Protein AF-0000000076747621 (afdb_homodimer)

InterPro domains:
  IPR001845 HTH ArsR-type DNA-binding domain [PS50987] (5-99)
  IPR001845 HTH ArsR-type DNA-binding domain [SM00418] (16-93)
  IPR011991 ArsR-like helix-turn-helix domain [cd00090] (18-92)
  IPR036388 Winged helix-like DNA-binding domain superfamily [G3DSA:1.10.10.10] (8-99)
  IPR036390 Winged helix DNA-binding domain superfamily [SSF46785] (8-93)
  IPR052543 HTH-type Metal-responsive Transcriptional Regulator [PTHR39168] (7-213)

Radius of gyration: 23.33 Å; Cα contacts (8 Å, |Δi|>4): 841; chains: 2; bounding box: 54×64×66 Å

Organism: NCBI:txid190893

Structure (mmCIF, N/CA/C/O backbone):
data_AF-0000000076747621-model_v1
#
loop_
_entity.id
_entity.type
_entity.pdbx_description
1 polymer 'ArsR family transcriptional regulator'
#
loop_
_atom_site.group_PDB
_atom_site.id
_atom_site.type_symbol
_atom_site.label_atom_id
_atom_site.label_alt_id
_atom_site.label_comp_id
_atom_site.label_asym_id
_atom_site.label_entity_id
_atom_site.label_seq_id
_atom_site.pdbx_PDB_ins_code
_atom_site.Cartn_x
_atom_site.Cartn_y
_atom_site.Cartn_z
_atom_site.occupancy
_atom_site.B_iso_or_equiv
_atom_site.auth_seq_id
_atom_site.auth_comp_id
_atom_site.auth_asym_id
_atom_site.auth_atom_id
_atom_site.pdbx_PDB_model_num
ATOM 1 N N . MET A 1 1 ? 18.359 -17.969 -32.25 1 21.16 1 MET A N 1
ATOM 2 C CA . MET A 1 1 ? 18.109 -16.641 -31.688 1 21.16 1 MET A CA 1
ATOM 3 C C . MET A 1 1 ? 17.312 -16.75 -30.391 1 21.16 1 MET A C 1
ATOM 5 O O . MET A 1 1 ? 16.172 -17.234 -30.391 1 21.16 1 MET A O 1
ATOM 9 N N . HIS A 1 2 ? 17.844 -17.156 -29.234 1 30.23 2 HIS A N 1
ATOM 10 C CA . HIS A 1 2 ? 17.203 -17.469 -27.953 1 30.23 2 HIS A CA 1
ATOM 11 C C . HIS A 1 2 ? 16.281 -16.344 -27.516 1 30.23 2 HIS A C 1
ATOM 13 O O . HIS A 1 2 ? 16.703 -15.195 -27.391 1 30.23 2 HIS A O 1
ATOM 19 N N . ILE A 1 3 ? 15.172 -16.234 -28.109 1 33.25 3 ILE A N 1
ATOM 20 C CA . ILE A 1 3 ? 14.188 -15.25 -27.688 1 33.25 3 ILE A CA 1
ATOM 21 C C . ILE A 1 3 ? 14.203 -15.125 -26.172 1 33.25 3 ILE A C 1
ATOM 23 O O . ILE A 1 3 ? 13.953 -16.094 -25.453 1 33.25 3 ILE A O 1
ATOM 27 N N . GLU A 1 4 ? 15.195 -14.547 -25.688 1 36.72 4 GLU A N 1
ATOM 28 C CA . GLU A 1 4 ? 15.242 -14.281 -24.266 1 36.72 4 GLU A CA 1
ATOM 29 C C . GLU A 1 4 ? 13.859 -13.914 -23.719 1 36.72 4 GLU A C 1
ATOM 31 O O . GLU A 1 4 ? 13.32 -12.859 -24.047 1 36.72 4 GLU A O 1
ATOM 36 N N . LEU A 1 5 ? 12.898 -14.789 -23.859 1 40.22 5 LEU A N 1
ATOM 37 C CA . LEU A 1 5 ? 11.562 -14.641 -23.297 1 40.22 5 LEU A CA 1
ATOM 38 C C . LEU A 1 5 ? 11.602 -13.852 -22 1 40.22 5 LEU A C 1
ATOM 40 O O . LEU A 1 5 ? 12.078 -14.352 -20.969 1 40.22 5 LEU A O 1
ATOM 44 N N . THR A 1 6 ? 12.039 -12.711 -21.969 1 46.91 6 THR A N 1
ATOM 45 C CA . THR A 1 6 ? 12.008 -11.789 -20.844 1 46.91 6 THR A CA 1
ATOM 46 C C . THR A 1 6 ? 10.672 -11.891 -20.109 1 46.91 6 THR A C 1
ATOM 48 O O . THR A 1 6 ? 9.625 -11.531 -20.656 1 46.91 6 THR A O 1
ATOM 51 N N . THR A 1 7 ? 10.32 -13.016 -19.625 1 53.19 7 THR A N 1
ATOM 52 C CA . THR A 1 7 ? 9.234 -13.336 -18.703 1 53.19 7 THR A CA 1
ATOM 53 C C . THR A 1 7 ? 8.984 -12.18 -17.734 1 53.19 7 THR A C 1
ATOM 55 O O . THR A 1 7 ? 9.398 -12.234 -16.578 1 53.19 7 THR A O 1
ATOM 58 N N . MET A 1 8 ? 8.648 -10.812 -18.328 1 73.75 8 MET A N 1
ATOM 59 C CA . MET A 1 8 ? 8.977 -9.547 -17.688 1 73.75 8 MET A CA 1
ATOM 60 C C . MET A 1 8 ? 7.797 -9.023 -16.875 1 73.75 8 MET A C 1
ATOM 62 O O . MET A 1 8 ? 6.656 -9.047 -17.344 1 73.75 8 MET A O 1
ATOM 66 N N . GLU A 1 9 ? 7.781 -9.211 -15.703 1 88.75 9 GLU A N 1
ATOM 67 C CA . GLU A 1 9 ? 7.016 -8.406 -14.75 1 88.75 9 GLU A CA 1
ATOM 68 C C . GLU A 1 9 ? 7.648 -7.027 -14.562 1 88.75 9 GLU A C 1
ATOM 70 O O . GLU A 1 9 ? 8.812 -6.82 -14.898 1 88.75 9 GLU A O 1
ATOM 75 N N . PRO A 1 10 ? 6.777 -6.125 -14.18 1 92.62 10 PRO A N 1
ATOM 76 C CA . PRO A 1 10 ? 7.371 -4.809 -13.93 1 92.62 10 PRO A CA 1
ATOM 77 C C . PRO A 1 10 ? 8.594 -4.875 -13.023 1 92.62 10 PRO A C 1
ATOM 79 O O . PRO A 1 10 ? 8.586 -5.602 -12.023 1 92.62 10 PRO A O 1
ATOM 82 N N . ASN A 1 11 ? 9.57 -4.207 -13.406 1 94.56 11 ASN A N 1
ATOM 83 C CA . ASN A 1 11 ? 10.812 -4.191 -12.641 1 94.56 11 ASN A CA 1
ATOM 84 C C . ASN A 1 11 ? 10.75 -3.205 -11.477 1 94.56 11 ASN A C 1
ATOM 86 O O . ASN A 1 11 ? 11.094 -2.033 -11.633 1 94.56 11 ASN A O 1
ATOM 90 N N . ILE A 1 12 ? 10.469 -3.68 -10.312 1 96.56 12 ILE A N 1
ATOM 91 C CA . ILE A 1 12 ? 10.18 -2.818 -9.172 1 96.56 12 ILE A CA 1
ATOM 92 C C . ILE A 1 12 ? 11.469 -2.168 -8.68 1 96.56 12 ILE A C 1
ATOM 94 O O . ILE A 1 12 ? 11.43 -1.215 -7.895 1 96.56 12 ILE A O 1
ATOM 98 N N . ALA A 1 13 ? 12.625 -2.66 -9.117 1 97.38 13 ALA A N 1
ATOM 99 C CA . ALA A 1 13 ? 13.906 -2.088 -8.703 1 97.38 13 ALA A CA 1
ATOM 100 C C . ALA A 1 13 ? 14.016 -0.628 -9.133 1 97.38 13 ALA A C 1
ATOM 102 O O . ALA A 1 13 ? 14.641 0.182 -8.445 1 97.38 13 ALA A O 1
ATOM 103 N N . LEU A 1 14 ? 13.422 -0.319 -10.195 1 96.44 14 LEU A N 1
ATOM 104 C CA . LEU A 1 14 ? 13.57 1.017 -10.766 1 96.44 14 LEU A CA 1
ATOM 105 C C . LEU A 1 14 ? 12.914 2.062 -9.859 1 96.44 14 LEU A C 1
ATOM 107 O O . LEU A 1 14 ? 13.562 3.031 -9.461 1 96.44 14 LEU A O 1
ATOM 111 N N . VAL A 1 15 ? 11.688 1.82 -9.5 1 97.94 15 VAL A N 1
ATOM 112 C CA . VAL A 1 15 ? 10.977 2.76 -8.633 1 97.94 15 VAL A CA 1
ATOM 113 C C . VAL A 1 15 ? 11.562 2.711 -7.227 1 97.94 15 VAL A C 1
ATOM 115 O O . VAL A 1 15 ? 11.812 3.754 -6.617 1 97.94 15 VAL A O 1
ATOM 118 N N . ALA A 1 16 ? 11.82 1.503 -6.75 1 98.69 16 ALA A N 1
ATOM 119 C CA . ALA A 1 16 ? 12.398 1.362 -5.418 1 98.69 16 ALA A CA 1
ATOM 120 C C . ALA A 1 16 ? 13.773 2.018 -5.348 1 98.69 16 ALA A C 1
ATOM 122 O O . ALA A 1 16 ? 14.125 2.631 -4.336 1 98.69 16 ALA A O 1
ATOM 123 N N . GLY A 1 17 ? 14.516 1.905 -6.391 1 98.38 17 GLY A N 1
ATOM 124 C CA . GLY A 1 17 ? 15.828 2.523 -6.461 1 98.38 17 GLY A CA 1
ATOM 125 C C . GLY A 1 17 ? 15.781 4.039 -6.426 1 98.38 17 GLY A C 1
ATOM 126 O O . GLY A 1 17 ? 16.656 4.684 -5.836 1 98.38 17 GLY A O 1
ATOM 127 N N . LEU A 1 18 ? 14.805 4.605 -7.043 1 98.44 18 LEU A N 1
ATOM 128 C CA . LEU A 1 18 ? 14.602 6.051 -6.969 1 98.44 18 LEU A CA 1
ATOM 129 C C . LEU A 1 18 ? 14.336 6.492 -5.535 1 98.44 18 LEU A C 1
ATOM 131 O O . LEU A 1 18 ? 14.891 7.496 -5.078 1 98.44 18 LEU A O 1
ATOM 135 N N . ILE A 1 19 ? 13.547 5.715 -4.84 1 98.75 19 ILE A N 1
ATOM 136 C CA . ILE A 1 19 ? 13.148 6.059 -3.479 1 98.75 19 ILE A CA 1
ATOM 137 C C . ILE A 1 19 ? 14.289 5.754 -2.512 1 98.75 19 ILE A C 1
ATOM 139 O O . ILE A 1 19 ? 14.422 6.402 -1.472 1 98.75 19 ILE A O 1
ATOM 143 N N . GLY A 1 20 ? 15.156 4.852 -2.885 1 98.5 20 GLY A N 1
ATOM 144 C CA . GLY A 1 20 ? 16.172 4.301 -1.991 1 98.5 20 GLY A CA 1
ATOM 145 C C . GLY A 1 20 ? 17.328 5.238 -1.75 1 98.5 20 GLY A C 1
ATOM 146 O O . GLY A 1 20 ? 18.188 4.965 -0.913 1 98.5 20 GLY A O 1
ATOM 147 N N . ASP A 1 21 ? 17.359 6.359 -2.43 1 98.25 21 ASP A N 1
ATOM 148 C CA . ASP A 1 21 ? 18.359 7.402 -2.166 1 98.25 21 ASP A CA 1
ATOM 149 C C . ASP A 1 21 ? 17.953 8.242 -0.955 1 98.25 21 ASP A C 1
ATOM 151 O O . ASP A 1 21 ? 16.797 8.672 -0.844 1 98.25 21 ASP A O 1
ATOM 155 N N . GLN A 1 22 ? 18.938 8.5 -0.076 1 97.75 22 GLN A N 1
ATOM 156 C CA . GLN A 1 22 ? 18.656 9.18 1.182 1 97.75 22 GLN A CA 1
ATOM 157 C C . GLN A 1 22 ? 18.031 10.555 0.935 1 97.75 22 GLN A C 1
ATOM 159 O O . GLN A 1 22 ? 17.016 10.906 1.556 1 97.75 22 GLN A O 1
ATOM 164 N N . ALA A 1 23 ? 18.547 11.266 0.046 1 98.25 23 ALA A N 1
ATOM 165 C CA . ALA A 1 23 ? 18.062 12.617 -0.227 1 98.25 23 ALA A CA 1
ATOM 166 C C . ALA A 1 23 ? 16.672 12.578 -0.85 1 98.25 23 ALA A C 1
ATOM 168 O O . ALA A 1 23 ? 15.781 13.328 -0.445 1 98.25 23 ALA A O 1
ATOM 169 N N . ARG A 1 24 ? 16.453 11.688 -1.8 1 98.62 24 ARG A N 1
ATOM 170 C CA . ARG A 1 24 ? 15.156 11.578 -2.455 1 98.62 24 ARG A CA 1
ATOM 171 C C . ARG A 1 24 ? 14.094 11.086 -1.483 1 98.62 24 ARG A C 1
ATOM 173 O O . ARG A 1 24 ? 12.945 11.539 -1.527 1 98.62 24 ARG A O 1
ATOM 180 N N . ALA A 1 25 ? 14.492 10.188 -0.6 1 98.19 25 ALA A N 1
ATOM 181 C CA . ALA A 1 25 ? 13.562 9.711 0.417 1 98.19 25 ALA A CA 1
ATOM 182 C C . ALA A 1 25 ? 13.109 10.844 1.328 1 98.19 25 ALA A C 1
ATOM 184 O O . ALA A 1 25 ? 11.922 10.938 1.669 1 98.19 25 ALA A O 1
ATOM 185 N N . ARG A 1 26 ? 14 11.672 1.669 1 97.06 26 ARG A N 1
ATOM 186 C CA . ARG A 1 26 ? 13.672 12.812 2.521 1 97.06 26 ARG A CA 1
ATOM 187 C C . ARG A 1 26 ? 12.75 13.789 1.795 1 97.06 26 ARG A C 1
ATOM 189 O O . ARG A 1 26 ? 11.805 14.32 2.389 1 97.06 26 ARG A O 1
ATOM 196 N N . MET A 1 27 ? 13.031 14.023 0.518 1 98.12 27 MET A N 1
ATOM 197 C CA . MET A 1 27 ? 12.18 14.906 -0.281 1 98.12 27 MET A CA 1
ATOM 198 C C . MET A 1 27 ? 10.758 14.359 -0.377 1 98.12 27 MET A C 1
ATOM 200 O O . MET A 1 27 ? 9.797 15.094 -0.17 1 98.12 27 MET A O 1
ATOM 204 N N . LEU A 1 28 ? 10.703 13.062 -0.65 1 98.62 28 LEU A N 1
ATOM 205 C CA . LEU A 1 28 ? 9.406 12.414 -0.793 1 98.62 28 LEU A CA 1
ATOM 206 C C . LEU A 1 28 ? 8.633 12.453 0.52 1 98.62 28 LEU A C 1
ATOM 208 O O . LEU A 1 28 ? 7.43 12.742 0.532 1 98.62 28 LEU A O 1
ATOM 212 N N . THR A 1 29 ? 9.305 12.18 1.595 1 97.31 29 THR A N 1
ATOM 213 C CA . THR A 1 29 ? 8.664 12.188 2.906 1 97.31 29 THR A CA 1
ATOM 214 C C . THR A 1 29 ? 8.148 13.586 3.244 1 97.31 29 THR A C 1
ATOM 216 O O . THR A 1 29 ? 7.039 13.734 3.756 1 97.31 29 THR A O 1
ATOM 219 N N . ALA A 1 30 ? 8.922 14.617 2.945 1 97 30 ALA A N 1
ATOM 220 C CA . ALA A 1 30 ? 8.492 15.992 3.182 1 97 30 ALA A CA 1
ATOM 221 C C . ALA A 1 30 ? 7.219 16.312 2.408 1 97 30 ALA A C 1
ATOM 223 O O . ALA A 1 30 ? 6.312 16.969 2.936 1 97 30 ALA A O 1
ATOM 224 N N . LEU A 1 31 ? 7.109 15.828 1.233 1 97.88 31 LEU A N 1
ATOM 225 C CA . LEU A 1 31 ? 5.984 16.141 0.357 1 97.88 31 LEU A CA 1
ATOM 226 C C . LEU A 1 31 ? 4.727 15.406 0.812 1 97.88 31 LEU A C 1
ATOM 228 O O . LEU A 1 31 ? 3.621 15.734 0.381 1 97.88 31 LEU A O 1
ATOM 232 N N . MET A 1 32 ? 4.879 14.422 1.674 1 97.75 32 MET A N 1
ATOM 233 C CA . MET A 1 32 ? 3.727 13.742 2.266 1 97.75 32 MET A CA 1
ATOM 234 C C . MET A 1 32 ? 2.965 14.68 3.197 1 97.75 32 MET A C 1
ATOM 236 O O . MET A 1 32 ? 1.883 14.336 3.678 1 97.75 32 MET A O 1
ATOM 240 N N . GLY A 1 33 ? 3.449 15.852 3.387 1 96.44 33 GLY A N 1
ATOM 241 C CA . GLY A 1 33 ? 2.732 16.891 4.109 1 96.44 33 GLY A CA 1
ATOM 242 C C . GLY A 1 33 ? 1.618 17.516 3.297 1 96.44 33 GLY A C 1
ATOM 243 O O . GLY A 1 33 ? 0.812 18.281 3.828 1 96.44 33 GLY A O 1
ATOM 244 N N . GLY A 1 34 ? 1.609 17.25 2.012 1 94.88 34 GLY A N 1
ATOM 245 C CA . GLY A 1 34 ? 0.492 17.656 1.175 1 94.88 34 GLY A CA 1
ATOM 246 C C . GLY A 1 34 ? 0.754 18.953 0.416 1 94.88 34 GLY A C 1
ATOM 247 O O . GLY A 1 34 ? 0.053 19.266 -0.549 1 94.88 34 GLY A O 1
ATOM 248 N N . GLN A 1 35 ? 1.685 19.672 0.857 1 93.5 35 GLN A N 1
ATOM 249 C CA . GLN A 1 35 ? 1.984 20.953 0.202 1 93.5 35 GLN A CA 1
ATOM 250 C C . GLN A 1 35 ? 3.02 20.766 -0.904 1 93.5 35 GLN A C 1
ATOM 252 O O . GLN A 1 35 ? 3.918 19.922 -0.788 1 93.5 35 GLN A O 1
ATOM 257 N N . ALA A 1 36 ? 2.85 21.531 -1.937 1 96.25 36 ALA A N 1
ATOM 258 C CA . ALA A 1 36 ? 3.895 21.625 -2.953 1 96.25 36 ALA A CA 1
ATOM 259 C C . ALA A 1 36 ? 5.086 22.422 -2.451 1 96.25 36 ALA A C 1
ATOM 261 O O . ALA A 1 36 ? 4.918 23.438 -1.76 1 96.25 36 ALA A O 1
ATOM 262 N N . LEU A 1 37 ? 6.246 21.969 -2.775 1 96.94 37 LEU A N 1
ATOM 263 C CA . LEU A 1 37 ? 7.453 22.641 -2.307 1 96.94 37 LEU A CA 1
ATOM 264 C C . LEU A 1 37 ? 8.383 22.953 -3.471 1 96.94 37 LEU A C 1
ATOM 266 O O . LEU A 1 37 ? 8.391 22.25 -4.48 1 96.94 37 LEU A O 1
ATOM 270 N N . THR A 1 38 ? 9.141 24.016 -3.297 1 96.81 38 THR A N 1
ATOM 271 C CA . THR A 1 38 ? 10.117 24.391 -4.312 1 96.81 38 THR A CA 1
ATOM 272 C C . THR A 1 38 ? 11.383 23.562 -4.188 1 96.81 38 THR A C 1
ATOM 274 O O . THR A 1 38 ? 11.578 22.859 -3.188 1 96.81 38 THR A O 1
ATOM 277 N N . ALA A 1 39 ? 12.211 23.656 -5.254 1 97.38 39 ALA A N 1
ATOM 278 C CA . ALA A 1 39 ? 13.5 22.969 -5.223 1 97.38 39 ALA A CA 1
ATOM 279 C C . ALA A 1 39 ? 14.336 23.438 -4.035 1 97.38 39 ALA A C 1
ATOM 281 O O . ALA A 1 39 ? 15.031 22.625 -3.406 1 97.38 39 ALA A O 1
ATOM 282 N N . THR A 1 40 ? 14.273 24.688 -3.725 1 96.56 40 THR A N 1
ATOM 283 C CA . THR A 1 40 ? 15.039 25.25 -2.621 1 96.56 40 THR A CA 1
ATOM 284 C C . THR A 1 40 ? 14.578 24.672 -1.286 1 96.56 40 THR A C 1
ATOM 286 O O . THR A 1 40 ? 15.398 24.281 -0.457 1 96.56 40 THR A O 1
ATOM 289 N N . GLU A 1 41 ? 13.281 24.641 -1.125 1 96.25 41 GLU A N 1
ATOM 290 C CA . GLU A 1 41 ? 12.727 24.078 0.097 1 96.25 41 GLU A CA 1
ATOM 291 C C . GLU A 1 41 ? 13.078 22.594 0.233 1 96.25 41 GLU A C 1
ATOM 293 O O . GLU A 1 41 ? 13.438 22.141 1.318 1 96.25 41 GLU A O 1
ATOM 298 N N . LEU A 1 42 ? 13.055 21.875 -0.831 1 97.69 42 LEU A N 1
ATOM 299 C CA . LEU A 1 42 ? 13.328 20.438 -0.804 1 97.69 42 LEU A CA 1
ATOM 300 C C . LEU A 1 42 ? 14.812 20.172 -0.605 1 97.69 42 LEU A C 1
ATOM 302 O O . LEU A 1 42 ? 15.188 19.188 0.031 1 97.69 42 LEU A O 1
ATOM 306 N N . ALA A 1 43 ? 15.641 21.062 -1.077 1 98.12 43 ALA A N 1
ATOM 307 C CA . ALA A 1 43 ? 17.078 20.953 -0.802 1 98.12 43 ALA A CA 1
ATOM 308 C C . ALA A 1 43 ? 17.359 21.078 0.694 1 98.12 43 ALA A C 1
ATOM 310 O O . ALA A 1 43 ? 18.188 20.344 1.234 1 98.12 43 ALA A O 1
ATOM 311 N N . LEU A 1 44 ? 16.656 22 1.293 1 96 44 LEU A N 1
ATOM 312 C CA . LEU A 1 44 ? 16.797 22.188 2.732 1 96 44 LEU A CA 1
ATOM 313 C C . LEU A 1 44 ? 16.344 20.938 3.488 1 96 44 LEU A C 1
ATOM 315 O O . LEU A 1 44 ? 17.031 20.469 4.395 1 96 44 LEU A O 1
ATOM 319 N N . GLU A 1 45 ? 15.211 20.328 3.088 1 94.38 45 GLU A N 1
ATOM 320 C CA . GLU A 1 45 ? 14.672 19.125 3.715 1 94.38 45 GLU A CA 1
ATOM 321 C C . GLU A 1 45 ? 15.656 17.969 3.602 1 94.38 45 GLU A C 1
ATOM 323 O O . GLU A 1 45 ? 15.773 17.156 4.523 1 94.38 45 GLU A O 1
ATOM 328 N N . ALA A 1 46 ? 16.281 17.891 2.484 1 96.5 46 ALA A N 1
ATOM 329 C CA . ALA A 1 46 ? 17.172 16.766 2.199 1 96.5 46 ALA A CA 1
ATOM 330 C C . ALA A 1 46 ? 18.609 17.062 2.627 1 96.5 46 ALA A C 1
ATOM 332 O O . ALA A 1 46 ? 19.484 16.203 2.541 1 96.5 46 ALA A O 1
ATOM 333 N N . ASP A 1 47 ? 18.844 18.219 3.074 1 95.81 47 ASP A N 1
ATOM 334 C CA . ASP A 1 47 ? 20.172 18.672 3.508 1 95.81 47 ASP A CA 1
ATOM 335 C C . ASP A 1 47 ? 21.203 18.469 2.404 1 95.81 47 ASP A C 1
ATOM 337 O O . ASP A 1 47 ? 22.234 17.828 2.617 1 95.81 47 ASP A O 1
ATOM 341 N N . ILE A 1 48 ? 20.891 18.984 1.199 1 98 48 ILE A N 1
ATOM 342 C CA . ILE A 1 48 ? 21.781 18.906 0.042 1 98 48 ILE A CA 1
ATOM 343 C C . ILE A 1 48 ? 21.797 20.25 -0.682 1 98 48 ILE A C 1
ATOM 345 O O . IL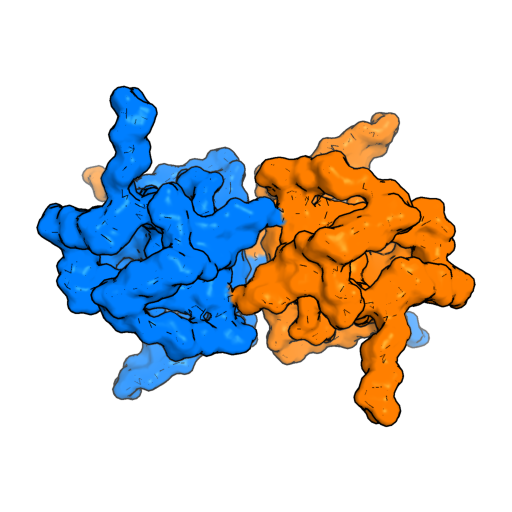E A 1 48 ? 21.047 21.156 -0.327 1 98 48 ILE A O 1
ATOM 349 N N . THR A 1 49 ? 22.688 20.391 -1.647 1 97.75 49 THR A N 1
ATOM 350 C CA . THR A 1 49 ? 22.781 21.609 -2.434 1 97.75 49 THR A CA 1
ATOM 351 C C . THR A 1 49 ? 21.625 21.719 -3.412 1 97.75 49 THR A C 1
ATOM 353 O O . THR A 1 49 ? 21 20.719 -3.756 1 97.75 49 THR A O 1
ATOM 356 N N . ALA A 1 50 ? 21.406 22.922 -3.918 1 96.31 50 ALA A N 1
ATOM 357 C CA . ALA A 1 50 ? 20.359 23.188 -4.906 1 96.31 50 ALA A CA 1
ATOM 358 C C . ALA A 1 50 ? 20.625 22.406 -6.195 1 96.31 50 ALA A C 1
ATOM 360 O O . ALA A 1 50 ? 19.688 21.938 -6.852 1 96.31 50 ALA A O 1
ATOM 361 N N . GLN A 1 51 ? 21.844 22.359 -6.496 1 96.75 51 GLN A N 1
ATOM 362 C CA . GLN A 1 51 ? 22.203 21.656 -7.719 1 96.75 51 GLN A CA 1
ATOM 363 C C . GLN A 1 51 ? 21.875 20.172 -7.621 1 96.75 51 GLN A C 1
ATOM 365 O O . GLN A 1 51 ? 21.281 19.609 -8.539 1 96.75 51 GLN A O 1
ATOM 370 N N . THR A 1 52 ? 22.266 19.531 -6.535 1 97.88 52 THR A N 1
ATOM 371 C CA . THR A 1 52 ? 21.969 18.125 -6.297 1 97.88 52 THR A CA 1
ATOM 372 C C . THR A 1 52 ? 20.453 17.906 -6.223 1 97.88 52 THR A C 1
ATOM 374 O O . THR A 1 52 ? 19.938 16.922 -6.754 1 97.88 52 THR A O 1
ATOM 377 N N . ALA A 1 53 ? 19.812 18.844 -5.605 1 98.31 53 ALA A N 1
ATOM 378 C CA . ALA A 1 53 ? 18.359 18.75 -5.48 1 98.31 53 ALA A CA 1
ATOM 379 C C . ALA A 1 53 ? 17.688 18.75 -6.852 1 98.31 53 ALA A C 1
ATOM 381 O O . ALA A 1 53 ? 16.781 17.953 -7.105 1 98.31 53 ALA A O 1
ATOM 382 N N . SER A 1 54 ? 18.141 19.625 -7.703 1 97.81 54 SER A N 1
ATOM 383 C CA . SER A 1 54 ? 17.562 19.719 -9.039 1 97.81 54 SER A CA 1
ATOM 384 C C . SER A 1 54 ? 17.719 18.406 -9.805 1 97.81 54 SER A C 1
ATOM 386 O O . SER A 1 54 ? 16.797 17.969 -10.492 1 97.81 54 SER A O 1
ATOM 388 N N . SER A 1 55 ? 18.875 17.797 -9.648 1 98.31 55 SER A N 1
ATOM 389 C CA . SER A 1 55 ? 19.141 16.516 -10.289 1 98.31 55 SER A CA 1
ATOM 390 C C . SER A 1 55 ? 18.219 15.422 -9.75 1 98.31 55 SER A C 1
ATOM 392 O O . SER A 1 55 ? 17.625 14.664 -10.516 1 98.31 55 SER A O 1
ATOM 394 N N . HIS A 1 56 ? 18.094 15.367 -8.445 1 98.69 56 HIS A N 1
ATOM 395 C CA . HIS A 1 56 ? 17.219 14.383 -7.816 1 98.69 56 HIS A CA 1
ATOM 396 C C . HIS A 1 56 ? 15.766 14.602 -8.211 1 98.69 56 HIS A C 1
ATOM 398 O O . HIS A 1 56 ? 15.055 13.641 -8.508 1 98.69 56 HIS A O 1
ATOM 404 N N . LEU A 1 57 ? 15.352 15.867 -8.258 1 98.69 57 LEU A N 1
ATOM 405 C CA . LEU A 1 57 ? 13.969 16.188 -8.586 1 98.69 57 LEU A CA 1
ATOM 406 C C . LEU A 1 57 ? 13.648 15.82 -10.023 1 98.69 57 LEU A C 1
ATOM 408 O O . LEU A 1 57 ? 12.555 15.336 -10.32 1 98.69 57 LEU A O 1
ATOM 412 N N . SER A 1 58 ? 14.578 16.016 -10.891 1 98.38 58 SER A N 1
ATOM 413 C CA . SER A 1 58 ? 14.406 15.609 -12.281 1 98.38 58 SER A CA 1
ATOM 414 C C . SER A 1 58 ? 14.211 14.102 -12.398 1 98.38 58 SER A C 1
ATOM 416 O O . SER A 1 58 ? 13.367 13.633 -13.156 1 98.38 58 SER A O 1
ATOM 418 N N . LYS A 1 59 ? 14.961 13.328 -11.648 1 98.25 59 LYS A N 1
ATOM 419 C CA . LYS A 1 59 ? 14.844 11.875 -11.648 1 98.25 59 LYS A CA 1
ATOM 420 C C . LYS A 1 59 ? 13.484 11.438 -11.109 1 98.25 59 LYS A C 1
ATOM 422 O O . LYS A 1 59 ? 12.859 10.531 -11.656 1 98.25 59 LYS A O 1
ATOM 427 N N . LEU A 1 60 ? 13.039 12.102 -10.062 1 98.62 60 LEU A N 1
ATOM 428 C CA . LEU A 1 60 ? 11.766 11.75 -9.438 1 98.62 60 LEU A CA 1
ATOM 429 C C . LEU A 1 60 ? 10.594 12.07 -10.359 1 98.62 60 LEU A C 1
ATOM 431 O O . LEU A 1 60 ? 9.594 11.352 -10.367 1 98.62 60 LEU A O 1
ATOM 435 N N . VAL A 1 61 ? 10.719 13.156 -11.117 1 98.25 61 VAL A N 1
ATOM 436 C CA . VAL A 1 61 ? 9.688 13.523 -12.086 1 98.25 61 VAL A CA 1
ATOM 437 C C . VAL A 1 61 ? 9.703 12.547 -13.258 1 98.25 61 VAL A C 1
ATOM 439 O O . VAL A 1 61 ? 8.656 12.039 -13.664 1 98.25 61 VAL A O 1
ATOM 442 N N . SER A 1 62 ? 10.906 12.219 -13.75 1 96.94 62 SER A N 1
ATOM 443 C CA . SER A 1 62 ? 11.047 11.266 -14.852 1 96.94 62 SER A CA 1
ATOM 444 C C . SER A 1 62 ? 10.531 9.891 -14.461 1 96.94 62 SER A C 1
ATOM 446 O O . SER A 1 62 ? 9.992 9.156 -15.297 1 96.94 62 SER A O 1
ATOM 448 N N . GLY A 1 63 ? 10.711 9.578 -13.156 1 96.75 63 GLY A N 1
ATOM 449 C CA . GLY A 1 63 ? 10.242 8.305 -12.625 1 96.75 63 GLY A CA 1
ATOM 450 C C . GLY A 1 63 ? 8.781 8.32 -12.227 1 96.75 63 GLY A C 1
ATOM 451 O O . GLY A 1 63 ? 8.266 7.34 -11.695 1 96.75 63 GLY A O 1
ATOM 452 N N . GLU A 1 64 ? 8.094 9.453 -12.398 1 97.44 64 GLU A N 1
ATOM 453 C CA . GLU A 1 64 ? 6.66 9.648 -12.234 1 97.44 64 GLU A CA 1
ATOM 454 C C . GLU A 1 64 ? 6.25 9.492 -10.773 1 97.44 64 GLU A C 1
ATOM 456 O O . GLU A 1 64 ? 5.176 8.961 -10.469 1 97.44 64 GLU A O 1
ATOM 461 N N . LEU A 1 65 ? 7.125 9.812 -9.906 1 98.38 65 LEU A N 1
ATOM 462 C CA . LEU A 1 65 ? 6.789 9.891 -8.492 1 98.38 65 LEU A CA 1
ATOM 463 C C . LEU A 1 65 ? 6.34 11.289 -8.109 1 98.38 65 LEU A C 1
ATOM 465 O O . LEU A 1 65 ? 5.566 11.469 -7.164 1 98.38 65 LEU A O 1
ATOM 469 N N . LEU A 1 66 ? 6.844 12.312 -8.867 1 98.69 66 LEU A N 1
ATOM 470 C CA . LEU A 1 66 ? 6.488 13.711 -8.648 1 98.69 66 LEU A CA 1
ATOM 471 C C . LEU A 1 66 ? 5.945 14.336 -9.93 1 98.69 66 LEU A C 1
ATOM 473 O O . LEU A 1 66 ? 6.223 13.844 -11.031 1 98.69 66 LEU A O 1
ATOM 477 N N . VAL A 1 67 ? 5.195 15.367 -9.758 1 98.25 67 VAL A N 1
ATOM 478 C CA . VAL A 1 67 ? 4.789 16.25 -10.852 1 98.25 67 VAL A CA 1
ATOM 479 C C . VAL A 1 67 ? 5.195 17.688 -10.531 1 98.25 67 VAL A C 1
ATOM 481 O O . VAL A 1 67 ? 5.387 18.031 -9.367 1 98.25 67 VAL A O 1
ATOM 484 N N . VAL A 1 68 ? 5.316 18.469 -11.562 1 97.69 68 VAL A N 1
ATOM 485 C CA . VAL A 1 68 ? 5.715 19.859 -11.43 1 97.69 68 VAL A CA 1
ATOM 486 C C . VAL A 1 68 ? 4.527 20.766 -11.742 1 97.69 68 VAL A C 1
ATOM 488 O O . VAL A 1 68 ? 3.779 20.516 -12.688 1 97.69 68 VAL A O 1
ATOM 491 N N . ARG A 1 69 ? 4.375 21.672 -10.82 1 94.25 69 ARG A N 1
ATOM 492 C CA . ARG A 1 69 ? 3.406 22.75 -11.047 1 94.25 69 ARG A CA 1
ATOM 493 C C . ARG A 1 69 ? 4.09 24.109 -11.094 1 94.25 69 ARG A C 1
ATOM 495 O O . ARG A 1 69 ? 4.922 24.422 -10.242 1 94.25 69 ARG A O 1
ATOM 502 N N . LYS A 1 70 ? 3.699 24.844 -12.125 1 93.69 70 LYS A N 1
ATOM 503 C CA . LYS A 1 70 ? 4.293 26.172 -12.266 1 93.69 70 LYS A CA 1
ATOM 504 C C . LYS A 1 70 ? 3.361 27.25 -11.711 1 93.69 70 LYS A C 1
ATOM 506 O O . LYS A 1 70 ? 2.154 27.219 -11.961 1 93.69 70 LYS A O 1
ATOM 511 N N . GLN A 1 71 ? 3.871 28.047 -10.914 1 91.62 71 GLN A N 1
ATOM 512 C CA . GLN A 1 71 ? 3.186 29.219 -10.406 1 91.62 71 GLN A CA 1
ATOM 513 C C . GLN A 1 71 ? 4.07 30.469 -10.523 1 91.62 71 GLN A C 1
ATOM 515 O O . GLN A 1 71 ? 5.043 30.609 -9.781 1 91.62 71 GLN A O 1
ATOM 520 N N . GLY A 1 72 ? 3.584 31.453 -11.328 1 92.81 72 GLY A N 1
ATOM 521 C CA . GLY A 1 72 ? 4.469 32.594 -11.578 1 92.81 72 GLY A CA 1
ATOM 522 C C . GLY A 1 72 ? 5.848 32.156 -12.055 1 92.81 72 GLY A C 1
ATOM 523 O O . GLY A 1 72 ? 5.973 31.422 -13.031 1 92.81 72 GLY A O 1
ATOM 524 N N . ARG A 1 73 ? 6.848 32.625 -11.305 1 91.44 73 ARG A N 1
ATOM 525 C CA . ARG A 1 73 ? 8.227 32.344 -11.695 1 91.44 73 ARG A CA 1
ATOM 526 C C . ARG A 1 73 ? 8.758 31.109 -10.977 1 91.44 73 ARG A C 1
ATOM 528 O O . ARG A 1 73 ? 9.914 30.734 -11.156 1 91.44 73 ARG A O 1
ATOM 535 N N . HIS A 1 74 ? 7.984 30.484 -10.188 1 93.56 74 HIS A N 1
ATOM 536 C CA . HIS A 1 74 ? 8.469 29.391 -9.359 1 93.56 74 HIS A CA 1
ATOM 537 C C . HIS A 1 74 ? 7.891 28.062 -9.812 1 93.56 74 HIS A C 1
ATOM 539 O O . HIS A 1 74 ? 6.754 28 -10.289 1 93.56 74 HIS A O 1
ATOM 545 N N . ARG A 1 75 ? 8.75 27.031 -9.766 1 96.38 75 ARG A N 1
ATOM 546 C CA . ARG A 1 75 ? 8.344 25.641 -9.969 1 96.38 75 ARG A CA 1
ATOM 547 C C . ARG A 1 75 ? 8.133 24.938 -8.633 1 96.38 75 ARG A C 1
ATOM 549 O O . ARG A 1 75 ? 8.977 25.016 -7.738 1 96.38 75 ARG A O 1
ATOM 556 N N . TYR A 1 76 ? 7 24.328 -8.578 1 97.75 76 TYR A N 1
ATOM 557 C CA . TYR A 1 76 ? 6.664 23.578 -7.371 1 97.75 76 TYR A CA 1
ATOM 558 C C . TYR A 1 76 ? 6.535 22.078 -7.676 1 97.75 76 TYR A C 1
ATOM 560 O O . TYR A 1 76 ? 6.098 21.703 -8.766 1 97.75 76 TYR A O 1
ATOM 568 N N . PHE A 1 77 ? 6.934 21.266 -6.703 1 98.31 77 PHE A N 1
ATOM 569 C CA . PHE A 1 77 ? 6.871 19.828 -6.84 1 98.31 77 PHE A CA 1
ATOM 570 C C . PHE A 1 77 ? 5.855 19.234 -5.867 1 98.31 77 PHE A C 1
ATOM 572 O O . PHE A 1 77 ? 5.742 19.688 -4.727 1 98.31 77 PHE A O 1
ATOM 579 N N . GLN A 1 78 ? 5.195 18.234 -6.348 1 98.19 78 GLN A N 1
ATOM 580 C CA . GLN A 1 78 ? 4.242 17.531 -5.508 1 98.19 78 GLN A CA 1
ATOM 581 C C . GLN A 1 78 ? 4.207 16.047 -5.859 1 98.19 78 GLN A C 1
ATOM 583 O O . GLN A 1 78 ? 4.645 15.641 -6.938 1 98.19 78 GLN A O 1
ATOM 588 N N . ILE A 1 79 ? 3.797 15.188 -4.836 1 98.44 79 ILE A N 1
ATOM 589 C CA . ILE A 1 79 ? 3.564 13.773 -5.109 1 98.44 79 ILE A CA 1
ATOM 590 C C . ILE A 1 79 ? 2.588 13.633 -6.277 1 98.44 79 ILE A C 1
ATOM 592 O O . ILE A 1 79 ? 1.588 14.352 -6.352 1 98.44 79 ILE A O 1
ATOM 596 N N . LYS A 1 80 ? 2.865 12.711 -7.176 1 97.75 80 LYS A N 1
ATOM 597 C CA . LYS A 1 80 ? 2.16 12.609 -8.453 1 97.75 80 LYS A CA 1
ATOM 598 C C . LYS A 1 80 ? 0.669 12.352 -8.234 1 97.75 80 LYS A C 1
ATOM 600 O O . LYS A 1 80 ? -0.171 12.984 -8.883 1 97.75 80 LYS A O 1
ATOM 605 N N . ASP A 1 81 ? 0.324 11.391 -7.406 1 95.44 81 ASP A N 1
ATOM 606 C CA . ASP A 1 81 ? -1.075 11.031 -7.188 1 95.44 81 ASP A CA 1
ATOM 607 C C . ASP A 1 81 ? -1.235 10.188 -5.93 1 95.44 81 ASP A C 1
ATOM 609 O O . ASP A 1 81 ? -0.266 9.953 -5.203 1 95.44 81 ASP A O 1
ATOM 613 N N . ALA A 1 82 ? -2.469 9.758 -5.668 1 93.94 82 ALA A N 1
ATOM 614 C CA . ALA A 1 82 ? -2.801 9.039 -4.438 1 93.94 82 ALA A CA 1
ATOM 615 C C . ALA A 1 82 ? -2.121 7.676 -4.398 1 93.94 82 ALA A C 1
ATOM 617 O O . ALA A 1 82 ? -1.781 7.176 -3.324 1 93.94 82 ALA A O 1
ATOM 618 N N . GLN A 1 83 ? -1.925 7.074 -5.523 1 94.44 83 GLN A N 1
ATOM 619 C CA . GLN A 1 83 ? -1.287 5.762 -5.582 1 94.44 83 GLN A CA 1
ATOM 620 C C . GLN A 1 83 ? 0.159 5.832 -5.098 1 94.44 83 GLN A C 1
ATOM 622 O O . GLN A 1 83 ? 0.602 4.984 -4.32 1 94.44 83 GLN A O 1
ATOM 627 N N . VAL A 1 84 ? 0.86 6.855 -5.512 1 97.94 84 VAL A N 1
ATOM 628 C CA . VAL A 1 84 ? 2.238 7.055 -5.074 1 97.94 84 VAL A CA 1
ATOM 629 C C . VAL A 1 84 ? 2.266 7.367 -3.578 1 97.94 84 VAL A C 1
ATOM 631 O O . VAL A 1 84 ? 3.123 6.859 -2.85 1 97.94 84 VAL A O 1
ATOM 634 N N . ALA A 1 85 ? 1.345 8.18 -3.15 1 97.75 85 ALA A N 1
ATOM 635 C CA . ALA A 1 85 ? 1.269 8.5 -1.728 1 97.75 85 ALA A CA 1
ATOM 636 C C . ALA A 1 85 ? 1.056 7.242 -0.892 1 97.75 85 ALA A C 1
ATOM 638 O O . ALA A 1 85 ? 1.672 7.078 0.164 1 97.75 85 ALA A O 1
ATOM 639 N N . GLU A 1 86 ? 0.205 6.395 -1.363 1 96 86 GLU A N 1
ATOM 640 C CA . GLU A 1 86 ? -0.066 5.145 -0.661 1 96 86 GLU A CA 1
ATOM 641 C C . GLU A 1 86 ? 1.183 4.27 -0.592 1 96 86 GLU A C 1
ATOM 643 O O . GLU A 1 86 ? 1.44 3.627 0.428 1 96 86 GLU A O 1
ATOM 648 N N . LEU A 1 87 ? 1.903 4.23 -1.642 1 98 87 LEU A N 1
ATOM 649 C CA . LEU A 1 87 ? 3.166 3.5 -1.659 1 98 87 LEU A CA 1
ATOM 650 C C . LEU A 1 87 ? 4.117 4.031 -0.594 1 98 87 LEU A C 1
ATOM 652 O O . LEU A 1 87 ? 4.695 3.256 0.172 1 98 87 LEU A O 1
ATOM 656 N N . LEU A 1 88 ? 4.273 5.332 -0.52 1 98.38 88 LEU A N 1
ATOM 657 C CA . LEU A 1 88 ? 5.164 5.957 0.451 1 98.38 88 LEU A CA 1
ATOM 658 C C . LEU A 1 88 ? 4.684 5.699 1.875 1 98.38 88 LEU A C 1
ATOM 660 O O . LEU A 1 88 ? 5.492 5.457 2.773 1 98.38 88 LEU A O 1
ATOM 664 N N . GLU A 1 89 ? 3.41 5.75 2.033 1 96.69 89 GLU A N 1
ATOM 665 C CA . GLU A 1 89 ? 2.834 5.438 3.338 1 96.69 89 GLU A CA 1
ATOM 666 C C . GLU A 1 89 ? 3.152 4.008 3.756 1 96.69 89 GLU A C 1
ATOM 668 O O . GLU A 1 89 ? 3.467 3.75 4.922 1 96.69 89 GLU A O 1
ATOM 673 N N . GLN A 1 90 ? 3.012 3.08 2.848 1 96.81 90 GLN A N 1
ATOM 674 C CA . GLN A 1 90 ? 3.334 1.689 3.15 1 96.81 90 GLN A CA 1
ATOM 675 C C . GLN A 1 90 ? 4.812 1.53 3.496 1 96.81 90 GLN A C 1
ATOM 677 O O . GLN A 1 90 ? 5.164 0.774 4.402 1 96.81 90 GLN A O 1
ATOM 682 N N . LEU A 1 91 ? 5.633 2.205 2.777 1 97.81 91 LEU A N 1
ATOM 683 C CA . LEU A 1 91 ? 7.062 2.172 3.074 1 97.81 91 LEU A CA 1
ATOM 684 C C . LEU A 1 91 ? 7.34 2.703 4.477 1 97.81 91 LEU A C 1
ATOM 686 O O . LEU A 1 91 ? 8.148 2.133 5.211 1 97.81 91 LEU A O 1
ATOM 690 N N . LEU A 1 92 ? 6.68 3.818 4.816 1 96.31 92 LEU A N 1
ATOM 691 C CA . LEU A 1 92 ? 6.82 4.383 6.152 1 96.31 92 LEU A CA 1
ATOM 692 C C . LEU A 1 92 ? 6.402 3.371 7.215 1 96.31 92 LEU A C 1
ATOM 694 O O . LEU A 1 92 ? 7.105 3.182 8.211 1 96.31 92 LEU A O 1
ATOM 698 N N . THR A 1 93 ? 5.332 2.676 6.973 1 95.5 93 THR A N 1
ATOM 699 C CA . THR A 1 93 ? 4.777 1.727 7.934 1 95.5 93 THR A CA 1
ATOM 700 C C . THR A 1 93 ? 5.688 0.51 8.078 1 95.5 93 THR A C 1
ATOM 702 O O . THR A 1 93 ? 5.973 0.074 9.195 1 95.5 93 THR A O 1
ATOM 705 N N . VAL A 1 94 ? 6.137 -0.022 6.98 1 96.5 94 VAL A N 1
ATOM 706 C CA . VAL A 1 94 ? 7.012 -1.19 7 1 96.5 94 VAL A CA 1
ATOM 707 C C . VAL A 1 94 ? 8.336 -0.837 7.68 1 96.5 94 VAL A C 1
ATOM 709 O O . VAL A 1 94 ? 8.844 -1.606 8.492 1 96.5 94 VAL A O 1
ATOM 712 N N . THR A 1 95 ? 8.867 0.332 7.375 1 96 95 THR A N 1
ATOM 713 C CA . THR A 1 95 ? 10.133 0.775 7.953 1 96 95 THR A CA 1
ATOM 714 C C . THR A 1 95 ? 9.992 0.984 9.461 1 96 95 THR A C 1
ATOM 716 O O . THR A 1 95 ? 10.867 0.581 10.234 1 96 95 THR A O 1
ATOM 719 N N . ALA A 1 96 ? 8.891 1.546 9.867 1 94.19 96 ALA A N 1
ATOM 720 C CA . ALA A 1 96 ? 8.656 1.849 11.273 1 94.19 96 ALA A CA 1
ATOM 721 C C . ALA A 1 96 ? 8.531 0.57 12.102 1 94.19 96 ALA A C 1
ATOM 723 O O . ALA A 1 96 ? 8.75 0.581 13.312 1 94.19 96 ALA A O 1
ATOM 724 N N . ALA A 1 97 ? 8.195 -0.49 11.453 1 92 97 ALA A N 1
ATOM 725 C CA . ALA A 1 97 ? 7.961 -1.75 12.156 1 92 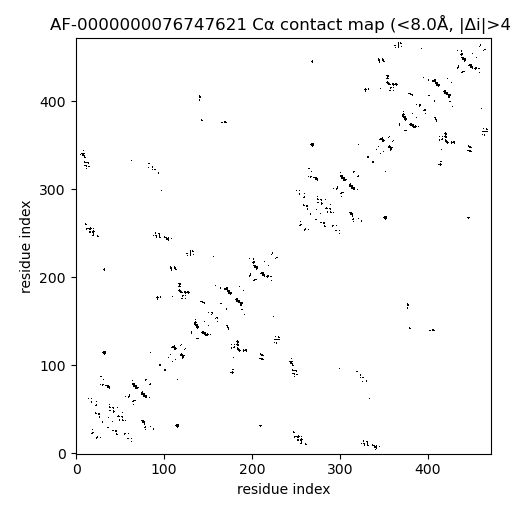97 ALA A CA 1
ATOM 726 C C . ALA A 1 97 ? 9.273 -2.49 12.406 1 92 97 ALA A C 1
ATOM 728 O O . ALA A 1 97 ? 9.305 -3.457 13.172 1 92 97 ALA A O 1
ATOM 729 N N . ILE A 1 98 ? 10.32 -2.053 11.82 1 91.81 98 ILE A N 1
ATOM 730 C CA . ILE A 1 98 ? 11.625 -2.682 12 1 91.81 98 ILE A CA 1
ATOM 731 C C . ILE A 1 98 ? 12.32 -2.084 13.219 1 91.81 98 ILE A C 1
ATOM 733 O O . ILE A 1 98 ? 12.727 -0.92 13.203 1 91.81 98 ILE A O 1
ATOM 737 N N . PRO A 1 99 ? 12.492 -2.82 14.219 1 85.56 99 PRO A N 1
ATOM 738 C CA . PRO A 1 99 ? 13 -2.301 15.492 1 85.56 99 PRO A CA 1
ATOM 739 C C . PRO A 1 99 ? 14.344 -1.597 15.352 1 85.56 99 PRO A C 1
ATOM 741 O O . PRO A 1 99 ? 14.547 -0.519 15.922 1 85.56 99 PRO A O 1
ATOM 744 N N . ARG A 1 100 ? 15.242 -2.09 14.57 1 83 100 ARG A N 1
ATOM 745 C CA . ARG A 1 100 ? 16.594 -1.543 14.469 1 83 100 ARG A CA 1
ATOM 746 C C . ARG A 1 100 ? 16.594 -0.221 13.711 1 83 100 ARG A C 1
ATOM 748 O O . ARG A 1 100 ? 17.578 0.526 13.758 1 83 100 ARG A O 1
ATOM 755 N N . LEU A 1 101 ? 15.5 -0.083 13.023 1 81.75 101 LEU A N 1
ATOM 756 C CA . LEU A 1 101 ? 15.422 1.137 12.227 1 81.75 101 LEU A CA 1
ATOM 757 C C . LEU A 1 101 ? 14.57 2.188 12.93 1 81.75 101 LEU A C 1
ATOM 759 O O . LEU A 1 101 ? 14.445 3.316 12.445 1 81.75 101 LEU A O 1
ATOM 763 N N . ARG A 1 102 ? 14.008 1.721 14.016 1 74.75 102 ARG A N 1
ATOM 764 C CA . ARG A 1 102 ? 13.102 2.619 14.719 1 74.75 102 ARG A CA 1
ATOM 765 C C . ARG A 1 102 ? 13.859 3.754 15.391 1 74.75 102 ARG A C 1
ATOM 767 O O . ARG A 1 102 ? 14.789 3.51 16.156 1 74.75 102 ARG A O 1
ATOM 774 N N . GLY A 1 103 ? 13.836 4.891 14.867 1 72.06 103 GLY A N 1
ATOM 775 C CA . GLY A 1 103 ? 14.438 6.047 15.516 1 72.06 103 GLY A CA 1
ATOM 776 C C . GLY A 1 103 ? 13.469 6.789 16.422 1 72.06 103 GLY A C 1
ATOM 777 O O . GLY A 1 103 ? 12.336 6.355 16.609 1 72.06 103 GLY A O 1
ATOM 778 N N . THR A 1 104 ? 14.008 7.742 17.156 1 76.88 104 THR A N 1
ATOM 779 C CA . THR A 1 104 ? 13.164 8.602 17.969 1 76.88 104 THR A CA 1
ATOM 780 C C . THR A 1 104 ? 12.289 9.492 17.094 1 76.88 104 THR A C 1
ATOM 782 O O . THR A 1 104 ? 12.789 10.203 16.219 1 76.88 104 THR A O 1
ATOM 785 N N . THR A 1 105 ? 11.094 9.266 17.234 1 82.62 105 THR A N 1
ATOM 786 C CA . THR A 1 105 ? 10.148 10.055 16.453 1 82.62 105 THR A CA 1
ATOM 787 C C . THR A 1 105 ? 9.953 11.438 17.078 1 82.62 105 THR A C 1
ATOM 789 O O . THR A 1 105 ? 9.812 11.562 18.281 1 82.62 105 THR A O 1
ATOM 792 N N . ASP A 1 106 ? 10.031 12.5 16.25 1 89.12 106 ASP A N 1
ATOM 793 C CA . ASP A 1 106 ? 9.641 13.844 16.672 1 89.12 106 ASP A CA 1
ATOM 794 C C . ASP A 1 106 ? 8.258 13.828 17.328 1 89.12 106 ASP A C 1
ATOM 796 O O . ASP A 1 106 ? 7.277 13.406 16.719 1 89.12 106 ASP A O 1
ATOM 800 N N . PRO A 1 107 ? 8.227 14.234 18.578 1 92.25 107 PRO A N 1
ATOM 801 C CA . PRO A 1 107 ? 6.949 14.188 19.297 1 92.25 107 PRO A CA 1
ATOM 802 C C . PRO A 1 107 ? 5.852 14.984 18.594 1 92.25 107 PRO A C 1
ATOM 804 O O . PRO A 1 107 ? 4.672 14.641 18.703 1 92.25 107 PRO A O 1
ATOM 807 N N . ARG A 1 108 ? 6.219 16 17.922 1 94.44 108 ARG A N 1
ATOM 808 C CA . ARG A 1 108 ? 5.23 16.781 17.188 1 94.44 108 ARG A CA 1
ATOM 809 C C . ARG A 1 108 ? 4.582 15.938 16.094 1 94.44 108 ARG A C 1
ATOM 811 O O . ARG A 1 108 ? 3.361 15.961 15.914 1 94.44 108 ARG A O 1
ATOM 818 N N . LEU A 1 109 ? 5.422 15.18 15.438 1 95.06 109 LEU A N 1
ATOM 819 C CA . LEU A 1 109 ? 4.945 14.32 14.359 1 95.06 109 LEU A CA 1
ATOM 820 C C . LEU A 1 109 ? 4.125 13.164 14.906 1 95.06 109 LEU A C 1
ATOM 822 O O . LEU A 1 109 ? 3.164 12.719 14.273 1 95.06 109 LEU A O 1
ATOM 826 N N . ARG A 1 110 ? 4.504 12.695 16.078 1 95.06 110 ARG A N 1
ATOM 827 C CA . ARG A 1 110 ? 3.762 11.609 16.703 1 95.06 110 ARG A CA 1
ATOM 828 C C . ARG A 1 110 ? 2.367 12.062 17.109 1 95.06 110 ARG A C 1
ATOM 830 O O . ARG A 1 110 ? 1.398 11.312 16.984 1 95.06 110 ARG A O 1
ATOM 837 N N . ARG A 1 111 ? 2.271 13.234 17.562 1 96.44 111 ARG A N 1
ATOM 838 C CA . ARG A 1 111 ? 1.002 13.75 18.062 1 96.44 111 ARG A CA 1
ATOM 839 C C . ARG A 1 111 ? 0.024 14 16.906 1 96.44 111 ARG A C 1
ATOM 841 O O . ARG A 1 111 ? -1.107 13.508 16.938 1 96.44 111 ARG A O 1
ATOM 848 N N . SER A 1 112 ? 0.436 14.82 15.984 1 97.81 112 SER A N 1
ATOM 849 C CA . SER A 1 112 ? -0.42 15.133 14.844 1 97.81 112 SER A CA 1
ATOM 850 C C . SER A 1 112 ? 0.404 15.578 13.641 1 97.81 112 SER A C 1
ATOM 852 O O . SER A 1 112 ? 1.298 16.422 13.766 1 97.81 112 SER A O 1
ATOM 854 N N . ARG A 1 113 ? 0.076 15.031 12.469 1 97.88 113 ARG A N 1
ATOM 855 C CA . ARG A 1 113 ? 0.778 15.328 11.219 1 97.88 113 ARG A CA 1
ATOM 856 C C . ARG A 1 113 ? -0.13 15.117 10.016 1 97.88 113 ARG A C 1
ATOM 858 O O . ARG A 1 113 ? -1.191 14.5 10.133 1 97.88 113 ARG A O 1
ATOM 865 N N . VAL A 1 114 ? 0.316 15.695 8.914 1 98.31 114 VAL A N 1
ATOM 866 C CA . VAL A 1 114 ? -0.379 15.445 7.66 1 98.31 114 VAL A CA 1
ATOM 867 C C . VAL A 1 114 ? 0.186 14.188 7 1 98.31 114 VAL A C 1
ATOM 869 O O . VAL A 1 114 ? 1.404 14.008 6.941 1 98.31 114 VAL A O 1
ATOM 872 N N . CYS A 1 115 ? -0.617 13.273 6.617 1 98.12 115 CYS A N 1
ATOM 873 C CA . CYS A 1 115 ? -0.292 12.141 5.766 1 98.12 115 CYS A CA 1
ATOM 874 C C . CYS A 1 115 ? -0.896 12.305 4.379 1 98.12 115 CYS A C 1
ATOM 876 O O . CYS A 1 115 ? -2.014 11.852 4.125 1 98.12 115 CYS A O 1
ATOM 878 N N . TYR A 1 116 ? -0.178 12.945 3.584 1 97.62 116 TYR A N 1
ATOM 879 C CA . TYR A 1 116 ? -0.556 13.266 2.213 1 97.62 116 TYR A CA 1
ATOM 880 C C . TYR A 1 116 ? -1.676 14.297 2.184 1 97.62 116 TYR A C 1
ATOM 882 O O . TYR A 1 116 ? -1.417 15.5 2.088 1 97.62 116 TYR A O 1
ATOM 890 N N . ASP A 1 117 ? -2.924 13.898 2.486 1 97.69 117 ASP A N 1
ATOM 891 C CA . ASP A 1 117 ? -4.016 14.867 2.463 1 97.69 117 ASP A CA 1
ATOM 892 C C . ASP A 1 117 ? -4.988 14.625 3.613 1 97.69 117 ASP A C 1
ATOM 894 O O . ASP A 1 117 ? -6.148 15.039 3.551 1 97.69 117 ASP A O 1
ATOM 898 N N . HIS A 1 118 ? -4.551 13.938 4.621 1 98.56 118 HIS A N 1
ATOM 899 C CA . HIS A 1 118 ? -5.414 13.656 5.762 1 98.56 118 HIS A CA 1
ATOM 900 C C . HIS A 1 118 ? -4.621 13.664 7.066 1 98.56 118 HIS A C 1
ATOM 902 O O . HIS A 1 118 ? -3.391 13.68 7.051 1 98.56 118 HIS A O 1
ATOM 908 N N . LEU A 1 119 ? -5.355 13.742 8.18 1 98.56 119 LEU A N 1
ATOM 909 C CA . LEU A 1 119 ? -4.754 13.867 9.508 1 98.56 119 LEU A CA 1
ATOM 910 C C . LEU A 1 119 ? -4.277 12.508 10.016 1 98.56 119 LEU A C 1
ATOM 912 O O . LEU A 1 119 ? -5 11.516 9.922 1 98.56 119 LEU A O 1
ATOM 916 N N . ALA A 1 120 ? -3.08 12.461 10.516 1 98.44 120 ALA A N 1
ATOM 917 C CA . ALA A 1 120 ? -2.475 11.258 11.07 1 98.44 120 ALA A CA 1
ATOM 918 C C . ALA A 1 120 ? -1.889 11.531 12.453 1 98.44 120 ALA A C 1
ATOM 920 O O . ALA A 1 120 ? -2.119 12.594 13.039 1 98.44 120 ALA A O 1
ATOM 921 N N . GLY A 1 121 ? -1.19 10.547 12.969 1 97.44 121 GLY A N 1
ATOM 922 C CA . GLY A 1 121 ? -0.679 10.664 14.328 1 97.44 121 GLY A CA 1
ATOM 923 C C . GLY A 1 121 ? -1.692 10.266 15.383 1 97.44 121 GLY A C 1
ATOM 924 O O . GLY A 1 121 ? -2.748 9.711 15.062 1 97.44 121 GLY A O 1
ATOM 925 N N . GLU A 1 122 ? -1.339 10.5 16.594 1 97.69 122 GLU A N 1
ATOM 926 C CA . GLU A 1 122 ? -2.201 10.172 17.719 1 97.69 122 GLU A CA 1
ATOM 927 C C . GLU A 1 122 ? -3.588 10.781 17.547 1 97.69 122 GLU A C 1
ATOM 929 O O . GLU A 1 122 ? -4.598 10.117 17.781 1 97.69 122 GLU A O 1
ATOM 934 N N . LEU A 1 123 ? -3.621 11.977 17.109 1 98 123 LEU A N 1
ATOM 935 C CA . LEU A 1 123 ? -4.902 12.664 17 1 98 123 LEU A CA 1
ATOM 936 C C . LEU A 1 123 ? -5.699 12.148 15.812 1 98 123 LEU A C 1
ATOM 938 O O . LEU A 1 123 ? -6.93 12.086 15.859 1 98 123 LEU A O 1
ATOM 942 N N . GLY A 1 124 ? -5.008 11.82 14.719 1 98.38 124 GLY A N 1
ATOM 943 C CA . GLY A 1 124 ? -5.688 11.195 13.602 1 98.38 124 GLY A CA 1
ATOM 944 C C . GLY A 1 124 ? -6.332 9.867 13.969 1 98.38 124 GLY A C 1
ATOM 945 O O . GLY A 1 124 ? -7.469 9.594 13.578 1 98.38 124 GLY A O 1
ATOM 946 N N . VAL A 1 125 ? -5.586 9.102 14.742 1 98.06 125 VAL A N 1
ATOM 947 C CA . VAL A 1 125 ? -6.066 7.797 15.188 1 98.06 125 VAL A CA 1
ATOM 948 C C . VAL A 1 125 ? -7.227 7.977 16.156 1 98.06 125 VAL A C 1
ATOM 950 O O . VAL A 1 125 ? -8.242 7.285 16.062 1 98.06 125 VAL A O 1
ATOM 953 N N . HIS A 1 126 ? -7.07 8.906 17.031 1 97.94 126 HIS A N 1
ATOM 954 C CA . HIS A 1 126 ? -8.125 9.188 18 1 97.94 126 HIS A CA 1
ATOM 955 C C . HIS A 1 126 ? -9.398 9.648 17.312 1 97.94 126 HIS A C 1
ATOM 957 O O . HIS A 1 126 ? -10.5 9.266 17.719 1 97.94 126 HIS A O 1
ATOM 963 N N . LEU A 1 127 ? -9.234 10.445 16.344 1 98.19 127 LEU A N 1
ATOM 964 C CA . LEU A 1 127 ? -10.383 10.891 15.562 1 98.19 127 LEU A CA 1
ATOM 965 C C . LEU A 1 127 ? -11.109 9.703 14.945 1 98.19 127 LEU A C 1
ATOM 967 O O . LEU A 1 127 ? -12.336 9.594 15.055 1 98.19 127 LEU A O 1
ATOM 971 N N . PHE A 1 128 ? -10.367 8.875 14.336 1 97.31 128 PHE A N 1
ATOM 972 C CA . PHE A 1 128 ? -10.938 7.699 13.688 1 97.31 128 PHE A CA 1
ATOM 973 C C . PHE A 1 128 ? -11.68 6.836 14.703 1 97.31 128 PHE A C 1
ATOM 975 O O . PHE A 1 128 ? -12.82 6.43 14.461 1 97.31 128 PHE A O 1
ATOM 982 N N . ASP A 1 129 ? -11.078 6.609 15.797 1 96.62 129 ASP A N 1
ATOM 983 C CA . ASP A 1 129 ? -11.688 5.832 16.875 1 96.62 129 ASP A CA 1
ATOM 984 C C . ASP A 1 129 ? -12.992 6.473 17.344 1 96.62 129 ASP A C 1
ATOM 986 O O . ASP A 1 129 ? -13.984 5.773 17.562 1 96.62 129 ASP A O 1
ATOM 990 N N . ALA A 1 130 ? -12.961 7.711 17.5 1 97.38 130 ALA A N 1
ATOM 991 C CA . ALA A 1 130 ? -14.133 8.43 17.984 1 97.38 130 ALA A CA 1
ATOM 992 C C . ALA A 1 130 ? -15.281 8.352 16.984 1 97.38 130 ALA A C 1
ATOM 994 O O . ALA A 1 130 ? -16.438 8.172 17.359 1 97.38 130 ALA A O 1
ATOM 995 N N . LEU A 1 131 ? -14.953 8.508 15.719 1 97.56 131 LEU A N 1
ATOM 996 C CA . LEU A 1 131 ? -15.977 8.438 14.68 1 97.56 131 LEU A CA 1
ATOM 997 C C . LEU A 1 131 ? -16.656 7.066 14.672 1 97.56 131 LEU A C 1
ATOM 999 O O . LEU A 1 131 ? -17.859 6.969 14.461 1 97.56 131 LEU A O 1
ATOM 1003 N N . ILE A 1 132 ? -15.883 6.07 14.906 1 95.31 132 ILE A N 1
ATOM 1004 C CA . ILE A 1 132 ? -16.422 4.715 14.977 1 95.31 132 ILE A CA 1
ATOM 1005 C C . ILE A 1 132 ? -17.234 4.551 16.25 1 95.31 132 ILE A C 1
ATOM 1007 O O . ILE A 1 132 ? -18.391 4.086 16.203 1 95.31 132 ILE A O 1
ATOM 1011 N N . ALA A 1 133 ? -16.703 4.938 17.359 1 95.31 133 ALA A N 1
ATOM 1012 C CA . ALA A 1 133 ? -17.359 4.801 18.656 1 95.31 133 ALA A CA 1
ATOM 1013 C C . ALA A 1 133 ? -18.703 5.535 18.672 1 95.31 133 ALA A C 1
ATOM 1015 O O . ALA A 1 133 ? -19.656 5.074 19.281 1 95.31 133 ALA A O 1
ATOM 1016 N N . ASN A 1 134 ? -18.766 6.613 17.984 1 96.19 134 ASN A N 1
ATOM 1017 C CA . ASN A 1 134 ? -19.969 7.449 17.969 1 96.19 134 ASN A CA 1
ATOM 1018 C C . ASN A 1 134 ? -20.938 6.992 16.875 1 96.19 134 ASN A C 1
ATOM 1020 O O . ASN A 1 134 ? -22.016 7.582 16.719 1 96.19 134 ASN A O 1
ATOM 1024 N N . GLY A 1 135 ? -20.547 6.055 16.141 1 95.5 135 GLY A N 1
ATOM 1025 C CA . GLY A 1 135 ? -21.438 5.477 15.148 1 95.5 135 GLY A CA 1
ATOM 1026 C C . GLY A 1 135 ? -21.469 6.262 13.844 1 95.5 135 GLY A C 1
ATOM 1027 O O . GLY A 1 135 ? -22.391 6.113 13.047 1 95.5 135 GLY A O 1
ATOM 1028 N N . TRP A 1 136 ? -20.484 7.215 13.664 1 97.19 136 TRP A N 1
ATOM 1029 C CA . TRP A 1 136 ? -20.406 7.941 12.398 1 97.19 136 TRP A CA 1
ATOM 1030 C C . TRP A 1 136 ? -19.875 7.051 11.289 1 97.19 136 TRP A C 1
ATOM 1032 O O . TRP A 1 136 ? -20.281 7.195 10.125 1 97.19 136 TRP A O 1
ATOM 1042 N N . LEU A 1 137 ? -18.984 6.188 11.672 1 95.5 137 LEU A N 1
ATOM 1043 C CA . LEU A 1 137 ? -18.391 5.191 10.789 1 95.5 137 LEU A CA 1
ATOM 1044 C C . LEU A 1 137 ? -18.578 3.785 11.344 1 95.5 137 LEU A C 1
ATOM 1046 O O . LEU A 1 137 ? -18.781 3.611 12.547 1 95.5 137 LEU A O 1
ATOM 1050 N N . THR A 1 138 ? -18.578 2.891 10.508 1 91.5 138 THR A N 1
ATOM 1051 C CA . THR A 1 138 ? -18.484 1.489 10.898 1 91.5 138 THR A CA 1
ATOM 1052 C C . THR A 1 138 ? -17.234 0.849 10.297 1 91.5 138 THR A C 1
ATOM 1054 O O . THR A 1 138 ? -16.781 1.254 9.234 1 91.5 138 THR A O 1
ATOM 1057 N N . GLU A 1 139 ? -16.641 0.12 11.148 1 82.19 139 GLU A N 1
ATOM 1058 C CA . GLU A 1 139 ? -15.5 -0.658 10.672 1 82.19 139 GLU A CA 1
ATOM 1059 C C . GLU A 1 139 ? -15.789 -2.154 10.727 1 82.19 139 GLU A C 1
ATOM 1061 O O . GLU A 1 139 ? -16.188 -2.676 11.773 1 82.19 139 GLU A O 1
ATOM 1066 N N . ASP A 1 140 ? -15.922 -2.699 9.633 1 67.5 140 ASP A N 1
ATOM 1067 C CA . ASP A 1 140 ? -16.078 -4.148 9.57 1 67.5 140 ASP A CA 1
ATOM 1068 C C . ASP A 1 140 ? -14.867 -4.797 8.891 1 67.5 140 ASP A C 1
ATOM 1070 O O . ASP A 1 140 ? -14.656 -4.602 7.691 1 67.5 140 ASP A O 1
ATOM 1074 N N . ARG A 1 141 ? -14.359 -5.691 9.562 1 61.84 141 ARG A N 1
ATOM 1075 C CA . ARG A 1 141 ? -13.297 -6.551 9.062 1 61.84 141 ARG A CA 1
ATOM 1076 C C . ARG A 1 141 ? -12.344 -5.773 8.164 1 61.84 141 ARG A C 1
ATOM 1078 O O . ARG A 1 141 ? -12.062 -6.191 7.035 1 61.84 141 ARG A O 1
ATOM 1085 N N . ASN A 1 142 ? -11.891 -4.508 8.469 1 59.03 142 ASN A N 1
ATOM 1086 C CA . ASN A 1 142 ? -10.875 -3.639 7.875 1 59.03 142 ASN A CA 1
ATOM 1087 C C . ASN A 1 142 ? -11.484 -2.709 6.828 1 59.03 142 ASN A C 1
ATOM 1089 O O . ASN A 1 142 ? -10.766 -2.152 5.996 1 59.03 142 ASN A O 1
ATOM 1093 N N . HIS A 1 143 ? -12.75 -2.682 6.805 1 74.88 143 HIS A N 1
ATOM 1094 C CA . HIS A 1 143 ? -13.414 -1.733 5.918 1 74.88 143 HIS A CA 1
ATOM 1095 C C . HIS A 1 143 ? -14.133 -0.648 6.715 1 74.88 143 HIS A C 1
ATOM 1097 O O . HIS A 1 143 ? -14.75 -0.932 7.746 1 74.88 143 HIS A O 1
ATOM 1103 N N . THR A 1 144 ? -13.977 0.581 6.195 1 87.62 144 THR A N 1
ATOM 1104 C CA . THR A 1 144 ? -14.586 1.725 6.867 1 87.62 144 THR A CA 1
ATOM 1105 C C . THR A 1 144 ? -15.734 2.291 6.043 1 87.62 144 THR A C 1
ATOM 1107 O O . THR A 1 144 ? -15.594 2.502 4.836 1 87.62 144 THR A O 1
ATOM 1110 N N . HIS A 1 145 ? -16.922 2.455 6.66 1 88.56 145 HIS A N 1
ATOM 1111 C CA . HIS A 1 145 ? -18.094 2.959 5.969 1 88.56 145 HIS A CA 1
ATOM 1112 C C . HIS A 1 145 ? -18.719 4.125 6.727 1 88.56 145 HIS A C 1
ATOM 1114 O O . HIS A 1 145 ? -18.766 4.117 7.957 1 88.56 145 HIS A O 1
ATOM 1120 N N . LEU A 1 146 ? -19.203 5 5.867 1 93.56 146 LEU A N 1
ATOM 1121 C CA . LEU A 1 146 ? -19.969 6.105 6.43 1 93.56 146 LEU A CA 1
ATOM 1122 C C . LEU A 1 146 ? -21.406 5.684 6.699 1 93.56 146 LEU A C 1
ATOM 1124 O O . LEU A 1 146 ? -22.078 5.148 5.812 1 93.56 146 LEU A O 1
ATOM 1128 N N . THR A 1 147 ? -21.906 5.895 7.906 1 95.25 147 THR A N 1
ATOM 1129 C CA . THR A 1 147 ? -23.281 5.559 8.266 1 95.25 147 THR A CA 1
ATOM 1130 C C . THR A 1 147 ? -24.219 6.715 7.934 1 95.25 147 THR A C 1
ATOM 1132 O O . THR A 1 147 ? -23.766 7.805 7.582 1 95.25 147 THR A O 1
ATOM 1135 N N . ASP A 1 148 ? -25.484 6.414 8.047 1 96.19 148 ASP A N 1
ATOM 1136 C CA . ASP A 1 148 ? -26.469 7.484 7.898 1 96.19 148 ASP A CA 1
ATOM 1137 C C . ASP A 1 148 ? -26.281 8.562 8.961 1 96.19 148 ASP A C 1
ATOM 1139 O O . ASP A 1 148 ? -26.391 9.758 8.672 1 96.19 148 ASP A O 1
ATOM 1143 N N . GLU A 1 149 ? -26.031 8.125 10.109 1 96.88 149 GLU A N 1
ATOM 1144 C CA . GLU A 1 149 ? -25.766 9.07 11.188 1 96.88 149 GLU A CA 1
ATOM 1145 C C . GLU A 1 149 ? -24.516 9.898 10.914 1 96.88 149 GLU A C 1
ATOM 1147 O O . GLU A 1 149 ? -24.5 11.109 11.125 1 96.88 149 GLU A O 1
ATOM 1152 N N . GLY A 1 150 ? -23.516 9.234 10.469 1 97.44 150 GLY A N 1
ATOM 1153 C CA . GLY A 1 150 ? -22.297 9.945 10.102 1 97.44 150 GLY A CA 1
ATOM 1154 C C . GLY A 1 150 ? -22.531 10.992 9.023 1 97.44 150 GLY A C 1
ATOM 1155 O O . GLY A 1 150 ? -22 12.102 9.117 1 97.44 150 GLY A O 1
ATOM 1156 N N . ARG A 1 151 ? -23.281 10.602 8.086 1 97.31 151 ARG A N 1
ATOM 1157 C CA . ARG A 1 151 ? -23.609 11.531 7.012 1 97.31 151 ARG A CA 1
ATOM 1158 C C . ARG A 1 151 ? -24.297 12.773 7.559 1 97.31 151 ARG A C 1
ATOM 1160 O O . ARG A 1 151 ? -23.938 13.898 7.203 1 97.31 151 ARG A O 1
ATOM 1167 N N . ARG A 1 152 ? -25.266 12.594 8.367 1 97.62 152 ARG A N 1
ATOM 1168 C CA . ARG A 1 152 ? -25.984 13.703 8.969 1 97.62 152 ARG A CA 1
ATOM 1169 C C . ARG A 1 152 ? -25.047 14.602 9.773 1 97.62 152 ARG A C 1
ATOM 1171 O O . ARG A 1 152 ? -25.109 15.828 9.672 1 97.62 152 ARG A O 1
ATOM 1178 N N . GLN A 1 153 ? -24.203 13.969 10.516 1 97.56 153 GLN A N 1
ATOM 1179 C CA . GLN A 1 153 ? -23.281 14.727 11.367 1 97.56 153 GLN A CA 1
ATOM 1180 C C . GLN A 1 153 ? -22.297 15.531 10.539 1 97.56 153 GLN A C 1
ATOM 1182 O O . GLN A 1 153 ? -22.031 16.703 10.836 1 97.56 153 GLN A O 1
ATOM 1187 N N . PHE A 1 154 ? -21.719 14.984 9.508 1 98 154 PHE A N 1
ATOM 1188 C CA . PHE A 1 154 ? -20.766 15.688 8.656 1 98 154 PHE A CA 1
ATOM 1189 C C . PHE A 1 154 ? -21.453 16.828 7.902 1 98 154 PHE A C 1
ATOM 1191 O O . PHE A 1 154 ? -20.859 17.891 7.703 1 98 154 PHE A O 1
ATOM 1198 N N . GLU A 1 155 ? -22.641 16.547 7.488 1 97.69 155 GLU A N 1
ATOM 1199 C CA . GLU A 1 155 ? -23.391 17.609 6.816 1 97.69 155 GLU A CA 1
ATOM 1200 C C . GLU A 1 155 ? -23.703 18.766 7.77 1 97.69 155 GLU A C 1
ATOM 1202 O O . GLU A 1 155 ? -23.672 19.922 7.371 1 97.69 155 GLU A O 1
ATOM 1207 N N . ARG A 1 156 ? -24 18.438 8.961 1 97.25 156 ARG A N 1
ATOM 1208 C CA . ARG A 1 156 ? -24.203 19.469 9.977 1 97.25 156 ARG A CA 1
ATOM 1209 C C . ARG A 1 156 ? -22.938 20.297 10.172 1 97.25 156 ARG A C 1
ATOM 1211 O O . ARG A 1 156 ? -23 21.5 10.406 1 97.25 156 ARG A O 1
ATOM 1218 N N . LEU A 1 157 ? -21.766 19.656 10.008 1 96.94 157 LEU A N 1
ATOM 1219 C CA . LEU A 1 157 ? -20.484 20.344 10.164 1 96.94 157 LEU A CA 1
ATOM 1220 C C . LEU A 1 157 ? -20.141 21.156 8.922 1 96.94 157 LEU A C 1
ATOM 1222 O O . LEU A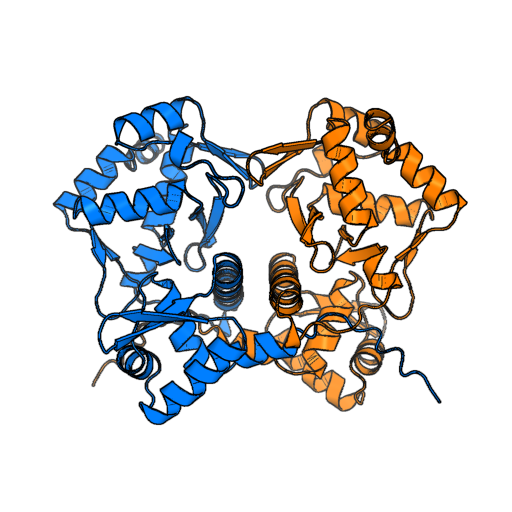 1 157 ? -19.188 21.938 8.922 1 96.94 157 LEU A O 1
ATOM 1226 N N . GLY A 1 158 ? -20.891 20.844 7.832 1 97.12 158 GLY A N 1
ATOM 1227 C CA . GLY A 1 158 ? -20.703 21.672 6.648 1 97.12 158 GLY A CA 1
ATOM 1228 C C . GLY A 1 158 ? -20.219 20.891 5.445 1 97.12 158 GLY A C 1
ATOM 1229 O O . GLY A 1 158 ? -19.953 21.453 4.387 1 97.12 158 GLY A O 1
ATOM 1230 N N . ALA A 1 159 ? -20.141 19.578 5.551 1 97.19 159 ALA A N 1
ATOM 1231 C CA . ALA A 1 159 ? -19.672 18.766 4.438 1 97.19 159 ALA A CA 1
ATOM 1232 C C . ALA A 1 159 ? -20.781 18.531 3.42 1 97.19 159 ALA A C 1
ATOM 1234 O O . ALA A 1 159 ? -21.922 18.281 3.795 1 97.19 159 ALA A O 1
ATOM 1235 N N . GLU A 1 160 ? -20.422 18.703 2.156 1 96.5 160 GLU A N 1
ATOM 1236 C CA . GLU A 1 160 ? -21.281 18.219 1.083 1 96.5 160 GLU A CA 1
ATOM 1237 C C . GLU A 1 160 ? -20.922 16.797 0.677 1 96.5 160 GLU A C 1
ATOM 1239 O O . GLU A 1 160 ? -20.203 16.594 -0.31 1 96.5 160 GLU A O 1
ATOM 1244 N N . VAL A 1 161 ? -21.484 15.844 1.359 1 95.5 161 VAL A N 1
ATOM 1245 C CA . VAL A 1 161 ? -21.031 14.461 1.279 1 95.5 161 VAL A CA 1
ATOM 1246 C C . VAL A 1 161 ? -21.234 13.938 -0.142 1 95.5 161 VAL A C 1
ATOM 1248 O O . VAL A 1 161 ? -20.375 13.211 -0.663 1 95.5 161 VAL A O 1
ATOM 1251 N N . ASP A 1 162 ? -22.25 14.266 -0.801 1 91.62 162 ASP A N 1
ATOM 1252 C CA . ASP A 1 162 ? -22.5 13.805 -2.164 1 91.62 162 ASP A CA 1
ATOM 1253 C C . ASP A 1 162 ? -21.422 14.305 -3.121 1 91.62 162 ASP A C 1
ATOM 1255 O O . ASP A 1 162 ? -21.047 13.602 -4.062 1 91.62 162 ASP A O 1
ATOM 1259 N N . ALA A 1 163 ? -20.984 15.461 -2.844 1 92.44 163 ALA A N 1
ATOM 1260 C CA . ALA A 1 163 ? -19.938 16.047 -3.684 1 92.44 163 ALA A CA 1
ATOM 1261 C C . ALA A 1 163 ? -18.594 15.383 -3.441 1 92.44 163 ALA A C 1
ATOM 1263 O O . ALA A 1 163 ? -17.703 15.438 -4.293 1 92.44 163 ALA A O 1
ATOM 1264 N N . LEU A 1 164 ? -18.516 14.766 -2.264 1 91.5 164 LEU A N 1
ATOM 1265 C CA . LEU A 1 164 ? -17.266 14.109 -1.91 1 91.5 164 LEU A CA 1
ATOM 1266 C C . LEU A 1 164 ? -17.188 12.719 -2.529 1 91.5 164 LEU A C 1
ATOM 1268 O O . LEU A 1 164 ? -16.109 12.125 -2.6 1 91.5 164 LEU A O 1
ATOM 1272 N N . THR A 1 165 ? -18.297 12.289 -2.949 1 81.31 165 THR A N 1
ATOM 1273 C CA . THR A 1 165 ? -18.359 10.938 -3.494 1 81.31 165 THR A CA 1
ATOM 1274 C C . THR A 1 165 ? -17.875 10.906 -4.938 1 81.31 165 THR A C 1
ATOM 1276 O O . THR A 1 165 ? -18.328 11.703 -5.766 1 81.31 165 THR A O 1
ATOM 1279 N N . SER A 1 166 ? -16.797 10.258 -5.137 1 77.25 166 SER A N 1
ATOM 1280 C CA . SER A 1 166 ? -16.266 10.109 -6.488 1 77.25 166 SER A CA 1
ATOM 1281 C C . SER A 1 166 ? -15.891 8.664 -6.781 1 77.25 166 SER A C 1
ATOM 1283 O O . SER A 1 166 ? -15.688 7.871 -5.859 1 77.25 166 SER A O 1
ATOM 1285 N N . ALA A 1 167 ? -15.922 8.328 -8.086 1 66 167 ALA A N 1
ATOM 1286 C CA . ALA A 1 167 ? -15.523 6.992 -8.516 1 66 167 ALA A CA 1
ATOM 1287 C C . ALA A 1 167 ? -14.031 6.777 -8.336 1 66 167 ALA A C 1
ATOM 1289 O O . ALA A 1 167 ? -13.57 5.641 -8.203 1 66 167 ALA A O 1
ATOM 1290 N N . ARG A 1 168 ? -13.352 7.77 -8.234 1 73.06 168 ARG A N 1
ATOM 1291 C CA . ARG A 1 168 ? -11.898 7.664 -8.289 1 73.06 168 ARG A CA 1
ATOM 1292 C C . ARG A 1 168 ? -11.312 7.527 -6.883 1 73.06 168 ARG A C 1
ATOM 1294 O O . ARG A 1 168 ? -10.227 6.969 -6.711 1 73.06 168 ARG A O 1
ATOM 1301 N N . ARG A 1 169 ? -12.031 8.016 -5.93 1 82.75 169 ARG A N 1
ATOM 1302 C CA . ARG A 1 169 ? -11.5 8.031 -4.57 1 82.75 169 ARG A CA 1
ATOM 1303 C C . ARG A 1 169 ? -12.547 7.555 -3.568 1 82.75 169 ARG A C 1
ATOM 1305 O O . ARG A 1 169 ? -13.711 7.973 -3.627 1 82.75 169 ARG A O 1
ATOM 1312 N N . PRO A 1 170 ? -12.141 6.672 -2.68 1 87.81 170 PRO A N 1
ATOM 1313 C CA . PRO A 1 170 ? -13.102 6.238 -1.667 1 87.81 170 PRO A CA 1
ATOM 1314 C C . PRO A 1 170 ? -13.492 7.355 -0.701 1 87.81 170 PRO A C 1
ATOM 1316 O O . PRO A 1 170 ? -12.672 8.227 -0.401 1 87.81 170 PRO A O 1
ATOM 1319 N N . LEU A 1 171 ? -14.695 7.293 -0.25 1 91.69 171 LEU A N 1
ATOM 1320 C CA . LEU A 1 171 ? -15.164 8.266 0.731 1 91.69 171 LEU A CA 1
ATOM 1321 C C . LEU A 1 171 ? -14.438 8.094 2.059 1 91.69 171 LEU A C 1
ATOM 1323 O O . LEU A 1 171 ? -13.953 9.07 2.639 1 91.69 171 LEU A O 1
ATOM 1327 N N . CYS A 1 172 ? -14.375 6.797 2.496 1 92.62 172 CYS A N 1
ATOM 1328 C CA . CYS A 1 172 ? -13.672 6.434 3.719 1 92.62 172 CYS A CA 1
ATOM 1329 C C . CYS A 1 172 ? -12.641 5.34 3.453 1 92.62 172 CYS A C 1
ATOM 1331 O O . CYS A 1 172 ? -12.938 4.363 2.756 1 92.62 172 CYS A O 1
ATOM 1333 N N . LYS A 1 173 ? -11.539 5.566 4.004 1 91.25 173 LYS A N 1
ATOM 1334 C CA . LYS A 1 173 ? -10.492 4.555 3.918 1 91.25 173 LYS A CA 1
ATOM 1335 C C . LYS A 1 173 ? -9.609 4.566 5.164 1 91.25 173 LYS A C 1
ATOM 1337 O O . LYS A 1 173 ? -9.227 5.629 5.648 1 91.25 173 LYS A O 1
ATOM 1342 N N . ALA A 1 174 ? -9.422 3.336 5.68 1 92.25 174 ALA A N 1
ATOM 1343 C CA . ALA A 1 174 ? -8.484 3.221 6.793 1 92.25 174 ALA A CA 1
ATOM 1344 C C . ALA A 1 174 ? -7.043 3.281 6.305 1 92.25 174 ALA A C 1
ATOM 1346 O O . ALA A 1 174 ? -6.695 2.652 5.301 1 92.25 174 ALA A O 1
ATOM 1347 N N . CYS A 1 175 ? -6.281 4.082 6.91 1 94.75 175 CYS A N 1
ATOM 1348 C CA . CYS A 1 175 ? -4.855 4.191 6.637 1 94.75 175 CYS A CA 1
ATOM 1349 C C . CYS A 1 175 ? -4.035 3.855 7.879 1 94.75 175 CYS A C 1
ATOM 1351 O O . CYS A 1 175 ? -4.191 4.492 8.922 1 94.75 175 CYS A O 1
ATOM 1353 N N . LEU A 1 176 ? -3.189 2.939 7.773 1 93.81 176 LEU A N 1
ATOM 1354 C CA . LEU A 1 176 ? -2.426 2.479 8.93 1 93.81 176 LEU A CA 1
ATOM 1355 C C . LEU A 1 176 ? -1.365 3.5 9.32 1 93.81 176 LEU A C 1
ATOM 1357 O O . LEU A 1 176 ? -0.51 3.859 8.508 1 93.81 176 LEU A O 1
ATOM 1361 N N . ASP A 1 177 ? -1.476 3.953 10.539 1 96.38 177 ASP A N 1
ATOM 1362 C CA . ASP A 1 177 ? -0.526 4.934 11.062 1 96.38 177 ASP A CA 1
ATOM 1363 C C . ASP A 1 177 ? 0.775 4.262 11.492 1 96.38 177 ASP A C 1
ATOM 1365 O O . ASP A 1 177 ? 0.76 3.314 12.281 1 96.38 177 ASP A O 1
ATOM 1369 N N . TRP A 1 178 ? 1.883 4.781 11.047 1 93.31 178 TRP A N 1
ATOM 1370 C CA . TRP A 1 178 ? 3.145 4.086 11.289 1 93.31 178 TRP A CA 1
ATOM 1371 C C . TRP A 1 178 ? 3.566 4.211 12.742 1 93.31 178 TRP A C 1
ATOM 1373 O O . TRP A 1 178 ? 4.215 3.314 13.289 1 93.31 178 TRP A O 1
ATOM 1383 N N . SER A 1 179 ? 3.211 5.301 13.398 1 93.88 179 SER A N 1
ATOM 1384 C CA . SER A 1 179 ? 3.672 5.5 14.773 1 93.88 179 SER A CA 1
ATOM 1385 C C . SER A 1 179 ? 2.738 4.828 15.773 1 93.88 179 SER A C 1
ATOM 1387 O O . SER A 1 179 ? 3.188 4.328 16.812 1 93.88 179 SER A O 1
ATOM 1389 N N . GLU A 1 180 ? 1.42 4.797 15.461 1 94.44 180 GLU A N 1
ATOM 1390 C CA . GLU A 1 180 ? 0.417 4.297 16.391 1 94.44 180 GLU A CA 1
ATOM 1391 C C . GLU A 1 180 ? 0.069 2.84 16.094 1 94.44 180 GLU A C 1
ATOM 1393 O O . GLU A 1 180 ? -0.532 2.158 16.938 1 94.44 180 GLU A O 1
ATOM 1398 N N . ARG A 1 181 ? 0.335 2.441 14.945 1 92.5 181 ARG A N 1
ATOM 1399 C CA . ARG A 1 181 ? 0.031 1.092 14.477 1 92.5 181 ARG A CA 1
ATOM 1400 C C . ARG A 1 181 ? -1.466 0.81 14.555 1 92.5 181 ARG A C 1
ATOM 1402 O O . ARG A 1 181 ? -1.877 -0.32 14.828 1 92.5 181 ARG A O 1
ATOM 1409 N N . ARG A 1 182 ? -2.182 1.846 14.445 1 94.5 182 ARG A N 1
ATOM 1410 C CA . ARG A 1 182 ? -3.635 1.833 14.32 1 94.5 182 ARG A CA 1
ATOM 1411 C C . ARG A 1 182 ? -4.094 2.75 13.195 1 94.5 182 ARG A C 1
ATOM 1413 O O . ARG A 1 182 ? -3.338 3.609 12.734 1 94.5 182 ARG A O 1
ATOM 1420 N N . SER A 1 183 ? -5.312 2.566 12.766 1 94.94 183 SER A N 1
ATOM 1421 C CA . SER A 1 183 ? -5.742 3.252 11.547 1 94.94 183 SER A CA 1
ATOM 1422 C C . SER A 1 183 ? -6.191 4.68 11.852 1 94.94 183 SER A C 1
ATOM 1424 O O . SER A 1 183 ? -6.75 4.949 12.914 1 94.94 183 SER A O 1
ATOM 1426 N N . HIS A 1 184 ? -5.879 5.582 10.977 1 97.31 184 HIS A N 1
ATOM 1427 C CA . HIS A 1 184 ? -6.516 6.891 10.891 1 97.31 184 HIS A CA 1
ATOM 1428 C C . HIS A 1 184 ? -7.34 7.012 9.609 1 97.31 184 HIS A C 1
ATOM 1430 O O . HIS A 1 184 ? -7.309 6.121 8.758 1 97.31 184 HIS A O 1
ATOM 1436 N N . LEU A 1 185 ? -8.094 8.07 9.453 1 96.94 185 LEU A N 1
ATOM 1437 C CA . LEU A 1 185 ? -9.078 8.164 8.375 1 96.94 185 LEU A CA 1
ATOM 1438 C C . LEU A 1 185 ? -8.477 8.852 7.152 1 96.94 185 LEU A C 1
ATOM 1440 O O . LEU A 1 185 ? -8.016 9.992 7.238 1 96.94 185 LEU A O 1
ATOM 1444 N N . ALA A 1 186 ? -8.484 8.172 6.074 1 95.69 186 ALA A N 1
ATOM 1445 C CA . ALA A 1 186 ? -8.156 8.711 4.758 1 95.69 186 ALA A CA 1
ATOM 1446 C C . ALA A 1 186 ? -9.398 8.773 3.869 1 95.69 186 ALA A C 1
ATOM 1448 O O . ALA A 1 186 ? -10.523 8.656 4.355 1 95.69 186 ALA A O 1
ATOM 1449 N N . GLY A 1 187 ? -9.172 9.031 2.561 1 93.62 187 GLY A N 1
ATOM 1450 C CA . GLY A 1 187 ? -10.312 9.203 1.674 1 93.62 187 GLY A CA 1
ATOM 1451 C C . GLY A 1 187 ? -10.789 10.641 1.594 1 93.62 187 GLY A C 1
ATOM 1452 O O . GLY A 1 187 ? -10.211 11.531 2.223 1 93.62 187 GLY A O 1
ATOM 1453 N N . SER A 1 188 ? -11.852 10.789 0.82 1 95.19 188 SER A N 1
ATOM 1454 C CA . SER A 1 188 ? -12.328 12.148 0.604 1 95.19 188 SER A CA 1
ATOM 1455 C C . SER A 1 188 ? -12.812 12.781 1.906 1 95.19 188 SER A C 1
ATOM 1457 O O . SER A 1 188 ? -12.672 13.992 2.102 1 95.19 188 SER A O 1
ATOM 1459 N N . LEU A 1 189 ? -13.297 11.977 2.76 1 95.94 189 LEU A N 1
ATOM 1460 C CA . LEU A 1 189 ? -13.75 12.516 4.039 1 95.94 189 LEU A CA 1
ATOM 1461 C C . LEU A 1 189 ? -12.562 12.867 4.93 1 95.94 189 LEU A C 1
ATOM 1463 O O . LEU A 1 189 ? -12.602 13.875 5.648 1 95.94 189 LEU A O 1
ATOM 1467 N N . GLY A 1 190 ? -11.555 12.031 4.906 1 97.31 190 GLY A N 1
ATOM 1468 C CA . GLY A 1 190 ? -10.328 12.375 5.613 1 97.31 190 GLY A CA 1
ATOM 1469 C C . GLY A 1 190 ? -9.727 13.688 5.16 1 97.31 190 GLY A C 1
ATOM 1470 O O . GLY A 1 190 ? -9.305 14.5 5.988 1 97.31 190 GLY A O 1
ATOM 1471 N N . GLN A 1 191 ? -9.719 13.844 3.912 1 97.62 191 GLN A N 1
ATOM 1472 C CA . GLN A 1 191 ? -9.227 15.102 3.348 1 97.62 191 GLN A CA 1
ATOM 1473 C C . GLN A 1 191 ? -10.086 16.281 3.785 1 97.62 191 GLN A C 1
ATOM 1475 O O . GLN A 1 191 ? -9.57 17.344 4.133 1 97.62 191 GLN A O 1
ATOM 1480 N N . TRP A 1 192 ? -11.344 16.109 3.732 1 98.06 192 TRP A N 1
ATOM 1481 C CA . TRP A 1 192 ? -12.266 17.172 4.113 1 98.06 192 TRP A CA 1
ATOM 1482 C C . TRP A 1 192 ? -12.039 17.594 5.559 1 98.06 192 TRP A C 1
ATOM 1484 O O . TRP A 1 192 ? -12.062 18.781 5.867 1 98.06 192 TRP A O 1
ATOM 1494 N N . ILE A 1 193 ? -11.82 16.656 6.398 1 98.44 193 ILE A N 1
ATOM 1495 C CA . ILE A 1 193 ? -11.617 16.953 7.812 1 98.44 193 ILE A CA 1
ATOM 1496 C C . ILE A 1 193 ? -10.344 17.781 7.984 1 98.44 193 ILE A C 1
ATOM 1498 O O . ILE A 1 193 ? -10.344 18.781 8.719 1 98.44 193 ILE A O 1
ATOM 1502 N N . LEU A 1 194 ? -9.289 17.344 7.348 1 98.38 194 LEU A N 1
ATOM 1503 C CA . LEU A 1 194 ? -8.047 18.109 7.43 1 98.38 194 LEU A CA 1
ATOM 1504 C C . LEU A 1 194 ? -8.266 19.531 6.938 1 98.38 194 LEU A C 1
ATOM 1506 O O . LEU A 1 194 ? -7.828 20.5 7.586 1 98.38 194 LEU A O 1
ATOM 1510 N N . ASP A 1 195 ? -8.93 19.688 5.84 1 97.88 195 ASP A N 1
ATOM 1511 C CA . ASP A 1 195 ? -9.227 21.016 5.293 1 97.88 195 ASP A CA 1
ATOM 1512 C C . ASP A 1 195 ? -10.062 21.828 6.27 1 97.88 195 ASP A C 1
ATOM 1514 O O . ASP A 1 195 ? -9.836 23.031 6.434 1 97.88 195 ASP A O 1
ATOM 1518 N N . ASP A 1 196 ? -10.992 21.172 6.844 1 97.81 196 ASP A N 1
ATOM 1519 C CA . ASP A 1 196 ? -11.867 21.828 7.812 1 97.81 196 ASP A CA 1
ATOM 1520 C C . ASP A 1 196 ? -11.062 22.375 8.984 1 97.81 196 ASP A C 1
ATOM 1522 O O . ASP A 1 196 ? -11.242 23.531 9.375 1 97.81 196 ASP A O 1
ATOM 1526 N N . LEU A 1 197 ? -10.188 21.578 9.523 1 97.56 197 LEU A N 1
ATOM 1527 C CA . LEU A 1 197 ? -9.352 21.969 10.656 1 97.56 197 LEU A CA 1
ATOM 1528 C C . LEU A 1 197 ? -8.508 23.203 10.312 1 97.56 197 LEU A C 1
ATOM 1530 O O . LEU A 1 197 ? -8.352 24.094 11.141 1 97.56 197 LEU A O 1
ATOM 1534 N N . LEU A 1 198 ? -7.992 23.156 9.148 1 97.31 198 LEU A N 1
ATOM 1535 C CA . LEU A 1 198 ? -7.082 24.219 8.734 1 97.31 198 LEU A CA 1
ATOM 1536 C C . LEU A 1 198 ? -7.852 25.484 8.383 1 97.31 198 LEU A C 1
ATOM 1538 O O . LEU A 1 198 ? -7.43 26.594 8.734 1 97.31 198 LEU A O 1
ATOM 1542 N N . THR A 1 199 ? -9 25.359 7.766 1 97.19 199 THR A N 1
ATOM 1543 C CA . THR A 1 199 ? -9.82 26.5 7.367 1 97.19 199 THR A CA 1
ATOM 1544 C C . THR A 1 199 ? -10.367 27.234 8.586 1 97.19 199 THR A C 1
ATOM 1546 O O . THR A 1 199 ? -10.398 28.453 8.625 1 97.19 199 THR A O 1
ATOM 1549 N N . ARG A 1 200 ? -10.727 26.484 9.602 1 97 200 ARG A N 1
ATOM 1550 C CA . ARG A 1 200 ? -11.273 27.047 10.828 1 97 200 ARG A CA 1
ATOM 1551 C C . ARG A 1 200 ? -10.164 27.531 11.758 1 97 200 ARG A C 1
ATOM 1553 O O . ARG A 1 200 ? -10.438 28.094 12.82 1 97 200 ARG A O 1
ATOM 1560 N N . GLU A 1 201 ? -8.922 27.234 11.383 1 97 201 GLU A N 1
ATOM 1561 C CA . GLU A 1 201 ? -7.73 27.625 12.133 1 97 201 GLU A CA 1
ATOM 1562 C C . GLU A 1 201 ? -7.699 26.969 13.508 1 97 201 GLU A C 1
ATOM 1564 O O . GLU A 1 201 ? -7.262 27.594 14.484 1 97 201 GLU A O 1
ATOM 1569 N N . TRP A 1 202 ? -8.305 25.812 13.539 1 97.62 202 TRP A N 1
ATOM 1570 C CA . TRP A 1 202 ? -8.172 25.031 14.758 1 97.62 202 TRP A CA 1
ATOM 1571 C C . TRP A 1 202 ? -6.754 24.5 14.922 1 97.62 202 TRP A C 1
ATOM 1573 O O . TRP A 1 202 ? -6.27 24.328 16.047 1 97.62 202 TRP A O 1
ATOM 1583 N N . ALA A 1 203 ? -6.121 24.219 13.766 1 97.62 203 ALA A N 1
ATOM 1584 C CA . ALA A 1 203 ? -4.734 23.766 13.695 1 97.62 203 ALA A CA 1
ATOM 1585 C C . ALA A 1 203 ? -3.969 24.5 12.594 1 97.62 203 ALA A C 1
ATOM 1587 O O . ALA A 1 203 ? -4.57 25.047 11.672 1 97.62 203 ALA A O 1
ATOM 1588 N N . ILE A 1 204 ? -2.689 24.5 12.828 1 96.81 204 ILE A N 1
ATOM 1589 C CA . ILE A 1 204 ? -1.827 25.156 11.859 1 96.81 204 ILE A CA 1
ATOM 1590 C C . ILE A 1 204 ? -0.681 24.234 11.469 1 96.81 204 ILE A C 1
ATOM 1592 O O . ILE A 1 204 ? -0.13 23.516 12.312 1 96.81 204 ILE A O 1
ATOM 1596 N N . ARG A 1 205 ? -0.326 24.281 10.195 1 95.81 205 ARG A N 1
ATOM 1597 C CA . ARG A 1 205 ? 0.805 23.484 9.719 1 95.81 205 ARG A CA 1
ATOM 1598 C C . ARG A 1 205 ? 2.123 24.047 10.234 1 95.81 205 ARG A C 1
ATOM 1600 O O . ARG A 1 205 ? 2.307 25.266 10.289 1 95.81 205 ARG A O 1
ATOM 1607 N N . ASP A 1 206 ? 2.943 23.109 10.602 1 92 206 ASP A N 1
ATOM 1608 C CA . ASP A 1 206 ? 4.309 23.516 10.914 1 92 206 ASP A CA 1
ATOM 1609 C C . ASP A 1 206 ? 5.074 23.906 9.648 1 92 206 ASP A C 1
ATOM 1611 O O . ASP A 1 206 ? 4.832 23.344 8.578 1 92 206 ASP A O 1
ATOM 1615 N N . LEU A 1 207 ? 6.023 24.797 9.812 1 84.62 207 LEU A N 1
ATOM 1616 C CA . LEU A 1 207 ? 6.742 25.328 8.656 1 84.62 207 LEU A CA 1
ATOM 1617 C C . LEU A 1 207 ? 7.879 24.391 8.25 1 84.62 207 LEU A C 1
ATOM 1619 O O . LEU A 1 207 ? 8.297 24.391 7.09 1 84.62 207 LEU A O 1
ATOM 1623 N N . ASP A 1 208 ? 8.336 23.562 9.188 1 85.75 208 ASP A N 1
ATOM 1624 C CA . ASP A 1 208 ? 9.57 22.828 8.914 1 85.75 208 ASP A CA 1
ATOM 1625 C C . ASP A 1 208 ? 9.32 21.328 8.891 1 85.75 208 ASP A C 1
ATOM 1627 O O . ASP A 1 208 ? 10.258 20.531 8.852 1 85.75 208 ASP A O 1
ATOM 1631 N N . SER A 1 209 ? 8.086 20.938 9.039 1 91.12 209 SER A N 1
ATOM 1632 C CA . SER A 1 209 ? 7.754 19.516 9.039 1 91.12 209 SER A CA 1
ATOM 1633 C C . SER A 1 209 ? 6.301 19.297 8.633 1 91.12 209 SER A C 1
ATOM 1635 O O . SER A 1 209 ? 5.574 20.25 8.352 1 91.12 209 SER A O 1
ATOM 1637 N N . ARG A 1 210 ? 5.953 18.062 8.602 1 94.62 210 ARG A N 1
ATOM 1638 C CA . ARG A 1 210 ? 4.574 17.703 8.266 1 94.62 210 ARG A CA 1
ATOM 1639 C C . ARG A 1 210 ? 3.672 17.812 9.492 1 94.62 210 ARG A C 1
ATOM 1641 O O . ARG A 1 210 ? 2.475 17.531 9.414 1 94.62 210 ARG A O 1
ATOM 1648 N N . ALA A 1 211 ? 4.203 18.219 10.617 1 96.06 211 ALA A N 1
ATOM 1649 C CA . ALA A 1 211 ? 3.438 18.312 11.852 1 96.06 211 ALA A CA 1
ATOM 1650 C C . ALA A 1 211 ? 2.373 19.406 11.766 1 96.06 211 ALA A C 1
ATOM 1652 O O . ALA A 1 211 ? 2.547 20.391 11.055 1 96.06 211 ALA A O 1
ATOM 1653 N N . ILE A 1 212 ? 1.335 19.172 12.422 1 96.38 212 ILE A N 1
ATOM 1654 C CA . ILE A 1 212 ? 0.283 20.172 12.57 1 96.38 212 ILE A CA 1
ATOM 1655 C C . ILE A 1 212 ? 0.029 20.422 14.055 1 96.38 212 ILE A C 1
ATOM 1657 O O . ILE A 1 212 ? -0.037 19.484 14.852 1 96.38 212 ILE A O 1
ATOM 1661 N N . ALA A 1 213 ? -0.054 21.656 14.398 1 96.69 213 ALA A N 1
ATOM 1662 C CA . ALA A 1 213 ? -0.218 22.047 15.797 1 96.69 213 ALA A CA 1
ATOM 1663 C C . ALA A 1 213 ? -1.615 22.594 16.047 1 96.69 213 ALA A C 1
ATOM 1665 O O . ALA A 1 213 ? -2.109 23.438 15.289 1 96.69 213 ALA A O 1
ATOM 1666 N N . PHE A 1 214 ? -2.199 22.125 17.094 1 97.06 214 PHE A N 1
ATOM 1667 C CA . PHE A 1 214 ? -3.492 22.641 17.516 1 97.06 214 PHE A CA 1
ATOM 1668 C C . PHE A 1 214 ? -3.32 23.719 18.578 1 97.06 214 PHE A C 1
ATOM 1670 O O . PHE A 1 214 ? -2.48 23.594 19.484 1 97.06 214 PHE A O 1
ATOM 1677 N N . THR A 1 215 ? -4.156 24.797 18.453 1 94.38 215 THR A N 1
ATOM 1678 C CA . THR A 1 215 ? -4.297 25.703 19.578 1 94.38 215 THR A CA 1
ATOM 1679 C C . THR A 1 215 ? -5.18 25.078 20.656 1 94.38 215 THR A C 1
ATOM 1681 O O . THR A 1 215 ? -5.965 24.172 20.391 1 94.38 215 THR A O 1
ATOM 1684 N N . PRO A 1 216 ? -4.973 25.594 21.875 1 94.5 216 PRO A N 1
ATOM 1685 C CA . PRO A 1 216 ? -5.852 25.047 22.906 1 94.5 216 PRO A CA 1
ATOM 1686 C C . PRO A 1 216 ? -7.332 25.219 22.578 1 94.5 216 PRO A C 1
ATOM 1688 O O . PRO A 1 216 ? -8.117 24.281 22.734 1 94.5 216 PRO A O 1
ATOM 1691 N N . THR A 1 217 ? -7.707 26.391 22.156 1 96.12 217 THR A N 1
ATOM 1692 C CA . THR A 1 217 ? -9.094 26.641 21.766 1 96.12 217 THR A CA 1
ATOM 1693 C C . THR A 1 217 ? -9.469 25.812 20.547 1 96.12 217 THR A C 1
ATOM 1695 O O . THR A 1 217 ? -10.586 25.297 20.453 1 96.12 217 THR A O 1
ATOM 1698 N N . GLY A 1 218 ? -8.578 25.688 19.594 1 97.44 218 GLY A N 1
ATOM 1699 C CA . GLY A 1 218 ? -8.812 24.875 18.406 1 97.44 218 GLY A CA 1
ATOM 1700 C C . GLY A 1 218 ? -9.016 23.406 18.734 1 97.44 218 GLY A C 1
ATOM 1701 O O . GLY A 1 218 ? -9.891 22.75 18.156 1 97.44 218 GLY A O 1
ATOM 1702 N N . PHE A 1 219 ? -8.18 22.984 19.656 1 97.19 219 PHE A N 1
ATOM 1703 C CA . PHE A 1 219 ? -8.297 21.594 20.062 1 97.19 219 PHE A CA 1
ATOM 1704 C C . PHE A 1 219 ? -9.641 21.328 20.734 1 97.19 219 PHE A C 1
ATOM 1706 O O . PHE A 1 219 ? -10.266 20.297 20.5 1 97.19 219 PHE A O 1
ATOM 1713 N N . SER A 1 220 ? -10.031 22.234 21.578 1 96.62 220 SER A N 1
ATOM 1714 C CA . SER A 1 220 ? -11.32 22.109 22.234 1 96.62 220 SER A CA 1
ATOM 1715 C C . SER A 1 220 ? -12.461 22.094 21.234 1 96.62 220 SER A C 1
ATOM 1717 O O . SER A 1 220 ? -13.391 21.297 21.344 1 96.62 220 SER A O 1
ATOM 1719 N N . ALA A 1 221 ? -12.414 22.938 20.25 1 97.06 221 ALA A N 1
ATOM 1720 C CA . ALA A 1 221 ? -13.43 23.016 19.203 1 97.06 221 ALA A CA 1
ATOM 1721 C C . ALA A 1 221 ? -13.445 21.734 18.359 1 97.06 221 ALA A C 1
ATOM 1723 O O . ALA A 1 221 ? -14.508 21.188 18.047 1 97.06 221 ALA A O 1
ATOM 1724 N N . PHE A 1 222 ? -12.305 21.328 18.016 1 97.56 222 PHE A N 1
ATOM 1725 C CA . PHE A 1 222 ? -12.117 20.078 17.281 1 97.56 222 PHE A CA 1
ATOM 1726 C C . PHE A 1 222 ? -12.727 18.906 18.047 1 97.56 222 PHE A C 1
ATOM 1728 O O . PHE A 1 222 ? -13.5 18.125 17.484 1 97.56 222 PHE A O 1
ATOM 1735 N N . SER A 1 223 ? -12.375 18.781 19.297 1 97.19 223 SER A N 1
ATOM 1736 C CA . SER A 1 223 ? -12.859 17.703 20.156 1 97.19 223 SER A CA 1
ATOM 1737 C C . SER A 1 223 ? -14.383 17.719 20.25 1 97.19 223 SER A C 1
ATOM 1739 O O . SER A 1 223 ? -15.023 16.672 20.203 1 97.19 223 SER A O 1
ATOM 1741 N N . ARG A 1 224 ? -14.938 18.859 20.344 1 96.06 224 ARG A N 1
ATOM 1742 C CA . ARG A 1 224 ? -16.391 19 20.438 1 96.06 224 ARG A CA 1
ATOM 1743 C C . ARG A 1 224 ? -17.062 18.656 19.125 1 96.06 224 ARG A C 1
ATOM 1745 O O . ARG A 1 224 ? -18.031 17.906 19.094 1 96.06 224 ARG A O 1
ATOM 1752 N N . ALA A 1 225 ? -16.547 19.141 18.078 1 96.44 225 ALA A N 1
ATOM 1753 C CA . ALA A 1 225 ? -17.141 19 16.75 1 96.44 225 ALA A CA 1
ATOM 1754 C C . ALA A 1 225 ? -17.203 17.531 16.344 1 96.44 225 ALA A C 1
ATOM 1756 O O . ALA A 1 225 ? -18.203 17.062 15.789 1 96.44 225 ALA A O 1
ATOM 1757 N N . TYR A 1 226 ? -16.094 16.812 16.625 1 96.25 226 TYR A N 1
ATOM 1758 C CA . TYR A 1 226 ? -16 15.43 16.156 1 96.25 226 TYR A CA 1
ATOM 1759 C C . TYR A 1 226 ? -16.219 14.453 17.312 1 96.25 226 TYR A C 1
ATOM 1761 O O . TYR A 1 226 ? -15.984 13.25 17.172 1 96.25 226 TYR A O 1
ATOM 1769 N N . GLN A 1 227 ? -16.594 15.008 18.5 1 94.94 227 GLN A N 1
ATOM 1770 C CA . GLN A 1 227 ? -16.984 14.227 19.672 1 94.94 227 GLN A CA 1
ATOM 1771 C C . GLN A 1 227 ? -15.867 13.258 20.078 1 94.94 227 GLN A C 1
ATOM 1773 O O . GLN A 1 227 ? -16.109 12.062 20.234 1 94.94 227 GLN A O 1
ATOM 1778 N N . LEU A 1 228 ? -14.664 13.695 20.266 1 93.94 228 LEU A N 1
ATOM 1779 C CA . LEU A 1 228 ? -13.508 12.867 20.609 1 93.94 228 LEU A CA 1
ATOM 1780 C C . LEU A 1 228 ? -13.633 12.328 22.031 1 93.94 228 LEU A C 1
ATOM 1782 O O . LEU A 1 228 ? -13 11.328 22.375 1 93.94 228 LEU A O 1
ATOM 1786 N N . ASP A 1 229 ? -14.18 12.914 23.156 1 74.19 229 ASP A N 1
ATOM 1787 C CA . ASP A 1 229 ? -14.258 12.594 24.594 1 74.19 229 ASP A CA 1
ATOM 1788 C C . ASP A 1 229 ? -15.219 11.43 24.844 1 74.19 229 ASP A C 1
ATOM 1790 O O . ASP A 1 229 ? -15.25 10.875 25.938 1 74.19 229 ASP A O 1
ATOM 1794 N N . ALA A 1 230 ? -16.078 10.984 24.094 1 55.22 230 ALA A N 1
ATOM 1795 C CA . ALA A 1 230 ? -17.156 10.133 24.594 1 55.22 230 ALA A CA 1
ATOM 1796 C C . ALA A 1 230 ? -16.625 8.781 25.047 1 55.22 230 ALA A C 1
ATOM 1798 O O . ALA A 1 230 ? -17.328 8.023 25.719 1 55.22 230 ALA A O 1
ATOM 1799 N N . THR A 1 231 ? -15.602 8.312 24.531 1 46.22 231 THR A N 1
ATOM 1800 C CA . THR A 1 231 ? -15.281 6.969 25 1 46.22 231 THR A CA 1
ATOM 1801 C C . THR A 1 231 ? -14.617 7.004 26.359 1 46.22 231 THR A C 1
ATOM 1803 O O . THR A 1 231 ? -14.297 5.957 26.938 1 46.22 231 THR A O 1
ATOM 1806 N N . ALA A 1 232 ? -14.008 8.047 26.922 1 41.69 232 ALA A N 1
ATOM 1807 C CA . ALA A 1 232 ? -13.461 7.898 28.266 1 41.69 232 ALA A CA 1
ATOM 1808 C C . ALA A 1 232 ? -14.562 7.578 29.281 1 41.69 232 ALA A C 1
ATOM 1810 O O . ALA A 1 232 ? -14.281 7.195 30.422 1 41.69 232 ALA A O 1
ATOM 1811 N N . LYS A 1 233 ? -15.703 7.973 29.203 1 36.53 233 LYS A N 1
ATOM 1812 C CA . LYS A 1 233 ? -16.625 7.691 30.312 1 36.53 233 LYS A CA 1
ATOM 1813 C C . LYS A 1 233 ? -16.812 6.191 30.5 1 36.53 233 LYS A C 1
ATOM 1815 O O . LYS A 1 233 ? -17.453 5.758 31.453 1 36.53 233 LYS A O 1
ATOM 1820 N N . LYS A 1 234 ? -16.672 5.418 29.609 1 38.47 234 LYS A N 1
ATOM 1821 C CA . LYS A 1 234 ? -17.125 4.086 29.984 1 38.47 234 LYS A CA 1
ATOM 1822 C C . LYS A 1 234 ? -16.125 3.395 30.906 1 38.47 234 LYS A C 1
ATOM 1824 O O . LYS A 1 234 ? -16.344 2.252 31.328 1 38.47 234 LYS A O 1
ATOM 1829 N N . SER A 1 235 ? -14.836 3.797 30.875 1 29.58 235 SER A N 1
ATOM 1830 C CA . SER A 1 235 ? -14.062 3.088 31.891 1 29.58 235 SER A CA 1
ATOM 1831 C C . SER A 1 235 ? -14.258 3.705 33.281 1 29.58 235 SER A C 1
ATOM 1833 O O . SER A 1 235 ? -13.594 3.312 34.25 1 29.58 235 SER A O 1
ATOM 1835 N N . GLY A 1 236 ? -14.953 4.895 33.312 1 24.23 236 GLY A N 1
ATOM 1836 C CA . GLY A 1 236 ? -15.258 5.121 34.719 1 24.23 236 GLY A CA 1
ATOM 1837 C C . GLY A 1 236 ? -16.484 4.367 35.188 1 24.23 236 GLY A C 1
ATOM 1838 O O . GLY A 1 236 ? -17.359 4.031 34.375 1 24.23 236 GLY A O 1
ATOM 1839 N N . MET B 1 1 ? 25.688 22.516 22.219 1 21.62 1 MET B N 1
ATOM 1840 C CA . MET B 1 1 ? 25.531 21.141 21.766 1 21.62 1 MET B CA 1
ATOM 1841 C C . MET B 1 1 ? 24.281 20.984 20.906 1 21.62 1 MET B C 1
ATOM 1843 O O . MET B 1 1 ? 23.172 21.234 21.375 1 21.62 1 MET B O 1
ATOM 1847 N N . HIS B 1 2 ? 24.219 21.438 19.641 1 30.02 2 HIS B N 1
ATOM 1848 C CA . HIS B 1 2 ? 23.062 21.547 18.75 1 30.02 2 HIS B CA 1
ATOM 1849 C C . HIS B 1 2 ? 22.297 20.25 18.688 1 30.02 2 HIS B C 1
ATOM 1851 O O . HIS B 1 2 ? 22.859 19.203 18.359 1 30.02 2 HIS B O 1
ATOM 1857 N N . ILE B 1 3 ? 21.578 19.922 19.672 1 33.59 3 ILE B N 1
ATOM 1858 C CA . ILE B 1 3 ? 20.75 18.734 19.656 1 33.59 3 ILE B CA 1
ATOM 1859 C C . ILE B 1 3 ? 20.156 18.531 18.25 1 33.59 3 ILE B C 1
ATOM 1861 O O . ILE B 1 3 ? 19.438 19.406 17.75 1 33.59 3 ILE B O 1
ATOM 1865 N N . GLU B 1 4 ? 20.953 18.172 17.391 1 36.84 4 GLU B N 1
ATOM 1866 C CA . GLU B 1 4 ? 20.469 17.859 16.047 1 36.84 4 GLU B CA 1
ATOM 1867 C C . GLU B 1 4 ? 19.094 17.188 16.109 1 36.84 4 GLU B C 1
ATOM 1869 O O . GLU B 1 4 ? 18.969 16.047 16.594 1 36.84 4 GLU B O 1
ATOM 1874 N N . LEU B 1 5 ? 18.109 17.844 16.656 1 40.09 5 LEU B N 1
ATOM 1875 C CA . LEU B 1 5 ? 16.734 17.375 16.688 1 40.09 5 LEU B CA 1
ATOM 1876 C C . LEU B 1 5 ? 16.406 16.547 15.445 1 40.09 5 LEU B C 1
ATOM 1878 O O . LEU B 1 5 ? 16.281 17.094 14.344 1 40.09 5 LEU B O 1
ATOM 1882 N N . THR B 1 6 ? 17.062 15.578 15.156 1 46.81 6 THR B N 1
ATOM 1883 C CA . THR B 1 6 ? 16.75 14.625 14.094 1 46.81 6 THR B CA 1
ATOM 1884 C C . THR B 1 6 ? 15.242 14.383 14.016 1 46.81 6 THR B C 1
ATOM 1886 O O . THR B 1 6 ? 14.656 13.82 14.938 1 46.81 6 THR B O 1
ATOM 1889 N N . THR B 1 7 ? 14.461 15.383 13.805 1 53.41 7 THR B N 1
ATOM 1890 C CA . THR B 1 7 ? 13.031 15.375 13.508 1 53.41 7 THR B CA 1
ATOM 1891 C C . THR B 1 7 ? 12.664 14.141 12.695 1 53.41 7 THR B C 1
ATOM 1893 O O . THR B 1 7 ? 12.594 14.195 11.469 1 53.41 7 THR B O 1
ATOM 1896 N N . MET B 1 8 ? 12.898 12.781 13.336 1 74.25 8 MET B N 1
ATOM 1897 C CA . MET B 1 8 ? 13.188 11.562 12.578 1 74.25 8 MET B CA 1
ATOM 1898 C C . MET B 1 8 ? 11.914 10.781 12.289 1 74.25 8 MET B C 1
ATOM 1900 O O . MET B 1 8 ? 11.078 10.594 13.18 1 74.25 8 MET B O 1
ATOM 1904 N N . GLU B 1 9 ? 11.383 10.906 11.227 1 88.81 9 GLU B N 1
ATOM 1905 C CA . GLU B 1 9 ? 10.469 9.922 10.641 1 88.81 9 GLU B CA 1
ATOM 1906 C C . GLU B 1 9 ? 11.234 8.695 10.148 1 88.81 9 GLU B C 1
ATOM 1908 O O . GLU B 1 9 ? 12.453 8.742 9.977 1 88.81 9 GLU B O 1
ATOM 1913 N N . PRO B 1 10 ? 10.492 7.621 10.117 1 92.56 10 PRO B N 1
ATOM 1914 C CA . PRO B 1 10 ? 11.188 6.445 9.594 1 92.56 10 PRO B CA 1
ATOM 1915 C C . PRO B 1 10 ? 11.898 6.723 8.266 1 92.56 10 PRO B C 1
ATOM 1917 O O . PRO B 1 10 ? 11.344 7.387 7.391 1 92.56 10 PRO B O 1
ATOM 1920 N N . ASN B 1 11 ? 13.062 6.285 8.188 1 94.56 11 ASN B N 1
ATOM 1921 C CA . ASN B 1 11 ? 13.859 6.488 6.984 1 94.56 11 ASN B CA 1
ATOM 1922 C C . ASN B 1 11 ? 13.523 5.457 5.91 1 94.56 11 ASN B C 1
ATOM 1924 O O . ASN B 1 11 ? 14.141 4.391 5.859 1 94.56 11 ASN B O 1
ATOM 1928 N N . ILE B 1 12 ? 12.711 5.816 4.98 1 96.56 12 ILE B N 1
ATOM 1929 C CA . ILE B 1 12 ? 12.164 4.863 4.02 1 96.56 12 ILE B CA 1
ATOM 1930 C C . ILE B 1 12 ? 13.25 4.469 3.016 1 96.56 12 ILE B C 1
ATOM 1932 O O . ILE B 1 12 ? 13.094 3.492 2.277 1 96.56 12 ILE B O 1
ATOM 1936 N N . ALA B 1 13 ? 14.367 5.195 2.979 1 97.38 13 ALA B N 1
ATOM 1937 C CA . ALA B 1 13 ? 15.453 4.875 2.055 1 97.38 13 ALA B CA 1
ATOM 1938 C C . ALA B 1 13 ? 16.016 3.488 2.336 1 97.38 13 ALA B C 1
ATOM 1940 O O . ALA B 1 13 ? 16.453 2.789 1.419 1 97.38 13 ALA B O 1
ATOM 1941 N N . LEU B 1 14 ? 15.984 3.119 3.527 1 96.44 14 LEU B N 1
ATOM 1942 C CA . LEU B 1 14 ? 16.609 1.867 3.93 1 96.44 14 LEU B CA 1
ATOM 1943 C C . LEU B 1 14 ? 15.883 0.672 3.328 1 96.44 14 LEU B C 1
ATOM 1945 O O . LEU B 1 14 ? 16.5 -0.157 2.65 1 96.44 14 LEU B O 1
ATOM 1949 N N . VAL B 1 15 ? 14.594 0.642 3.504 1 97.94 15 VAL B N 1
ATOM 1950 C CA . VAL B 1 15 ? 13.797 -0.459 2.965 1 97.94 15 VAL B CA 1
ATOM 1951 C C . VAL B 1 15 ? 13.742 -0.354 1.442 1 97.94 15 VAL B C 1
ATOM 1953 O O . VAL B 1 15 ? 13.93 -1.347 0.737 1 97.94 15 VAL B O 1
ATOM 1956 N N . ALA B 1 16 ? 13.531 0.852 0.958 1 98.69 16 ALA B N 1
ATOM 1957 C CA . ALA B 1 16 ? 13.484 1.051 -0.489 1 98.69 16 ALA B CA 1
ATOM 1958 C C . ALA B 1 16 ? 14.812 0.684 -1.138 1 98.69 16 ALA B C 1
ATOM 1960 O O . ALA B 1 16 ? 14.844 0.111 -2.229 1 98.69 16 ALA B O 1
ATOM 1961 N N . GLY B 1 17 ? 15.875 0.991 -0.475 1 98.44 17 GLY B N 1
ATOM 1962 C CA . GLY B 1 17 ? 17.203 0.654 -0.971 1 98.44 17 GLY B CA 1
ATOM 1963 C C . GLY B 1 17 ? 17.438 -0.841 -1.048 1 98.44 17 GLY B C 1
ATOM 1964 O O . GLY B 1 17 ? 18.109 -1.319 -1.965 1 98.44 17 GLY B O 1
ATOM 1965 N N . LEU B 1 18 ? 16.938 -1.562 -0.118 1 98.44 18 LEU B N 1
ATOM 1966 C CA . LEU B 1 18 ? 17.031 -3.018 -0.167 1 98.44 18 LEU B CA 1
ATOM 1967 C C . LEU B 1 18 ? 16.297 -3.564 -1.392 1 98.44 18 LEU B C 1
ATOM 1969 O O . LEU B 1 18 ? 16.812 -4.453 -2.078 1 98.44 18 LEU B O 1
ATOM 1973 N N . ILE B 1 19 ? 15.156 -2.996 -1.677 1 98.75 19 ILE B N 1
ATOM 1974 C CA . ILE B 1 19 ? 14.32 -3.473 -2.773 1 98.75 19 ILE B CA 1
ATOM 1975 C C . ILE B 1 19 ? 14.883 -2.982 -4.105 1 98.75 19 ILE B C 1
ATOM 1977 O O . ILE B 1 19 ? 14.719 -3.637 -5.137 1 98.75 19 ILE B O 1
ATOM 1981 N N . GLY B 1 20 ? 15.625 -1.91 -4.07 1 98.5 20 GLY B N 1
ATOM 1982 C CA . GLY B 1 20 ? 16.047 -1.202 -5.266 1 98.5 20 GLY B CA 1
ATOM 1983 C C . GLY B 1 20 ? 17.188 -1.893 -5.996 1 98.5 20 GLY B C 1
ATOM 1984 O O . GLY B 1 20 ? 17.578 -1.48 -7.094 1 98.5 20 GLY B O 1
ATOM 1985 N N . ASP B 1 21 ? 17.719 -2.959 -5.441 1 98.25 21 ASP B N 1
ATOM 1986 C CA . ASP B 1 21 ? 18.703 -3.789 -6.129 1 98.25 21 ASP B CA 1
ATOM 1987 C C . ASP B 1 21 ? 18.031 -4.746 -7.109 1 98.25 21 ASP B C 1
ATOM 1989 O O . ASP B 1 21 ? 17.047 -5.406 -6.762 1 98.25 21 ASP B O 1
ATOM 1993 N N . GLN B 1 22 ? 18.609 -4.844 -8.312 1 97.75 22 GLN B N 1
ATOM 1994 C CA . GLN B 1 22 ? 17.984 -5.625 -9.375 1 97.75 22 GLN B CA 1
ATOM 1995 C C . GLN B 1 22 ? 17.812 -7.082 -8.953 1 97.75 22 GLN B C 1
ATOM 1997 O O . GLN B 1 22 ? 16.734 -7.656 -9.141 1 97.75 22 GLN B O 1
ATOM 2002 N N . ALA B 1 23 ? 18.781 -7.633 -8.391 1 98.25 23 ALA B N 1
ATOM 2003 C CA . ALA B 1 23 ? 18.719 -9.039 -8 1 98.25 23 ALA B CA 1
ATOM 2004 C C . ALA B 1 23 ? 17.719 -9.258 -6.867 1 98.25 23 ALA B C 1
ATOM 2006 O O . ALA B 1 23 ? 16.922 -10.188 -6.914 1 98.25 23 ALA B O 1
ATOM 2007 N N . ARG B 1 24 ? 17.734 -8.391 -5.883 1 98.62 24 ARG B N 1
ATOM 2008 C CA . ARG B 1 24 ? 16.828 -8.523 -4.754 1 98.62 24 ARG B CA 1
ATOM 2009 C C . ARG B 1 24 ? 15.375 -8.297 -5.188 1 98.62 24 ARG B C 1
ATOM 2011 O O . ARG B 1 24 ? 14.469 -8.977 -4.707 1 98.62 24 ARG B O 1
ATOM 2018 N N . ALA B 1 25 ? 15.203 -7.375 -6.113 1 98.19 25 ALA B N 1
ATOM 2019 C CA . ALA B 1 25 ? 13.867 -7.133 -6.645 1 98.19 25 ALA B CA 1
ATOM 2020 C C . ALA B 1 25 ? 13.32 -8.375 -7.344 1 98.19 25 ALA B C 1
ATOM 2022 O O . ALA B 1 25 ? 12.148 -8.727 -7.18 1 98.19 25 ALA B O 1
ATOM 2023 N N . ARG B 1 26 ? 14.148 -9.023 -8.055 1 97.12 26 ARG B N 1
ATOM 2024 C CA . ARG B 1 26 ? 13.742 -10.234 -8.742 1 97.12 26 ARG B CA 1
ATOM 2025 C C . ARG B 1 26 ? 13.406 -11.344 -7.754 1 97.12 26 ARG B C 1
ATOM 2027 O O . ARG B 1 26 ? 12.438 -12.078 -7.941 1 97.12 26 ARG B O 1
ATOM 2034 N N . MET B 1 27 ? 14.219 -11.469 -6.719 1 98.12 27 MET B N 1
ATOM 2035 C CA . MET B 1 27 ? 13.969 -12.469 -5.688 1 98.12 27 MET B CA 1
ATOM 2036 C C . MET B 1 27 ? 12.625 -12.219 -5 1 98.12 27 MET B C 1
ATOM 2038 O O . MET B 1 27 ? 11.828 -13.141 -4.828 1 98.12 27 MET B O 1
ATOM 2042 N N . LEU B 1 28 ? 12.414 -10.945 -4.664 1 98.62 28 LEU B N 1
ATOM 2043 C CA . LEU B 1 28 ? 11.188 -10.57 -3.982 1 98.62 28 LEU B CA 1
ATOM 2044 C C . LEU B 1 28 ? 9.969 -10.812 -4.871 1 98.62 28 LEU B C 1
ATOM 2046 O O . LEU B 1 28 ? 8.961 -11.344 -4.41 1 98.62 28 LEU B O 1
ATOM 2050 N N . THR B 1 29 ? 10.086 -10.461 -6.109 1 97.31 29 THR B N 1
ATOM 2051 C CA . THR B 1 29 ? 8.992 -10.656 -7.055 1 97.31 29 THR B CA 1
ATOM 2052 C C . THR B 1 29 ? 8.68 -12.141 -7.215 1 97.31 29 THR B C 1
ATOM 2054 O O . THR B 1 29 ? 7.512 -12.531 -7.246 1 97.31 29 THR B O 1
ATOM 2057 N N . ALA B 1 30 ? 9.688 -12.977 -7.301 1 97.06 30 ALA B N 1
ATOM 2058 C CA . ALA B 1 30 ? 9.492 -14.422 -7.41 1 97.06 30 ALA B CA 1
ATOM 2059 C C . ALA B 1 30 ? 8.734 -14.969 -6.203 1 97.06 30 ALA B C 1
ATOM 2061 O O . ALA B 1 30 ? 7.844 -15.805 -6.348 1 97.06 30 ALA B O 1
ATOM 2062 N N . LEU B 1 31 ? 9.008 -14.469 -5.066 1 97.88 31 LEU B N 1
ATOM 2063 C CA . LEU B 1 31 ? 8.422 -14.953 -3.826 1 97.88 31 LEU B CA 1
ATOM 2064 C C . LEU B 1 31 ? 6.965 -14.516 -3.703 1 97.88 31 LEU B C 1
ATOM 2066 O O . LEU B 1 31 ? 6.215 -15.047 -2.879 1 97.88 31 LEU B O 1
ATOM 2070 N N . MET B 1 32 ? 6.559 -13.562 -4.508 1 97.81 32 MET B N 1
ATOM 2071 C CA . MET B 1 32 ? 5.156 -13.156 -4.555 1 97.81 32 MET B CA 1
ATOM 2072 C C . MET B 1 32 ? 4.289 -14.266 -5.141 1 97.81 32 MET B C 1
ATOM 2074 O O . MET B 1 32 ? 3.061 -14.172 -5.125 1 97.81 32 MET B O 1
ATOM 2078 N N . GLY B 1 33 ? 4.895 -15.312 -5.562 1 96.44 33 GLY B N 1
ATOM 2079 C CA . GLY B 1 33 ? 4.172 -16.5 -5.98 1 96.44 33 GLY B CA 1
ATOM 2080 C C . GLY B 1 33 ? 3.633 -17.312 -4.816 1 96.44 33 GLY B C 1
ATOM 2081 O O . GLY B 1 33 ? 2.857 -18.25 -5.012 1 96.44 33 GLY B O 1
ATOM 2082 N N . GLY B 1 34 ? 4.086 -17.016 -3.629 1 94.94 34 GLY B N 1
ATOM 2083 C CA . GLY B 1 34 ? 3.51 -17.594 -2.432 1 94.94 34 GLY B CA 1
ATOM 2084 C C . GLY B 1 34 ? 4.309 -18.781 -1.899 1 94.94 34 GLY B C 1
ATOM 2085 O O . GLY B 1 34 ? 4.133 -19.188 -0.75 1 94.94 34 GLY B O 1
ATOM 2086 N N . GLN B 1 35 ? 5.113 -19.312 -2.703 1 93.5 35 GLN B N 1
ATOM 2087 C CA . GLN B 1 35 ? 5.898 -20.453 -2.283 1 93.5 35 GLN B CA 1
ATOM 2088 C C . GLN B 1 35 ? 7.234 -20.031 -1.681 1 93.5 35 GLN B C 1
ATOM 2090 O O . GLN B 1 35 ? 7.82 -19.031 -2.111 1 93.5 35 GLN B O 1
ATOM 2095 N N . ALA B 1 36 ? 7.648 -20.781 -0.696 1 96.25 36 ALA B N 1
ATOM 2096 C CA . ALA B 1 36 ? 9.008 -20.594 -0.191 1 96.25 36 ALA B CA 1
ATOM 2097 C C . ALA B 1 36 ? 10.031 -21.172 -1.165 1 96.25 36 ALA B C 1
ATOM 2099 O O . ALA B 1 36 ? 9.805 -22.219 -1.769 1 96.25 36 ALA B O 1
ATOM 2100 N N . LEU B 1 37 ? 11.109 -20.469 -1.326 1 97 37 LEU B N 1
ATOM 2101 C CA . LEU B 1 37 ? 12.125 -20.906 -2.271 1 97 37 LEU B CA 1
ATOM 2102 C C . LEU B 1 37 ? 13.492 -20.984 -1.6 1 97 37 LEU B C 1
ATOM 2104 O O . LEU B 1 37 ? 13.766 -20.25 -0.646 1 97 37 LEU B O 1
ATOM 2108 N N . THR B 1 38 ? 14.312 -21.859 -2.104 1 96.75 38 THR B N 1
ATOM 2109 C CA . THR B 1 38 ? 15.672 -22 -1.587 1 96.75 38 THR B CA 1
ATOM 2110 C C . THR B 1 38 ? 16.578 -20.922 -2.174 1 96.75 38 THR B C 1
ATOM 2112 O O . THR B 1 38 ? 16.219 -20.25 -3.139 1 96.75 38 THR B O 1
ATOM 2115 N N . ALA B 1 39 ? 17.766 -20.828 -1.541 1 97.38 39 ALA B N 1
ATOM 2116 C CA . ALA B 1 39 ? 18.766 -19.891 -2.057 1 97.38 39 ALA B CA 1
ATOM 2117 C C . ALA B 1 39 ? 19.125 -20.219 -3.502 1 97.38 39 ALA B C 1
ATOM 2119 O O . ALA B 1 39 ? 19.328 -19.312 -4.32 1 97.38 39 ALA B O 1
ATOM 2120 N N . THR B 1 40 ? 19.188 -21.469 -3.811 1 96.56 40 THR B N 1
ATOM 2121 C CA . THR B 1 40 ? 19.547 -21.906 -5.156 1 96.56 40 THR B CA 1
ATOM 2122 C C . THR B 1 40 ? 18.484 -21.5 -6.16 1 96.56 40 THR B C 1
ATOM 2124 O O . THR B 1 40 ? 18.797 -20.969 -7.23 1 96.56 40 THR B O 1
ATOM 2127 N N . GLU B 1 41 ? 17.25 -21.734 -5.793 1 96.31 41 GLU B N 1
ATOM 2128 C CA . GLU B 1 41 ? 16.141 -21.344 -6.656 1 96.31 41 GLU B CA 1
ATOM 2129 C C . GLU B 1 41 ? 16.109 -19.828 -6.855 1 96.31 41 GLU B C 1
ATOM 2131 O O . GLU B 1 41 ? 15.898 -19.344 -7.973 1 96.31 41 GLU B O 1
ATOM 2136 N N . LEU B 1 42 ? 16.375 -19.078 -5.84 1 97.69 42 LEU B N 1
ATOM 2137 C CA . LEU B 1 42 ? 16.312 -17.625 -5.906 1 97.69 42 LEU B CA 1
ATOM 2138 C C . LEU B 1 42 ? 17.5 -17.062 -6.68 1 97.69 42 LEU B C 1
ATOM 2140 O O . LEU B 1 42 ? 17.375 -16.047 -7.367 1 97.69 42 LEU B O 1
ATOM 2144 N N . ALA B 1 43 ? 18.609 -17.75 -6.621 1 98.06 43 ALA B N 1
ATOM 2145 C CA . ALA B 1 43 ? 19.75 -17.375 -7.445 1 98.06 43 ALA B CA 1
ATOM 2146 C C . ALA B 1 43 ? 19.422 -17.5 -8.93 1 98.06 43 ALA B C 1
ATOM 2148 O O . ALA B 1 43 ? 19.797 -16.641 -9.727 1 98.06 43 ALA B O 1
ATOM 2149 N N . LEU B 1 44 ? 18.766 -18.562 -9.242 1 96 44 LEU B N 1
ATOM 2150 C CA . LEU B 1 44 ? 18.344 -18.781 -10.625 1 96 44 LEU B CA 1
ATOM 2151 C C . LEU B 1 44 ? 17.375 -17.688 -11.078 1 96 44 LEU B C 1
ATOM 2153 O O . LEU B 1 44 ? 17.531 -17.125 -12.164 1 96 44 LEU B O 1
ATOM 2157 N N . GLU B 1 45 ? 16.406 -17.297 -10.234 1 94.31 45 GLU B N 1
ATOM 2158 C CA . GLU B 1 45 ? 15.438 -16.25 -10.531 1 94.31 45 GLU B CA 1
ATOM 2159 C C . GLU B 1 45 ? 16.125 -14.914 -10.773 1 94.31 45 GLU B C 1
ATOM 2161 O O . GLU B 1 45 ? 15.695 -14.141 -11.633 1 94.31 45 GLU B O 1
ATOM 2166 N N . ALA B 1 46 ? 17.125 -14.664 -10.008 1 96.5 46 ALA B N 1
ATOM 2167 C CA . ALA B 1 46 ? 17.797 -13.375 -10.055 1 96.5 46 ALA B CA 1
ATOM 2168 C C . ALA B 1 46 ? 18.969 -13.398 -11.031 1 96.5 46 ALA B C 1
ATOM 2170 O O . ALA B 1 46 ? 19.609 -12.375 -11.273 1 96.5 46 ALA B O 1
ATOM 2171 N N . ASP B 1 47 ? 19.219 -14.508 -11.594 1 95.81 47 ASP B N 1
ATOM 2172 C CA . ASP B 1 47 ? 20.312 -14.703 -12.539 1 95.81 47 ASP B CA 1
ATOM 2173 C C . ASP B 1 47 ? 21.656 -14.258 -11.945 1 95.81 47 ASP B C 1
ATOM 2175 O O . ASP B 1 47 ? 22.344 -13.422 -12.523 1 95.81 47 ASP B O 1
ATOM 2179 N N . ILE B 1 48 ? 21.969 -14.75 -10.734 1 98 48 ILE B N 1
ATOM 2180 C CA . ILE B 1 48 ? 23.203 -14.453 -10.039 1 98 48 ILE B CA 1
ATOM 2181 C C . ILE B 1 48 ? 23.781 -15.734 -9.438 1 98 48 ILE B C 1
ATOM 2183 O O . ILE B 1 48 ? 23.141 -16.797 -9.492 1 98 48 ILE B O 1
ATOM 2187 N N . THR B 1 49 ? 25 -15.648 -8.914 1 97.69 49 THR B N 1
ATOM 2188 C CA . THR B 1 49 ? 25.656 -16.797 -8.289 1 97.69 49 THR B CA 1
ATOM 2189 C C . THR B 1 49 ? 25.031 -17.094 -6.934 1 97.69 49 THR B C 1
ATOM 2191 O O . THR B 1 49 ? 24.422 -16.234 -6.316 1 97.69 49 THR B O 1
ATOM 2194 N N . ALA B 1 50 ? 25.281 -18.297 -6.441 1 96.25 50 ALA B N 1
ATOM 2195 C CA . ALA B 1 50 ? 24.797 -18.719 -5.129 1 96.25 50 ALA B CA 1
ATOM 2196 C C . ALA B 1 50 ? 25.406 -17.859 -4.023 1 96.25 50 ALA B C 1
ATOM 2198 O O . ALA B 1 50 ? 24.75 -17.562 -3.025 1 96.25 50 ALA B O 1
ATOM 2199 N N . GLN B 1 51 ? 26.594 -17.547 -4.23 1 96.69 51 GLN B N 1
ATOM 2200 C CA . GLN B 1 51 ? 27.281 -16.734 -3.232 1 96.69 51 GLN B CA 1
ATOM 2201 C C . GLN B 1 51 ? 26.641 -15.359 -3.121 1 96.69 51 GLN B C 1
ATOM 2203 O O . GLN B 1 51 ? 26.375 -14.883 -2.018 1 96.69 51 GLN B O 1
ATOM 2208 N N . THR B 1 52 ? 26.422 -14.695 -4.25 1 97.88 52 THR B N 1
ATOM 2209 C CA . THR B 1 52 ? 25.781 -13.391 -4.281 1 97.88 52 THR B CA 1
ATOM 2210 C C . THR B 1 52 ? 24.359 -13.477 -3.732 1 97.88 52 THR B C 1
ATOM 2212 O O . THR B 1 52 ? 23.922 -12.594 -2.994 1 97.88 52 THR B O 1
ATOM 2215 N N . ALA B 1 53 ? 23.734 -14.547 -4.074 1 98.25 53 ALA B N 1
ATOM 2216 C CA . ALA B 1 53 ? 22.359 -14.758 -3.602 1 98.25 53 ALA B CA 1
ATOM 2217 C C . ALA B 1 53 ? 22.312 -14.836 -2.078 1 98.25 53 ALA B C 1
ATOM 2219 O O . ALA B 1 53 ? 21.453 -14.234 -1.444 1 98.25 53 ALA B O 1
ATOM 2220 N N . SER B 1 54 ? 23.234 -15.555 -1.519 1 97.81 54 SER B N 1
ATOM 2221 C CA . SER B 1 54 ? 23.266 -15.711 -0.068 1 97.81 54 SER B CA 1
ATOM 2222 C C . SER B 1 54 ? 23.469 -14.359 0.624 1 97.81 54 SER B C 1
ATOM 2224 O O . SER B 1 54 ? 22.828 -14.094 1.647 1 97.81 54 SER B O 1
ATOM 2226 N N . SER B 1 55 ? 24.312 -13.539 0.045 1 98.31 55 SER B N 1
ATOM 2227 C CA . SER B 1 55 ? 24.531 -12.203 0.588 1 98.31 55 SER B CA 1
ATOM 2228 C C . SER B 1 55 ? 23.281 -11.352 0.511 1 98.31 55 SER B C 1
ATOM 2230 O O . SER B 1 55 ? 22.906 -10.695 1.485 1 98.31 55 SER B O 1
ATOM 2232 N N . HIS B 1 56 ? 22.641 -11.383 -0.629 1 98.69 56 HIS B N 1
ATOM 2233 C CA . HIS B 1 56 ? 21.406 -10.625 -0.811 1 98.69 56 HIS B CA 1
ATOM 2234 C C . HIS B 1 56 ? 20.312 -11.109 0.128 1 98.69 56 HIS B C 1
ATOM 2236 O O . HIS B 1 56 ? 19.594 -10.305 0.732 1 98.69 56 HIS B O 1
ATOM 2242 N N . LEU B 1 57 ? 20.203 -12.43 0.276 1 98.69 57 LEU B N 1
ATOM 2243 C CA . LEU B 1 57 ? 19.172 -13.016 1.119 1 98.69 57 LEU B CA 1
ATOM 2244 C C . LEU B 1 57 ? 19.391 -12.656 2.584 1 98.69 57 LEU B C 1
ATOM 2246 O O . LEU B 1 57 ? 18.438 -12.391 3.314 1 98.69 57 LEU B O 1
ATOM 2250 N N . SER B 1 58 ? 20.609 -12.617 2.99 1 98.38 58 SER B N 1
ATOM 2251 C CA . SER B 1 58 ? 20.938 -12.203 4.348 1 98.38 58 SER B CA 1
ATOM 2252 C C . SER B 1 58 ? 20.5 -10.758 4.598 1 98.38 58 SER B C 1
ATOM 2254 O O . SER B 1 58 ? 19.969 -10.445 5.656 1 98.38 58 SER B O 1
ATOM 2256 N N . LYS B 1 59 ? 20.719 -9.891 3.645 1 98.25 59 LYS B N 1
ATOM 2257 C CA . LYS B 1 59 ? 20.312 -8.484 3.754 1 98.25 59 LYS B CA 1
ATOM 2258 C C . LYS B 1 59 ? 18.797 -8.359 3.834 1 98.25 59 LYS B C 1
ATOM 2260 O O . LYS B 1 59 ? 18.281 -7.57 4.633 1 98.25 59 LYS B O 1
ATOM 2265 N N . LEU B 1 60 ? 18.109 -9.141 3.033 1 98.62 60 LEU B N 1
ATOM 2266 C CA . LEU B 1 60 ? 16.656 -9.078 2.984 1 98.62 60 LEU B CA 1
ATOM 2267 C C . LEU B 1 60 ? 16.047 -9.586 4.285 1 98.62 60 LEU B C 1
ATOM 2269 O O . LEU B 1 60 ? 15.016 -9.086 4.734 1 98.62 60 LEU B O 1
ATOM 2273 N N . VAL B 1 61 ? 16.688 -10.594 4.887 1 98.31 61 VAL B N 1
ATOM 2274 C CA . VAL B 1 61 ? 16.219 -11.125 6.168 1 98.31 61 VAL B CA 1
ATOM 2275 C C . VAL B 1 61 ? 16.516 -10.117 7.277 1 98.31 61 VAL B C 1
ATOM 2277 O O . VAL B 1 61 ? 15.641 -9.812 8.094 1 98.31 61 VAL B O 1
ATOM 2280 N N . SER B 1 62 ? 17.734 -9.531 7.258 1 96.94 62 SER B N 1
ATOM 2281 C CA . SER B 1 62 ? 18.109 -8.523 8.25 1 96.94 62 SER B CA 1
ATOM 2282 C C . SER B 1 62 ? 17.219 -7.293 8.156 1 96.94 62 SER B C 1
ATOM 2284 O O . SER B 1 62 ? 16.922 -6.652 9.172 1 96.94 62 SER B O 1
ATOM 2286 N N . GLY B 1 63 ? 16.781 -7.012 6.902 1 96.75 63 GLY B N 1
ATOM 2287 C CA . GLY B 1 63 ? 15.891 -5.883 6.668 1 96.75 63 GLY B CA 1
ATOM 2288 C C . GLY B 1 63 ? 14.43 -6.219 6.898 1 96.75 63 GLY B C 1
ATOM 2289 O O . GLY B 1 63 ? 13.555 -5.383 6.664 1 96.75 63 GLY B O 1
ATOM 2290 N N . GLU B 1 64 ? 14.117 -7.445 7.277 1 97.44 64 GLU B N 1
ATOM 2291 C CA . GLU B 1 64 ? 12.805 -7.93 7.699 1 97.44 64 GLU B CA 1
ATOM 2292 C C . GLU B 1 64 ? 11.82 -7.922 6.535 1 97.44 64 GLU B C 1
ATOM 2294 O O . GLU B 1 64 ? 10.633 -7.641 6.723 1 97.44 64 GLU B O 1
ATOM 2299 N N . LEU B 1 65 ? 12.312 -8.109 5.383 1 98.38 65 LEU B N 1
ATOM 2300 C CA . LEU B 1 65 ? 11.461 -8.305 4.219 1 98.38 65 LEU B CA 1
ATOM 2301 C C . LEU B 1 65 ? 11.188 -9.781 3.986 1 98.38 65 LEU B C 1
ATOM 2303 O O . LEU B 1 65 ? 10.148 -10.148 3.43 1 98.38 65 LEU B O 1
ATOM 2307 N N . LEU B 1 66 ? 12.141 -10.648 4.43 1 98.69 66 LEU B N 1
ATOM 2308 C CA . LEU B 1 66 ? 12.016 -12.094 4.316 1 98.69 66 LEU B CA 1
ATOM 2309 C C . LEU B 1 66 ? 12.18 -12.766 5.68 1 98.69 66 LEU B C 1
ATOM 2311 O O . LEU B 1 66 ? 12.766 -12.188 6.594 1 98.69 66 LEU B O 1
ATOM 2315 N N . VAL B 1 67 ? 11.648 -13.93 5.781 1 98.31 67 VAL B N 1
ATOM 2316 C CA . VAL B 1 67 ? 11.906 -14.828 6.902 1 98.31 67 VAL B CA 1
ATOM 2317 C C . VAL B 1 67 ? 12.438 -16.156 6.387 1 98.31 67 VAL B C 1
ATOM 2319 O O . VAL B 1 67 ? 12.203 -16.531 5.23 1 98.31 67 VAL B O 1
ATOM 2322 N N . VAL B 1 68 ? 13.117 -16.859 7.238 1 97.75 68 VAL B N 1
ATOM 2323 C CA . VAL B 1 68 ? 13.695 -18.141 6.895 1 97.75 68 VAL B CA 1
ATOM 2324 C C . VAL B 1 68 ? 12.945 -19.266 7.617 1 97.75 68 VAL B C 1
ATOM 2326 O O . VAL B 1 68 ? 12.609 -19.125 8.797 1 97.75 68 VAL B O 1
ATOM 2329 N N . ARG B 1 69 ? 12.625 -20.219 6.797 1 94.31 69 ARG B N 1
ATOM 2330 C CA . ARG B 1 69 ? 12.062 -21.453 7.352 1 94.31 69 ARG B CA 1
ATOM 2331 C C . ARG B 1 69 ? 12.969 -22.641 7.059 1 94.31 69 ARG B C 1
ATOM 2333 O O . ARG B 1 69 ? 13.422 -22.812 5.926 1 94.31 69 ARG B O 1
ATOM 2340 N N . LYS B 1 70 ? 13.203 -23.406 8.125 1 93.69 70 LYS B N 1
ATOM 2341 C CA . LYS B 1 70 ? 14.055 -24.578 7.953 1 93.69 70 LYS B CA 1
ATOM 2342 C C . LYS B 1 70 ? 13.219 -25.844 7.781 1 93.69 70 LYS B C 1
ATOM 2344 O O . LYS B 1 70 ? 12.234 -26.047 8.492 1 93.69 70 LYS B O 1
ATOM 2349 N N . GLN B 1 71 ? 13.492 -26.547 6.797 1 91.56 71 GLN B N 1
ATOM 2350 C CA . GLN B 1 71 ? 12.914 -27.859 6.559 1 91.56 71 GLN B CA 1
ATOM 2351 C C . GLN B 1 71 ? 13.992 -28.891 6.238 1 91.56 71 GLN B C 1
ATOM 2353 O O . GLN B 1 71 ? 14.586 -28.859 5.16 1 91.56 71 GLN B O 1
ATOM 2358 N N . GLY B 1 72 ? 14.086 -29.938 7.125 1 92.75 72 GLY B N 1
ATOM 2359 C CA . GLY B 1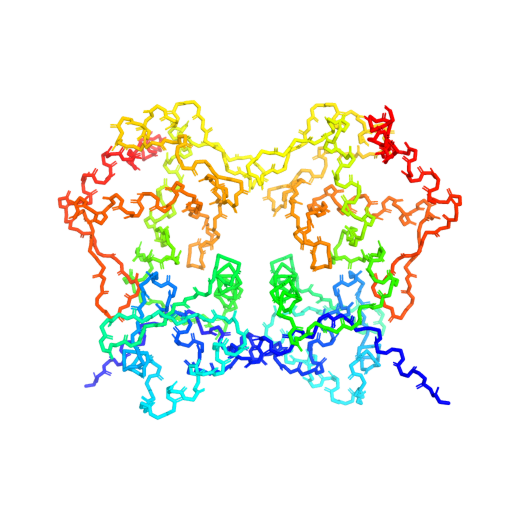 72 ? 15.203 -30.859 6.938 1 92.75 72 GLY B CA 1
ATOM 2360 C C . GLY B 1 72 ? 16.547 -30.156 6.844 1 92.75 72 GLY B C 1
ATOM 2361 O O . GLY B 1 72 ? 16.906 -29.375 7.727 1 92.75 72 GLY B O 1
ATOM 2362 N N . ARG B 1 73 ? 17.219 -30.453 5.727 1 91.25 73 ARG B N 1
ATOM 2363 C CA . ARG B 1 73 ? 18.547 -29.875 5.547 1 91.25 73 ARG B CA 1
ATOM 2364 C C . ARG B 1 73 ? 18.5 -28.594 4.738 1 91.25 73 ARG B C 1
ATOM 2366 O O . ARG B 1 73 ? 19.531 -27.969 4.469 1 91.25 73 ARG B O 1
ATOM 2373 N N . HIS B 1 74 ? 17.359 -28.141 4.367 1 93.5 74 HIS B N 1
ATOM 2374 C CA . HIS B 1 74 ? 17.25 -27 3.463 1 93.5 74 HIS B CA 1
ATOM 2375 C C . HIS B 1 74 ? 16.641 -25.797 4.172 1 93.5 74 HIS B C 1
ATOM 2377 O O . HIS B 1 74 ? 15.812 -25.953 5.07 1 93.5 74 HIS B O 1
ATOM 2383 N N . ARG B 1 75 ? 17.188 -24.625 3.826 1 96.38 75 ARG B N 1
ATOM 2384 C CA . ARG B 1 75 ? 16.625 -23.344 4.238 1 96.38 75 ARG B CA 1
ATOM 2385 C C . ARG B 1 75 ? 15.75 -22.75 3.137 1 96.38 75 ARG B C 1
ATOM 2387 O O . ARG B 1 75 ? 16.156 -22.703 1.972 1 96.38 75 ARG B O 1
ATOM 2394 N N . TYR B 1 76 ? 14.594 -22.391 3.566 1 97.75 76 TYR B N 1
ATOM 2395 C CA . TYR B 1 76 ? 13.656 -21.766 2.637 1 97.75 76 TYR B CA 1
ATOM 2396 C C . TYR B 1 76 ? 13.359 -20.328 3.033 1 97.75 76 TYR B C 1
ATOM 2398 O O . TYR B 1 76 ? 13.336 -20 4.219 1 97.75 76 TYR B O 1
ATOM 2406 N N . PHE B 1 77 ? 13.164 -19.484 2.018 1 98.38 77 PHE B N 1
ATOM 2407 C CA . PHE B 1 77 ? 12.875 -18.078 2.229 1 98.38 77 PHE B CA 1
ATOM 2408 C C . PHE B 1 77 ? 11.453 -17.75 1.777 1 98.38 77 PHE B C 1
ATOM 2410 O O . PHE B 1 77 ? 10.984 -18.25 0.76 1 98.38 77 PHE B O 1
ATOM 2417 N N . GLN B 1 78 ? 10.859 -16.891 2.531 1 98.19 78 GLN B N 1
ATOM 2418 C CA . GLN B 1 78 ? 9.523 -16.406 2.178 1 98.19 78 GLN B CA 1
ATOM 2419 C C . GLN B 1 78 ? 9.328 -14.953 2.582 1 98.19 78 GLN B C 1
ATOM 2421 O O . GLN B 1 78 ? 10.078 -14.43 3.412 1 98.19 78 GLN B O 1
ATOM 2426 N N . ILE B 1 79 ? 8.383 -14.25 1.855 1 98.44 79 ILE B N 1
ATOM 2427 C CA . ILE B 1 79 ? 8.008 -12.898 2.262 1 98.44 79 ILE B CA 1
ATOM 2428 C C . ILE B 1 79 ? 7.578 -12.906 3.727 1 98.44 79 ILE B C 1
ATOM 2430 O O . ILE B 1 79 ? 6.859 -13.805 4.168 1 98.44 79 ILE B O 1
ATOM 2434 N N . LYS B 1 80 ? 7.992 -11.914 4.484 1 97.75 80 LYS B N 1
ATOM 2435 C CA . LYS B 1 80 ? 7.855 -11.898 5.938 1 97.75 80 LYS B CA 1
ATOM 2436 C C . LYS B 1 80 ? 6.391 -11.969 6.352 1 97.75 80 LYS B C 1
ATOM 2438 O O . LYS B 1 80 ? 6.027 -12.719 7.258 1 97.75 80 LYS B O 1
ATOM 2443 N N . ASP B 1 81 ? 5.555 -11.117 5.77 1 95.44 81 ASP B N 1
ATOM 2444 C CA . ASP B 1 81 ? 4.148 -11.07 6.148 1 95.44 81 ASP B CA 1
ATOM 2445 C C . ASP B 1 81 ? 3.324 -10.32 5.102 1 95.44 81 ASP B C 1
ATOM 2447 O O . ASP B 1 81 ? 3.848 -9.93 4.059 1 95.44 81 ASP B O 1
ATOM 2451 N N . ALA B 1 82 ? 2.033 -10.18 5.383 1 93.88 82 ALA B N 1
ATOM 2452 C CA . ALA B 1 82 ? 1.093 -9.594 4.426 1 93.88 82 ALA B CA 1
ATOM 2453 C C . ALA B 1 82 ? 1.407 -8.125 4.176 1 93.88 82 ALA B C 1
ATOM 2455 O O . ALA B 1 82 ? 1.173 -7.609 3.078 1 93.88 82 ALA B O 1
ATOM 2456 N N . GLN B 1 83 ? 1.917 -7.445 5.145 1 94.38 83 GLN B N 1
ATOM 2457 C CA . GLN B 1 83 ? 2.244 -6.031 4.996 1 94.38 83 GLN B CA 1
ATOM 2458 C C . GLN B 1 83 ? 3.354 -5.828 3.969 1 94.38 83 GLN B C 1
ATOM 2460 O O . GLN B 1 83 ? 3.266 -4.938 3.119 1 94.38 83 GLN B O 1
ATOM 2465 N N . VAL B 1 84 ? 4.352 -6.672 4.016 1 97.88 84 VAL B N 1
ATOM 2466 C CA . VAL B 1 84 ? 5.445 -6.602 3.051 1 97.88 84 VAL B CA 1
ATOM 2467 C C . VAL B 1 84 ? 4.93 -6.965 1.659 1 97.88 84 VAL B C 1
ATOM 2469 O O . VAL B 1 84 ? 5.301 -6.328 0.67 1 97.88 84 VAL B O 1
ATOM 2472 N N . ALA B 1 85 ? 4.102 -7.961 1.605 1 97.75 85 ALA B N 1
ATOM 2473 C CA . ALA B 1 85 ? 3.521 -8.352 0.322 1 97.75 85 ALA B CA 1
ATOM 2474 C C . ALA B 1 85 ? 2.74 -7.195 -0.301 1 97.75 85 ALA B C 1
ATOM 2476 O O . ALA B 1 85 ? 2.832 -6.957 -1.507 1 97.75 85 ALA B O 1
ATOM 2477 N N . GLU B 1 86 ? 2 -6.523 0.511 1 96 86 GLU B N 1
ATOM 2478 C CA . GLU B 1 86 ? 1.222 -5.387 0.035 1 96 86 GLU B CA 1
ATOM 2479 C C . GLU B 1 86 ? 2.129 -4.277 -0.494 1 96 86 GLU B C 1
ATOM 2481 O O . GLU B 1 86 ? 1.815 -3.641 -1.501 1 96 86 GLU B O 1
ATOM 2486 N N . LEU B 1 87 ? 3.189 -4.055 0.178 1 98 87 LEU B N 1
ATOM 2487 C CA . LEU B 1 87 ? 4.172 -3.08 -0.283 1 98 87 LEU B CA 1
ATOM 2488 C C . LEU B 1 87 ? 4.699 -3.453 -1.665 1 98 87 LEU B C 1
ATOM 2490 O O . LEU B 1 87 ? 4.746 -2.609 -2.562 1 98 87 LEU B O 1
ATOM 2494 N N . LEU B 1 88 ? 5.062 -4.688 -1.852 1 98.38 88 LEU B N 1
ATOM 2495 C CA . LEU B 1 88 ? 5.594 -5.16 -3.127 1 98.38 88 LEU B CA 1
ATOM 2496 C C . LEU B 1 88 ? 4.535 -5.066 -4.223 1 98.38 88 LEU B C 1
ATOM 2498 O O . LEU B 1 88 ? 4.844 -4.703 -5.359 1 98.38 88 LEU B O 1
ATOM 2502 N N . GLU B 1 89 ? 3.346 -5.383 -3.857 1 96.69 89 GLU B N 1
ATOM 2503 C CA . GLU B 1 89 ? 2.24 -5.254 -4.801 1 96.69 89 GLU B CA 1
ATOM 2504 C C . GLU B 1 89 ? 2.064 -3.807 -5.254 1 96.69 89 GLU B C 1
ATOM 2506 O O . GLU B 1 89 ? 1.819 -3.543 -6.43 1 96.69 89 GLU B O 1
ATOM 2511 N N . GLN B 1 90 ? 2.121 -2.883 -4.32 1 96.88 90 GLN B N 1
ATOM 2512 C CA . GLN B 1 90 ? 2.008 -1.469 -4.668 1 96.88 90 GLN B CA 1
ATOM 2513 C C . GLN B 1 90 ? 3.152 -1.03 -5.574 1 96.88 90 GLN B C 1
ATOM 2515 O O . GLN B 1 90 ? 2.947 -0.259 -6.512 1 96.88 90 GLN B O 1
ATOM 2520 N N . LEU B 1 91 ? 4.312 -1.497 -5.285 1 97.81 91 LEU B N 1
ATOM 2521 C CA . LEU B 1 91 ? 5.461 -1.19 -6.133 1 97.81 91 LEU B CA 1
ATOM 2522 C C . LEU B 1 91 ? 5.246 -1.714 -7.547 1 97.81 91 LEU B C 1
ATOM 2524 O O . LEU B 1 91 ? 5.559 -1.024 -8.523 1 97.81 91 LEU B O 1
ATOM 2528 N N . LEU B 1 92 ? 4.746 -2.945 -7.629 1 96.38 92 LEU B N 1
ATOM 2529 C CA . LEU B 1 92 ? 4.445 -3.527 -8.938 1 96.38 92 LEU B CA 1
ATOM 2530 C C . LEU B 1 92 ? 3.438 -2.668 -9.695 1 96.38 92 LEU B C 1
ATOM 2532 O O . LEU B 1 92 ? 3.625 -2.387 -10.875 1 96.38 92 LEU B O 1
ATOM 2536 N N . THR B 1 93 ? 2.438 -2.197 -9.008 1 95.56 93 THR B N 1
ATOM 2537 C CA . THR B 1 93 ? 1.362 -1.422 -9.617 1 95.56 93 THR B CA 1
ATOM 2538 C C . THR B 1 93 ? 1.87 -0.055 -10.07 1 95.56 93 THR B C 1
ATOM 2540 O O . THR B 1 93 ? 1.589 0.38 -11.188 1 95.56 93 THR B O 1
ATOM 2543 N N . VAL B 1 94 ? 2.613 0.607 -9.227 1 96.56 94 VAL B N 1
ATOM 2544 C CA . VAL B 1 94 ? 3.15 1.926 -9.547 1 96.56 94 VAL B CA 1
ATOM 2545 C C . VAL B 1 94 ? 4.125 1.816 -10.719 1 96.56 94 VAL B C 1
ATOM 2547 O O . VAL B 1 94 ? 4.098 2.639 -11.633 1 96.56 94 VAL B O 1
ATOM 2550 N N . THR B 1 95 ? 4.961 0.796 -10.719 1 96 95 THR B N 1
ATOM 2551 C CA . THR B 1 95 ? 5.941 0.594 -11.773 1 96 95 THR B CA 1
ATOM 2552 C C . THR B 1 95 ? 5.25 0.294 -13.102 1 96 95 THR B C 1
ATOM 2554 O O . THR B 1 95 ? 5.633 0.83 -14.141 1 96 95 THR B O 1
ATOM 2557 N N . ALA B 1 96 ? 4.215 -0.5 -13.047 1 94.19 96 ALA B N 1
ATOM 2558 C CA . ALA B 1 96 ? 3.492 -0.908 -14.25 1 94.19 96 ALA B CA 1
ATOM 2559 C C . ALA B 1 96 ? 2.793 0.282 -14.898 1 94.19 96 ALA B C 1
ATOM 2561 O O . ALA B 1 96 ? 2.502 0.262 -16.094 1 94.19 96 ALA B O 1
ATOM 2562 N N . ALA B 1 97 ? 2.539 1.283 -14.125 1 92 97 ALA B N 1
ATOM 2563 C CA . ALA B 1 97 ? 1.791 2.438 -14.617 1 92 97 ALA B CA 1
ATOM 2564 C C . ALA B 1 97 ? 2.709 3.416 -15.344 1 92 97 ALA B C 1
ATOM 2566 O O . ALA B 1 97 ? 2.238 4.34 -16.016 1 92 97 ALA B O 1
ATOM 2567 N N . ILE B 1 98 ? 3.973 3.227 -15.25 1 91.94 98 ILE B N 1
ATOM 2568 C CA . ILE B 1 98 ? 4.934 4.098 -15.914 1 91.94 98 ILE B CA 1
ATOM 2569 C C . ILE B 1 98 ? 5.176 3.605 -17.344 1 91.94 98 ILE B C 1
ATOM 2571 O O . ILE B 1 98 ? 5.785 2.551 -17.547 1 91.94 98 ILE B O 1
ATOM 2575 N N . PRO B 1 99 ? 4.781 4.328 -18.297 1 85.69 99 PRO B N 1
ATOM 2576 C CA . PRO B 1 99 ? 4.812 3.869 -19.688 1 85.69 99 PRO B CA 1
ATOM 2577 C C . PRO B 1 99 ? 6.211 3.459 -20.125 1 85.69 99 PRO B C 1
ATOM 2579 O O . PRO B 1 99 ? 6.375 2.424 -20.781 1 85.69 99 PRO B O 1
ATOM 2582 N N . ARG B 1 100 ? 7.234 4.152 -19.766 1 83 100 ARG B N 1
ATOM 2583 C CA . ARG B 1 100 ? 8.586 3.895 -20.234 1 83 100 ARG B CA 1
ATOM 2584 C C . ARG B 1 100 ? 9.156 2.631 -19.609 1 83 100 ARG B C 1
ATOM 2586 O O . ARG B 1 100 ? 10.164 2.094 -20.078 1 83 100 ARG B O 1
ATOM 2593 N N . LEU B 1 101 ? 8.508 2.312 -18.547 1 81.81 101 LEU B N 1
ATOM 2594 C CA . LEU B 1 101 ? 9 1.133 -17.844 1 81.81 101 LEU B CA 1
ATOM 2595 C C . LEU B 1 101 ? 8.164 -0.096 -18.188 1 81.81 101 LEU B C 1
ATOM 2597 O O . LEU B 1 101 ? 8.469 -1.205 -17.75 1 81.81 101 LEU B O 1
ATOM 2601 N N . ARG B 1 102 ? 7.125 0.198 -18.922 1 74.75 102 ARG B N 1
ATOM 2602 C CA . ARG B 1 102 ? 6.211 -0.891 -19.25 1 74.75 102 ARG B CA 1
ATOM 2603 C C . ARG B 1 102 ? 6.848 -1.874 -20.219 1 74.75 102 ARG B C 1
ATOM 2605 O O . ARG B 1 102 ? 7.32 -1.48 -21.281 1 74.75 102 ARG B O 1
ATOM 2612 N N . GLY B 1 103 ? 7.273 -2.965 -19.781 1 72.19 103 GLY B N 1
ATOM 2613 C CA . GLY B 1 103 ? 7.773 -4 -20.672 1 72.19 103 GLY B CA 1
ATOM 2614 C C . GLY B 1 103 ? 6.695 -4.961 -21.141 1 72.19 103 GLY B C 1
ATOM 2615 O O . GLY B 1 103 ? 5.516 -4.762 -20.844 1 72.19 103 GLY B O 1
ATOM 2616 N N . THR B 1 104 ? 7.074 -5.832 -22.062 1 76.88 104 THR B N 1
ATOM 2617 C CA . THR B 1 104 ? 6.152 -6.875 -22.5 1 76.88 104 THR B CA 1
ATOM 2618 C C . THR B 1 104 ? 5.91 -7.887 -21.375 1 76.88 104 THR B C 1
ATOM 2620 O O . THR B 1 104 ? 6.859 -8.445 -20.828 1 76.88 104 THR B O 1
ATOM 2623 N N . THR B 1 105 ? 4.746 -7.902 -21 1 82.5 105 THR B N 1
ATOM 2624 C CA . THR B 1 105 ? 4.387 -8.836 -19.938 1 82.5 105 THR B CA 1
ATOM 2625 C C . THR B 1 105 ? 4.246 -10.25 -20.484 1 82.5 105 THR B C 1
ATOM 2627 O O . THR B 1 105 ? 3.656 -10.453 -21.547 1 82.5 105 THR B O 1
ATOM 2630 N N . ASP B 1 106 ? 4.867 -11.242 -19.828 1 89.12 106 ASP B N 1
ATOM 2631 C CA . ASP B 1 106 ? 4.621 -12.656 -20.109 1 89.12 106 ASP B CA 1
ATOM 2632 C C . ASP B 1 106 ? 3.121 -12.953 -20.156 1 89.12 106 ASP B C 1
ATOM 2634 O O . ASP B 1 106 ? 2.406 -12.719 -19.172 1 89.12 106 ASP B O 1
ATOM 2638 N N . PRO B 1 107 ? 2.678 -13.414 -21.297 1 92.19 107 PRO B N 1
ATOM 2639 C CA . PRO B 1 107 ? 1.241 -13.664 -21.438 1 92.19 107 PRO B CA 1
ATOM 2640 C C . PRO B 1 107 ? 0.706 -14.633 -20.391 1 92.19 107 PRO B C 1
ATOM 2642 O O . PRO B 1 107 ? -0.46 -14.539 -20 1 92.19 107 PRO B O 1
ATOM 2645 N N . ARG B 1 108 ? 1.506 -15.523 -19.969 1 94.38 108 ARG B N 1
ATOM 2646 C CA . ARG B 1 108 ? 1.082 -16.453 -18.922 1 94.38 108 ARG B CA 1
ATOM 2647 C C . ARG B 1 108 ? 0.774 -15.711 -17.625 1 94.38 108 ARG B C 1
ATOM 2649 O O . ARG B 1 108 ? -0.241 -15.984 -16.984 1 94.38 108 ARG B O 1
ATOM 2656 N N . LEU B 1 109 ? 1.636 -14.781 -17.344 1 95 109 LEU B N 1
ATOM 2657 C CA . LEU B 1 109 ? 1.473 -13.992 -16.125 1 95 109 LEU B CA 1
ATOM 2658 C C . LEU B 1 109 ? 0.278 -13.055 -16.234 1 95 109 LEU B C 1
ATOM 2660 O O . LEU B 1 109 ? -0.412 -12.789 -15.25 1 95 109 LEU B O 1
ATOM 2664 N N . ARG B 1 110 ? 0.044 -12.57 -17.438 1 95 110 ARG B N 1
ATOM 2665 C CA . ARG B 1 110 ? -1.092 -11.68 -17.656 1 95 110 ARG B CA 1
ATOM 2666 C C . ARG B 1 110 ? -2.41 -12.43 -17.5 1 95 110 ARG B C 1
ATOM 2668 O O . ARG B 1 110 ? -3.379 -11.891 -16.953 1 95 110 ARG B O 1
ATOM 2675 N N . ARG B 1 111 ? -2.43 -13.609 -17.906 1 96.38 111 ARG B N 1
ATOM 2676 C CA . ARG B 1 111 ? -3.658 -14.398 -17.875 1 96.38 111 ARG B CA 1
ATOM 2677 C C . ARG B 1 111 ? -4.016 -14.789 -16.438 1 96.38 111 ARG B C 1
ATOM 2679 O O . ARG B 1 111 ? -5.137 -14.547 -15.992 1 96.38 111 ARG B O 1
ATOM 2686 N N . SER B 1 112 ? -3.111 -15.461 -15.805 1 97.81 112 SER B N 1
ATOM 2687 C CA . SER B 1 112 ? -3.35 -15.898 -14.43 1 97.81 112 SER B CA 1
ATOM 2688 C C . SER B 1 112 ? -2.037 -16.109 -13.68 1 97.81 112 SER B C 1
ATOM 2690 O O . SER B 1 112 ? -1.122 -16.75 -14.195 1 97.81 112 SER B O 1
ATOM 2692 N N . ARG B 1 113 ? -1.966 -15.594 -12.453 1 97.88 113 ARG B N 1
ATOM 2693 C CA . ARG B 1 113 ? -0.775 -15.688 -11.609 1 97.88 113 ARG B CA 1
ATOM 2694 C C . ARG B 1 113 ? -1.141 -15.609 -10.133 1 97.88 113 ARG B C 1
ATOM 2696 O O . ARG B 1 113 ? -2.258 -15.219 -9.781 1 97.88 113 ARG B O 1
ATOM 2703 N N . VAL B 1 114 ? -0.179 -16.031 -9.336 1 98.25 114 VAL B N 1
ATOM 2704 C CA . VAL B 1 114 ? -0.342 -15.883 -7.891 1 98.25 114 VAL B CA 1
ATOM 2705 C C . VAL B 1 114 ? 0.172 -14.508 -7.461 1 98.25 114 VAL B C 1
ATOM 2707 O O . VAL B 1 114 ? 1.246 -14.078 -7.891 1 98.25 114 VAL B O 1
ATOM 2710 N N . CYS B 1 115 ? -0.57 -13.766 -6.758 1 98.12 115 CYS B N 1
ATOM 2711 C CA . CYS B 1 115 ? -0.167 -12.547 -6.062 1 98.12 115 CYS B CA 1
ATOM 2712 C C . CYS B 1 115 ? -0.112 -12.773 -4.555 1 98.12 115 CYS B C 1
ATOM 2714 O O . CYS B 1 115 ? -1.097 -12.539 -3.852 1 98.12 115 CYS B O 1
ATOM 2716 N N . TYR B 1 116 ? 0.979 -13.219 -4.156 1 97.56 116 TYR B N 1
ATOM 2717 C CA . TYR B 1 116 ? 1.264 -13.555 -2.768 1 97.56 116 TYR B CA 1
ATOM 2718 C C . TYR B 1 116 ? 0.489 -14.789 -2.334 1 97.56 116 TYR B C 1
ATOM 2720 O O . TYR B 1 116 ? 1.002 -15.906 -2.41 1 97.56 116 TYR B O 1
ATOM 2728 N N . ASP B 1 117 ? -0.835 -14.664 -2.078 1 97.62 117 ASP B N 1
ATOM 2729 C CA . ASP B 1 117 ? -1.602 -15.828 -1.662 1 97.62 117 ASP B CA 1
ATOM 2730 C C . ASP B 1 117 ? -2.984 -15.844 -2.311 1 97.62 117 ASP B C 1
ATOM 2732 O O . ASP B 1 117 ? -3.906 -16.484 -1.81 1 97.62 117 ASP B O 1
ATOM 2736 N N . HIS B 1 118 ? -3.137 -15.117 -3.365 1 98.56 118 HIS B N 1
ATOM 2737 C CA . HIS B 1 118 ? -4.426 -15.07 -4.051 1 98.56 118 HIS B CA 1
ATOM 2738 C C . HIS B 1 118 ? -4.246 -14.969 -5.559 1 98.56 118 HIS B C 1
ATOM 2740 O O . HIS B 1 118 ? -3.137 -14.727 -6.043 1 98.56 118 HIS B O 1
ATOM 2746 N N . LEU B 1 119 ? -5.328 -15.25 -6.293 1 98.56 119 LEU B N 1
ATOM 2747 C CA . LEU B 1 119 ? -5.305 -15.305 -7.75 1 98.56 119 LEU B CA 1
ATOM 2748 C C . LEU B 1 119 ? -5.359 -13.906 -8.352 1 98.56 119 LEU B C 1
ATOM 2750 O O . LEU B 1 119 ? -6.168 -13.07 -7.926 1 98.56 119 LEU B O 1
ATOM 2754 N N . ALA B 1 120 ? -4.504 -13.641 -9.281 1 98.44 120 ALA B N 1
ATOM 2755 C CA . ALA B 1 120 ? -4.438 -12.359 -9.984 1 98.44 120 ALA B CA 1
ATOM 2756 C C . ALA B 1 120 ? -4.422 -12.57 -11.5 1 98.44 120 ALA B C 1
ATOM 2758 O O . ALA B 1 120 ? -4.648 -13.68 -11.984 1 98.44 120 ALA B O 1
ATOM 2759 N N . GLY B 1 121 ? -4.211 -11.477 -12.211 1 97.38 121 GLY B N 1
ATOM 2760 C CA . GLY B 1 121 ? -4.281 -11.539 -13.656 1 97.38 121 GLY B CA 1
ATOM 2761 C C . GLY B 1 121 ? -5.691 -11.398 -14.195 1 97.38 121 GLY B C 1
ATOM 2762 O O . GLY B 1 121 ? -6.613 -11.055 -13.453 1 97.38 121 GLY B O 1
ATOM 2763 N N . GLU B 1 122 ? -5.812 -11.625 -15.453 1 97.62 122 GLU B N 1
ATOM 2764 C CA . GLU B 1 122 ? -7.102 -11.531 -16.125 1 97.62 122 GLU B CA 1
ATOM 2765 C C . GLU B 1 122 ? -8.148 -12.398 -15.438 1 97.62 122 GLU B C 1
ATOM 2767 O O . GLU B 1 122 ? -9.273 -11.961 -15.203 1 97.62 122 GLU B O 1
ATOM 2772 N N . LEU B 1 123 ? -7.762 -13.547 -15.078 1 97.94 123 LEU B N 1
ATOM 2773 C CA . LEU B 1 123 ? -8.719 -14.477 -14.484 1 97.94 123 LEU B CA 1
ATOM 2774 C C . LEU B 1 123 ? -9.047 -14.078 -13.047 1 97.94 123 LEU B C 1
ATOM 2776 O O . LEU B 1 123 ? -10.18 -14.273 -12.594 1 97.94 123 LEU B O 1
ATOM 2780 N N . GLY B 1 124 ? -8.055 -13.578 -12.32 1 98.38 124 GLY B N 1
ATOM 2781 C CA . GLY B 1 124 ? -8.336 -13.047 -11 1 98.38 124 GLY B CA 1
ATOM 2782 C C . GLY B 1 124 ? -9.328 -11.898 -11.016 1 98.38 124 GLY B C 1
ATOM 2783 O O . GLY B 1 124 ? -10.242 -11.844 -10.188 1 98.38 124 GLY B O 1
ATOM 2784 N N . VAL B 1 125 ? -9.133 -11.031 -11.984 1 98.06 125 VAL B N 1
ATOM 2785 C CA . VAL B 1 125 ? -10.008 -9.875 -12.141 1 98.06 125 VAL B CA 1
ATOM 2786 C C . VAL B 1 125 ? -11.398 -10.328 -12.57 1 98.06 125 VAL B C 1
ATOM 2788 O O . VAL B 1 125 ? -12.406 -9.852 -12.047 1 98.06 125 VAL B O 1
ATOM 2791 N N . HIS B 1 126 ? -11.414 -11.25 -13.461 1 97.94 126 HIS B N 1
ATOM 2792 C CA . HIS B 1 126 ? -12.688 -11.781 -13.938 1 97.94 126 HIS B CA 1
ATOM 2793 C C . HIS B 1 126 ? -13.461 -12.453 -12.805 1 97.94 126 HIS B C 1
ATOM 2795 O O . HIS B 1 126 ? -14.68 -12.32 -12.711 1 97.94 126 HIS B O 1
ATOM 2801 N N . LEU B 1 127 ? -12.766 -13.156 -12.031 1 98.19 127 LEU B N 1
ATOM 2802 C CA . LEU B 1 127 ? -13.375 -13.789 -10.867 1 98.19 127 LEU B CA 1
ATOM 2803 C C . LEU B 1 127 ? -14.016 -12.75 -9.953 1 98.19 127 LEU B C 1
ATOM 2805 O O . LEU B 1 127 ? -15.18 -12.891 -9.562 1 98.19 127 LEU B O 1
ATOM 2809 N N . PHE B 1 128 ? -13.273 -11.766 -9.664 1 97.25 128 PHE B N 1
ATOM 2810 C CA . PHE B 1 128 ? -13.766 -10.703 -8.797 1 97.25 128 PHE B CA 1
ATOM 2811 C C . PHE B 1 128 ? -15.008 -10.047 -9.383 1 97.25 128 PHE B C 1
ATOM 2813 O O . PHE B 1 128 ? -16.016 -9.875 -8.688 1 97.25 128 PHE B O 1
ATOM 2820 N N . ASP B 1 129 ? -14.961 -9.766 -10.625 1 96.62 129 ASP B N 1
ATOM 2821 C CA . ASP B 1 129 ? -16.094 -9.172 -11.328 1 96.62 129 ASP B CA 1
ATOM 2822 C C . ASP B 1 129 ? -17.312 -10.078 -11.25 1 96.62 129 ASP B C 1
ATOM 2824 O O . ASP B 1 129 ? -18.438 -9.609 -11.016 1 96.62 129 ASP B O 1
ATOM 2828 N N . ALA B 1 130 ? -17.109 -11.297 -11.469 1 97.31 130 ALA B N 1
ATOM 2829 C CA . ALA B 1 130 ? -18.203 -12.258 -11.461 1 97.31 130 ALA B CA 1
ATOM 2830 C C . ALA B 1 130 ? -18.828 -12.367 -10.078 1 97.31 130 ALA B C 1
ATOM 2832 O O . ALA B 1 130 ? -20.062 -12.445 -9.953 1 97.31 130 ALA B O 1
ATOM 2833 N N . LEU B 1 131 ? -18 -12.391 -9.07 1 97.56 131 LEU B N 1
ATOM 2834 C CA . LEU B 1 131 ? -18.516 -12.484 -7.707 1 97.56 131 LEU B CA 1
ATOM 2835 C C . LEU B 1 131 ? -19.391 -11.281 -7.367 1 97.56 131 LEU B C 1
ATOM 2837 O O . LEU B 1 131 ? -20.406 -11.422 -6.68 1 97.56 131 LEU B O 1
ATOM 2841 N N . ILE B 1 132 ? -18.984 -10.172 -7.848 1 95.31 132 ILE B N 1
ATOM 2842 C CA . ILE B 1 132 ? -19.766 -8.953 -7.633 1 95.31 132 ILE B CA 1
ATOM 2843 C C . ILE B 1 132 ? -21.062 -9.016 -8.453 1 95.31 132 ILE B C 1
ATOM 2845 O O . ILE B 1 132 ? -22.141 -8.789 -7.93 1 95.31 132 ILE B O 1
ATOM 2849 N N . ALA B 1 133 ? -20.938 -9.336 -9.711 1 95.31 133 ALA B N 1
ATOM 2850 C CA . ALA B 1 133 ? -22.078 -9.391 -10.617 1 95.31 133 ALA B CA 1
ATOM 2851 C C . ALA B 1 133 ? -23.125 -10.391 -10.117 1 95.31 133 ALA B C 1
ATOM 2853 O O . ALA B 1 133 ? -24.328 -10.156 -10.273 1 95.31 133 ALA B O 1
ATOM 2854 N N . ASN B 1 134 ? -22.703 -11.422 -9.516 1 96.12 134 ASN B N 1
ATOM 2855 C CA . ASN B 1 134 ? -23.594 -12.484 -9.047 1 96.12 134 ASN B CA 1
ATOM 2856 C C . ASN B 1 134 ? -24.109 -12.195 -7.641 1 96.12 134 ASN B C 1
ATOM 2858 O O . ASN B 1 134 ? -24.875 -12.984 -7.082 1 96.12 134 ASN B O 1
ATOM 2862 N N . GLY B 1 135 ? -23.641 -11.172 -7.09 1 95.56 135 GLY B N 1
ATOM 2863 C CA . GLY B 1 135 ? -24.156 -10.742 -5.797 1 95.56 135 GLY B CA 1
ATOM 2864 C C . GLY B 1 135 ? -23.5 -11.461 -4.633 1 95.56 135 GLY B C 1
ATOM 2865 O O . GLY B 1 135 ? -24.031 -11.477 -3.521 1 95.56 135 GLY B O 1
ATOM 2866 N N . TRP B 1 136 ? -22.359 -12.172 -4.906 1 97.12 136 TRP B N 1
ATOM 2867 C CA . TRP B 1 136 ? -21.641 -12.82 -3.812 1 97.12 136 TRP B CA 1
ATOM 2868 C C . TRP B 1 136 ? -20.891 -11.797 -2.967 1 97.12 136 TRP B C 1
ATOM 2870 O O . TRP B 1 136 ? -20.734 -11.969 -1.756 1 97.12 136 TRP B O 1
ATOM 2880 N N . LEU B 1 137 ? -20.422 -10.781 -3.646 1 95.5 137 LEU B N 1
ATOM 2881 C CA . LEU B 1 137 ? -19.75 -9.648 -3.031 1 95.5 137 LEU B CA 1
ATOM 2882 C C . LEU B 1 137 ? -20.438 -8.336 -3.398 1 95.5 137 LEU B C 1
ATOM 2884 O O . LEU B 1 137 ? -21.125 -8.258 -4.414 1 95.5 137 LEU B O 1
ATOM 2888 N N . THR B 1 138 ? -20.281 -7.414 -2.594 1 91.56 138 THR B N 1
ATOM 2889 C CA . THR B 1 138 ? -20.625 -6.043 -2.934 1 91.56 138 THR B CA 1
ATOM 2890 C C . THR B 1 138 ? -19.406 -5.133 -2.861 1 91.56 138 THR B C 1
ATOM 2892 O O . THR B 1 138 ? -18.484 -5.391 -2.086 1 91.56 138 THR B O 1
ATOM 2895 N N . GLU B 1 139 ? -19.359 -4.336 -3.84 1 82.31 139 GLU B N 1
ATOM 2896 C CA . GLU B 1 139 ? -18.312 -3.324 -3.834 1 82.31 139 GLU B CA 1
ATOM 2897 C C . GLU B 1 139 ? -18.891 -1.922 -3.701 1 82.31 139 GLU B C 1
ATOM 2899 O O . GLU B 1 139 ? -19.797 -1.541 -4.465 1 82.31 139 GLU B O 1
ATOM 2904 N N . ASP B 1 140 ? -18.672 -1.359 -2.621 1 67.94 140 ASP B N 1
ATOM 2905 C CA . ASP B 1 140 ? -19.078 0.033 -2.443 1 67.94 140 ASP B CA 1
ATOM 2906 C C . ASP B 1 140 ? -17.859 0.938 -2.275 1 67.94 140 ASP B C 1
ATOM 2908 O O . ASP B 1 140 ? -17.141 0.844 -1.277 1 67.94 140 ASP B O 1
ATOM 2912 N N . ARG B 1 141 ? -17.859 1.881 -3.066 1 62.22 141 ARG B N 1
ATOM 2913 C CA . ARG B 1 141 ? -16.875 2.959 -2.994 1 62.22 141 ARG B CA 1
ATOM 2914 C C . ARG B 1 141 ? -15.508 2.426 -2.602 1 62.22 141 ARG B C 1
ATOM 2916 O O . ARG B 1 141 ? -14.875 2.936 -1.671 1 62.22 141 ARG B O 1
ATOM 2923 N N . ASN B 1 142 ? -14.977 1.278 -3.139 1 59.31 142 ASN B N 1
ATOM 2924 C CA . ASN B 1 142 ? -13.656 0.661 -3.049 1 59.31 142 ASN B CA 1
ATOM 2925 C C . ASN B 1 142 ? -13.578 -0.326 -1.888 1 59.31 142 ASN B C 1
ATOM 2927 O O . ASN B 1 142 ? -12.484 -0.687 -1.448 1 59.31 142 ASN B O 1
ATOM 2931 N N . HIS B 1 143 ? -14.695 -0.606 -1.339 1 74.94 143 HIS B N 1
ATOM 2932 C CA . HIS B 1 143 ? -14.734 -1.632 -0.303 1 74.94 143 HIS B CA 1
ATOM 2933 C C . HIS B 1 143 ? -15.477 -2.873 -0.785 1 74.94 143 HIS B C 1
ATOM 2935 O O . HIS B 1 143 ? -16.5 -2.766 -1.47 1 74.94 143 HIS B O 1
ATOM 2941 N N . THR B 1 144 ? -14.883 -4.031 -0.427 1 87.69 144 THR B N 1
ATOM 2942 C CA . THR B 1 144 ? -15.469 -5.301 -0.847 1 87.69 144 THR B CA 1
ATOM 2943 C C . THR B 1 144 ? -16.047 -6.055 0.349 1 87.69 144 THR B C 1
ATOM 2945 O O . THR B 1 144 ? -15.383 -6.184 1.384 1 87.69 144 THR B O 1
ATOM 2948 N N . HIS B 1 145 ? -17.312 -6.484 0.257 1 88.81 145 HIS B N 1
ATOM 2949 C CA . HIS B 1 145 ? -17.984 -7.188 1.343 1 88.81 145 HIS B CA 1
ATOM 2950 C C . HIS B 1 145 ? -18.609 -8.492 0.853 1 88.81 145 HIS B C 1
ATOM 2952 O O . HIS B 1 145 ? -19.156 -8.547 -0.253 1 88.81 145 HIS B O 1
ATOM 2958 N N . LEU B 1 146 ? -18.5 -9.406 1.789 1 93.5 146 LEU B N 1
ATOM 2959 C CA . LEU B 1 146 ? -19.203 -10.672 1.542 1 93.5 146 LEU B CA 1
ATOM 2960 C C . LEU B 1 146 ? -20.672 -10.562 1.897 1 93.5 146 LEU B C 1
ATOM 2962 O O . LEU B 1 146 ? -21.031 -10.125 2.998 1 93.5 146 LEU B O 1
ATOM 2966 N N . THR B 1 147 ? -21.562 -10.922 0.983 1 95.25 147 THR B N 1
ATOM 2967 C CA . THR B 1 147 ? -23 -10.883 1.225 1 95.25 147 THR B CA 1
ATOM 2968 C C . THR B 1 147 ? -23.469 -12.18 1.86 1 95.25 147 THR B C 1
ATOM 2970 O O . THR B 1 147 ? -22.719 -13.148 1.952 1 95.25 147 THR B O 1
ATOM 2973 N N . ASP B 1 148 ? -24.703 -12.148 2.279 1 96.19 148 ASP B N 1
ATOM 2974 C CA . ASP B 1 148 ? -25.312 -13.391 2.773 1 96.19 148 ASP B CA 1
ATOM 2975 C C . ASP B 1 148 ? -25.344 -14.453 1.679 1 96.19 148 ASP B C 1
ATOM 2977 O O . ASP B 1 148 ? -25.094 -15.625 1.938 1 96.19 148 ASP B O 1
ATOM 2981 N N . GLU B 1 149 ? -25.688 -14.023 0.547 1 96.94 149 GLU B N 1
ATOM 2982 C CA . GLU B 1 149 ? -25.703 -14.945 -0.59 1 96.94 149 GLU B CA 1
ATOM 2983 C C . GLU B 1 149 ? -24.297 -15.484 -0.878 1 96.94 149 GLU B C 1
ATOM 2985 O O . GLU B 1 149 ? -24.141 -16.688 -1.12 1 96.94 149 GLU B O 1
ATOM 2990 N N . GLY B 1 150 ? -23.359 -14.625 -0.852 1 97.44 150 GLY B N 1
ATOM 2991 C CA . GLY B 1 150 ? -21.984 -15.055 -1.034 1 97.44 150 GLY B CA 1
ATOM 2992 C C . GLY B 1 150 ? -21.547 -16.078 -0.007 1 97.44 150 GLY B C 1
ATOM 2993 O O . GLY B 1 150 ? -20.891 -17.062 -0.351 1 97.44 150 GLY B O 1
ATOM 2994 N N . ARG B 1 151 ? -21.906 -15.805 1.17 1 97.31 151 ARG B N 1
ATOM 2995 C CA . ARG B 1 151 ? -21.578 -16.734 2.246 1 97.31 151 ARG B CA 1
ATOM 2996 C C . ARG B 1 151 ? -22.172 -18.109 1.972 1 97.31 151 ARG B C 1
ATOM 2998 O O . ARG B 1 151 ? -21.469 -19.125 2.096 1 97.31 151 ARG B O 1
ATOM 3005 N N . ARG B 1 152 ? -23.406 -18.156 1.627 1 97.62 152 ARG B N 1
ATOM 3006 C CA . ARG B 1 152 ? -24.062 -19.422 1.32 1 97.62 152 ARG B CA 1
ATOM 3007 C C . ARG B 1 152 ? -23.375 -20.141 0.17 1 97.62 152 ARG B C 1
ATOM 3009 O O . ARG B 1 152 ? -23.141 -21.359 0.237 1 97.62 152 ARG B O 1
ATOM 3016 N N . GLN B 1 153 ? -23.031 -19.391 -0.824 1 97.56 153 GLN B N 1
ATOM 3017 C CA . GLN B 1 153 ? -22.422 -19.984 -2.006 1 97.56 153 GLN B CA 1
ATOM 3018 C C . GLN B 1 153 ? -21.031 -20.531 -1.682 1 97.56 153 GLN B C 1
ATOM 3020 O O . GLN B 1 153 ? -20.688 -21.641 -2.105 1 97.56 153 GLN B O 1
ATOM 3025 N N . PHE B 1 154 ? -20.203 -19.844 -0.944 1 97.94 154 PHE B N 1
ATOM 3026 C CA . PHE B 1 154 ? -18.875 -20.297 -0.586 1 97.94 154 PHE B CA 1
ATOM 3027 C C . PHE B 1 154 ? -18.953 -21.516 0.332 1 97.94 154 PHE B C 1
ATOM 3029 O O . PHE B 1 154 ? -18.125 -22.422 0.23 1 97.94 154 PHE B O 1
ATOM 3036 N N . GLU B 1 155 ? -19.906 -21.469 1.203 1 97.62 155 GLU B N 1
ATOM 3037 C CA . GLU B 1 155 ? -20.078 -22.625 2.074 1 97.62 155 GLU B CA 1
ATOM 3038 C C . GLU B 1 155 ? -20.5 -23.859 1.275 1 97.62 155 GLU B C 1
ATOM 3040 O O . GLU B 1 155 ? -20.078 -24.969 1.579 1 97.62 155 GLU B O 1
ATOM 3045 N N . ARG B 1 156 ? -21.312 -23.656 0.321 1 97.19 156 ARG B N 1
ATOM 3046 C CA . ARG B 1 156 ? -21.703 -24.75 -0.572 1 97.19 156 ARG B CA 1
ATOM 3047 C C . ARG B 1 156 ? -20.484 -25.297 -1.303 1 97.19 156 ARG B C 1
ATOM 3049 O O . ARG B 1 156 ? -20.391 -26.516 -1.537 1 97.19 156 ARG B O 1
ATOM 3056 N N . LEU B 1 157 ? -19.5 -24.438 -1.594 1 96.88 157 LEU B N 1
ATOM 3057 C CA . LEU B 1 157 ? -18.281 -24.844 -2.285 1 96.88 157 LEU B CA 1
ATOM 3058 C C . LEU B 1 157 ? -17.312 -25.516 -1.319 1 96.88 157 LEU B C 1
ATOM 3060 O O . LEU B 1 157 ? -16.297 -26.078 -1.743 1 96.88 157 LEU B O 1
ATOM 3064 N N . GLY B 1 158 ? -17.609 -25.328 -0.011 1 97 158 GLY B N 1
ATOM 3065 C CA . GLY B 1 158 ? -16.797 -26.047 0.962 1 97 158 GLY B CA 1
ATOM 3066 C C . GLY B 1 158 ? -16.031 -25.125 1.896 1 97 158 GLY B C 1
ATOM 3067 O O . GLY B 1 158 ? -15.25 -25.594 2.732 1 97 158 GLY B O 1
ATOM 3068 N N . ALA B 1 159 ? -16.281 -23.844 1.827 1 97.12 159 ALA B N 1
ATOM 3069 C CA . ALA B 1 159 ? -15.562 -22.906 2.688 1 97.12 159 ALA B CA 1
ATOM 3070 C C . ALA B 1 159 ? -16.203 -22.844 4.074 1 97.12 159 ALA B C 1
ATOM 3072 O O . ALA B 1 159 ? -17.422 -22.844 4.207 1 97.12 159 ALA B O 1
ATOM 3073 N N . GLU B 1 160 ? -15.32 -22.891 5.074 1 96.5 160 GLU B N 1
ATOM 3074 C CA . GLU B 1 160 ? -15.758 -22.547 6.426 1 96.5 160 GLU B CA 1
ATOM 3075 C C . GLU B 1 160 ? -15.555 -21.062 6.711 1 96.5 160 GLU B C 1
ATOM 3077 O O . GLU B 1 160 ? -14.562 -20.688 7.332 1 96.5 160 GLU B O 1
ATOM 3082 N N . VAL B 1 161 ? -16.531 -20.281 6.359 1 95.5 161 VAL B N 1
ATOM 3083 C CA . VAL B 1 161 ? -16.375 -18.828 6.316 1 95.5 161 VAL B CA 1
ATOM 3084 C C . VAL B 1 161 ? -16.078 -18.297 7.719 1 95.5 161 VAL B C 1
ATOM 3086 O O . VAL B 1 161 ? -15.266 -17.391 7.883 1 95.5 161 VAL B O 1
ATOM 3089 N N . ASP B 1 162 ? -16.656 -18.797 8.719 1 91.75 162 ASP B N 1
ATOM 3090 C CA . ASP B 1 162 ? -16.422 -18.344 10.086 1 91.75 162 ASP B CA 1
ATOM 3091 C C . ASP B 1 162 ? -14.969 -18.578 10.508 1 91.75 162 ASP B C 1
ATOM 3093 O O . ASP B 1 162 ? -14.398 -17.766 11.242 1 91.75 162 ASP B O 1
ATOM 3097 N N . ALA B 1 163 ? -14.453 -19.625 10.023 1 92.44 163 ALA B N 1
ATOM 3098 C CA . ALA B 1 163 ? -13.062 -19.953 10.344 1 92.44 163 ALA B CA 1
ATOM 3099 C C . ALA B 1 163 ? -12.094 -19.031 9.609 1 92.44 163 ALA B C 1
ATOM 3101 O O . ALA B 1 163 ? -10.945 -18.875 10.031 1 92.44 163 ALA B O 1
ATOM 3102 N N . LEU B 1 164 ? -12.641 -18.469 8.523 1 91.5 164 LEU B N 1
ATOM 3103 C CA . LEU B 1 164 ? -11.797 -17.594 7.727 1 91.5 164 LEU B CA 1
ATOM 3104 C C . LEU B 1 164 ? -11.758 -16.188 8.32 1 91.5 164 LEU B C 1
ATOM 3106 O O . LEU B 1 164 ? -10.891 -15.383 7.98 1 91.5 164 LEU B O 1
ATOM 3110 N N . THR B 1 165 ? -12.672 -15.969 9.18 1 81.44 165 THR B N 1
ATOM 3111 C CA . THR B 1 165 ? -12.789 -14.641 9.758 1 81.44 165 THR B CA 1
ATOM 3112 C C . THR B 1 165 ? -11.773 -14.453 10.883 1 81.44 165 THR B C 1
ATOM 3114 O O . THR B 1 165 ? -11.68 -15.281 11.789 1 81.44 165 THR B O 1
ATOM 3117 N N . SER B 1 166 ? -10.867 -13.586 10.664 1 77.25 166 SER B N 1
ATOM 3118 C CA . SER B 1 166 ? -9.875 -13.281 11.688 1 77.25 166 SER B CA 1
ATOM 3119 C C . SER B 1 166 ? -9.711 -11.773 11.867 1 77.25 166 SER B C 1
ATOM 3121 O O . SER B 1 166 ? -10.07 -11 10.977 1 77.25 166 SER B O 1
ATOM 3123 N N . ALA B 1 167 ? -9.273 -11.398 13.078 1 65.75 167 ALA B N 1
ATOM 3124 C CA . ALA B 1 167 ? -9.016 -9.992 13.375 1 65.75 167 ALA B CA 1
ATOM 3125 C C . ALA B 1 167 ? -7.801 -9.484 12.602 1 65.75 167 ALA B C 1
ATOM 3127 O O . ALA B 1 167 ? -7.68 -8.281 12.344 1 65.75 167 ALA B O 1
ATOM 3128 N N . ARG B 1 168 ? -7.043 -10.336 12.195 1 72.81 168 ARG B N 1
ATOM 3129 C CA . ARG B 1 168 ? -5.746 -9.93 11.656 1 72.81 168 ARG B CA 1
ATOM 3130 C C . ARG B 1 168 ? -5.82 -9.742 10.148 1 72.81 168 ARG B C 1
ATOM 3132 O O . ARG B 1 168 ? -5.031 -8.984 9.57 1 72.81 168 ARG B O 1
ATOM 3139 N N . ARG B 1 169 ? -6.75 -10.398 9.547 1 82.56 169 ARG B N 1
ATOM 3140 C CA . ARG B 1 169 ? -6.82 -10.375 8.094 1 82.56 169 ARG B CA 1
ATOM 3141 C C . ARG B 1 169 ? -8.258 -10.156 7.621 1 82.56 169 ARG B C 1
ATOM 3143 O O . ARG B 1 169 ? -9.18 -10.805 8.117 1 82.56 169 ARG B O 1
ATOM 3150 N N . PRO B 1 170 ? -8.43 -9.242 6.676 1 87.75 170 PRO B N 1
ATOM 3151 C CA . PRO B 1 170 ? -9.789 -9.055 6.16 1 87.75 170 PRO B CA 1
ATOM 3152 C C . PRO B 1 170 ? -10.297 -10.266 5.387 1 87.75 170 PRO B C 1
ATOM 3154 O O . PRO B 1 170 ? -9.508 -10.969 4.742 1 87.75 170 PRO B O 1
ATOM 3157 N N . LEU B 1 171 ? -11.562 -10.477 5.469 1 91.69 171 LEU B N 1
ATOM 3158 C CA . LEU B 1 171 ? -12.18 -11.562 4.723 1 91.69 171 LEU B CA 1
ATOM 3159 C C . LEU B 1 171 ? -12.102 -11.305 3.221 1 91.69 171 LEU B C 1
ATOM 3161 O O . LEU B 1 171 ? -11.711 -12.188 2.455 1 91.69 171 LEU B O 1
ATOM 3165 N N . CYS B 1 172 ? -12.492 -10.039 2.846 1 92.56 172 CYS B N 1
ATOM 3166 C CA . CYS B 1 172 ? -12.43 -9.602 1.457 1 92.56 172 CYS B CA 1
ATOM 3167 C C . CYS B 1 172 ? -11.633 -8.305 1.331 1 92.56 172 CYS B C 1
ATOM 3169 O O . CYS B 1 172 ? -11.82 -7.379 2.125 1 92.56 172 CYS B O 1
ATOM 3171 N N . LYS B 1 173 ? -10.82 -8.328 0.374 1 91.25 173 LYS B N 1
ATOM 3172 C CA . LYS B 1 173 ? -10.055 -7.121 0.073 1 91.25 173 LYS B CA 1
ATOM 3173 C C . LYS B 1 173 ? -9.773 -7.008 -1.423 1 91.25 173 LYS B C 1
ATOM 3175 O O . LYS B 1 173 ? -9.398 -7.988 -2.066 1 91.25 173 LYS B O 1
ATOM 3180 N N . ALA B 1 174 ? -10.078 -5.789 -1.911 1 92.19 174 ALA B N 1
ATOM 3181 C CA . ALA B 1 174 ? -9.719 -5.535 -3.303 1 92.19 174 ALA B CA 1
ATOM 3182 C C . ALA B 1 174 ? -8.219 -5.277 -3.441 1 92.19 174 ALA B C 1
ATOM 3184 O O . ALA B 1 174 ? -7.633 -4.551 -2.635 1 92.19 174 ALA B O 1
ATOM 3185 N N . CYS B 1 175 ? -7.625 -5.934 -4.34 1 94.62 175 CYS B N 1
ATOM 3186 C CA . CYS B 1 175 ? -6.219 -5.742 -4.672 1 94.62 175 CYS B CA 1
ATOM 3187 C C . CYS B 1 175 ? -6.055 -5.305 -6.121 1 94.62 175 CYS B C 1
ATOM 3189 O O . CYS B 1 175 ? -6.484 -6.004 -7.039 1 94.62 175 CYS B O 1
ATOM 3191 N N . LEU B 1 176 ? -5.445 -4.211 -6.32 1 93.81 176 LEU B N 1
ATOM 3192 C CA . LEU B 1 176 ? -5.324 -3.658 -7.664 1 93.81 176 LEU B CA 1
ATOM 3193 C C . LEU B 1 176 ? -4.328 -4.465 -8.492 1 93.81 176 LEU B C 1
ATOM 3195 O O . LEU B 1 176 ? -3.168 -4.613 -8.109 1 93.81 176 LEU B O 1
ATOM 3199 N N . ASP B 1 177 ? -4.828 -4.984 -9.586 1 96.38 177 ASP B N 1
ATOM 3200 C CA . ASP B 1 177 ? -3.992 -5.777 -10.484 1 96.38 177 ASP B CA 1
ATOM 3201 C C . ASP B 1 177 ? -3.139 -4.879 -11.383 1 96.38 177 ASP B C 1
ATOM 3203 O O . ASP B 1 177 ? -3.662 -3.99 -12.055 1 96.38 177 ASP B O 1
ATOM 3207 N N . TRP B 1 178 ? -1.87 -5.141 -11.438 1 93.19 178 TRP B N 1
ATOM 3208 C CA . TRP B 1 178 ? -0.98 -4.219 -12.133 1 93.19 178 TRP B CA 1
ATOM 3209 C C . TRP B 1 178 ? -1.168 -4.316 -13.648 1 93.19 178 TRP B C 1
ATOM 3211 O O . TRP B 1 178 ? -0.995 -3.332 -14.367 1 93.19 178 TRP B O 1
ATOM 3221 N N . SER B 1 179 ? -1.521 -5.492 -14.148 1 93.81 179 SER B N 1
ATOM 3222 C CA . SER B 1 179 ? -1.619 -5.652 -15.594 1 93.81 179 SER B CA 1
ATOM 3223 C C . SER B 1 179 ? -2.99 -5.223 -16.109 1 93.81 179 SER B C 1
ATOM 3225 O O . SER B 1 179 ? -3.109 -4.695 -17.219 1 93.81 179 SER B O 1
ATOM 3227 N N . GLU B 1 180 ? -4.059 -5.441 -15.273 1 94.31 180 GLU B N 1
ATOM 3228 C CA . GLU B 1 180 ? -5.434 -5.191 -15.703 1 94.31 180 GLU B CA 1
ATOM 3229 C C . GLU B 1 180 ? -5.918 -3.824 -15.242 1 94.31 180 GLU B C 1
ATOM 3231 O O . GLU B 1 180 ? -6.926 -3.314 -15.734 1 94.31 180 GLU B O 1
ATOM 3236 N N . ARG B 1 181 ? -5.293 -3.334 -14.281 1 92.56 181 ARG B N 1
ATOM 3237 C CA . ARG B 1 181 ? -5.648 -2.053 -13.68 1 92.56 181 ARG B CA 1
ATOM 3238 C C . ARG B 1 181 ? -7.07 -2.082 -13.133 1 92.56 181 ARG B C 1
ATOM 3240 O O . ARG B 1 181 ? -7.777 -1.073 -13.164 1 92.56 181 ARG B O 1
ATOM 3247 N N . ARG B 1 182 ? -7.457 -3.232 -12.781 1 94.5 182 ARG B N 1
ATOM 3248 C CA . ARG B 1 182 ? -8.703 -3.512 -12.078 1 94.5 182 ARG B CA 1
ATOM 3249 C C . ARG B 1 182 ? -8.477 -4.453 -10.906 1 94.5 182 ARG B C 1
ATOM 3251 O O . ARG B 1 182 ? -7.438 -5.121 -10.828 1 94.5 182 ARG B O 1
ATOM 3258 N N . SER B 1 183 ? -9.422 -4.508 -10.008 1 94.88 183 SER B N 1
ATOM 3259 C CA . SER B 1 183 ? -9.164 -5.211 -8.758 1 94.88 183 SER B CA 1
ATOM 3260 C C . SER B 1 183 ? -9.398 -6.711 -8.906 1 94.88 183 SER B C 1
ATOM 3262 O O . SER B 1 183 ? -10.281 -7.133 -9.664 1 94.88 183 SER B O 1
ATOM 3264 N N . HIS B 1 184 ? -8.594 -7.488 -8.281 1 97.31 184 HIS B N 1
ATOM 3265 C CA . HIS B 1 184 ? -8.852 -8.898 -7.992 1 97.31 184 HIS B CA 1
ATOM 3266 C C . HIS B 1 184 ? -9.047 -9.125 -6.5 1 97.31 184 HIS B C 1
ATOM 3268 O O . HIS B 1 184 ? -8.859 -8.211 -5.695 1 97.31 184 HIS B O 1
ATOM 3274 N N . LEU B 1 185 ? -9.445 -10.312 -6.102 1 96.94 185 LEU B N 1
ATOM 3275 C CA . LEU B 1 185 ? -9.875 -10.555 -4.727 1 96.94 185 LEU B CA 1
ATOM 3276 C C . LEU B 1 185 ? -8.703 -11.055 -3.877 1 96.94 185 LEU B C 1
ATOM 3278 O O . LEU B 1 185 ? -8.102 -12.086 -4.188 1 96.94 185 LEU B O 1
ATOM 3282 N N . ALA B 1 186 ? -8.406 -10.344 -2.861 1 95.69 186 ALA B N 1
ATOM 3283 C CA . ALA B 1 186 ? -7.477 -10.742 -1.812 1 95.69 186 ALA B CA 1
ATOM 3284 C C . ALA B 1 186 ? -8.211 -11.016 -0.501 1 95.69 186 ALA B C 1
ATOM 3286 O O . ALA B 1 186 ? -9.43 -11.156 -0.484 1 95.69 186 ALA B O 1
ATOM 3287 N N . GLY B 1 187 ? -7.426 -11.164 0.593 1 93.56 187 GLY B N 1
ATOM 3288 C CA . GLY B 1 187 ? -8.047 -11.531 1.856 1 93.56 187 GLY B CA 1
ATOM 3289 C C . GLY B 1 187 ? -8.156 -13.031 2.057 1 93.56 187 GLY B C 1
ATOM 3290 O O . GLY B 1 187 ? -7.719 -13.812 1.205 1 93.56 187 GLY B O 1
ATOM 3291 N N . SER B 1 188 ? -8.75 -13.359 3.189 1 95.19 188 SER B N 1
ATOM 3292 C CA . SER B 1 188 ? -8.812 -14.781 3.521 1 95.19 188 SER B CA 1
ATOM 3293 C C . SER B 1 188 ? -9.641 -15.555 2.498 1 95.19 188 SER B C 1
ATOM 3295 O O . SER B 1 188 ? -9.359 -16.719 2.213 1 95.19 188 SER B O 1
ATOM 3297 N N . LEU B 1 189 ? -10.586 -14.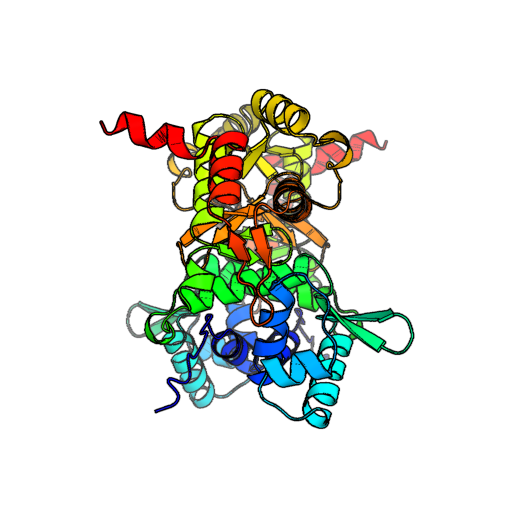898 1.947 1 95.94 189 LEU B N 1
ATOM 3298 C CA . LEU B 1 189 ? -11.398 -15.57 0.94 1 95.94 189 LEU B CA 1
ATOM 3299 C C . LEU B 1 189 ? -10.633 -15.719 -0.369 1 95.94 189 LEU B C 1
ATOM 3301 O O . LEU B 1 189 ? -10.742 -16.734 -1.051 1 95.94 189 LEU B O 1
ATOM 3305 N N . GLY B 1 190 ? -9.891 -14.695 -0.721 1 97.25 190 GLY B N 1
ATOM 3306 C CA . GLY B 1 190 ? -9.023 -14.812 -1.879 1 97.25 190 GLY B CA 1
ATOM 3307 C C . GLY B 1 190 ? -8.031 -15.953 -1.768 1 97.25 190 GLY B C 1
ATOM 3308 O O . GLY B 1 190 ? -7.824 -16.703 -2.727 1 97.25 190 GLY B O 1
ATOM 3309 N N . GLN B 1 191 ? -7.484 -16.047 -0.629 1 97.56 191 GLN B N 1
ATOM 3310 C CA . GLN B 1 191 ? -6.559 -17.156 -0.368 1 97.56 191 GLN B CA 1
ATOM 3311 C C . GLN B 1 191 ? -7.27 -18.5 -0.467 1 97.56 191 GLN B C 1
ATOM 3313 O O . GLN B 1 191 ? -6.73 -19.453 -1.046 1 97.56 191 GLN B O 1
ATOM 3318 N N . TRP B 1 192 ? -8.391 -18.578 0.1 1 98.06 192 TRP B N 1
ATOM 3319 C CA . TRP B 1 192 ? -9.148 -19.828 0.082 1 98.06 192 TRP B CA 1
ATOM 3320 C C . TRP B 1 192 ? -9.445 -20.266 -1.349 1 98.06 192 TRP B C 1
ATOM 3322 O O . TRP B 1 192 ? -9.352 -21.453 -1.675 1 98.06 192 TRP B O 1
ATOM 3332 N N . ILE B 1 193 ? -9.789 -19.344 -2.168 1 98.38 193 ILE B N 1
ATOM 3333 C CA . ILE B 1 193 ? -10.117 -19.656 -3.553 1 98.38 193 ILE B CA 1
ATOM 3334 C C . ILE B 1 193 ? -8.883 -20.219 -4.262 1 98.38 193 ILE B C 1
ATOM 3336 O O . ILE B 1 193 ? -8.977 -21.219 -4.98 1 98.38 193 ILE B O 1
ATOM 3340 N N . LEU B 1 194 ? -7.77 -19.531 -4.094 1 98.38 194 LEU B N 1
ATOM 3341 C CA . LEU B 1 194 ? -6.543 -20.031 -4.703 1 98.38 194 LEU B CA 1
ATOM 3342 C C . LEU B 1 194 ? -6.246 -21.453 -4.23 1 98.38 194 LEU B C 1
ATOM 3344 O O . LEU B 1 194 ? -5.93 -22.328 -5.039 1 98.38 194 LEU B O 1
ATOM 3348 N N . ASP B 1 195 ? -6.359 -21.688 -2.963 1 97.88 195 ASP B N 1
ATOM 3349 C CA . ASP B 1 195 ? -6.133 -23.016 -2.402 1 97.88 195 ASP B CA 1
ATOM 3350 C C . ASP B 1 195 ? -7.105 -24.031 -2.992 1 97.88 195 ASP B C 1
ATOM 3352 O O . ASP B 1 195 ? -6.723 -25.156 -3.287 1 97.88 195 ASP B O 1
ATOM 3356 N N . ASP B 1 196 ? -8.312 -23.594 -3.109 1 97.75 196 ASP B N 1
ATOM 3357 C CA . ASP B 1 196 ? -9.344 -24.453 -3.668 1 97.75 196 ASP B CA 1
ATOM 3358 C C . ASP B 1 196 ? -8.992 -24.891 -5.09 1 97.75 196 ASP B C 1
ATOM 3360 O O . ASP B 1 196 ? -9.07 -26.062 -5.418 1 97.75 196 ASP B O 1
ATOM 3364 N N . LEU B 1 197 ? -8.586 -23.953 -5.91 1 97.44 197 LEU B N 1
ATOM 3365 C CA . LEU B 1 197 ? -8.219 -24.219 -7.297 1 97.44 197 LEU B CA 1
ATOM 3366 C C . LEU B 1 197 ? -7.082 -25.234 -7.379 1 97.44 197 LEU B C 1
ATOM 3368 O O . LEU B 1 197 ? -7.086 -26.109 -8.234 1 97.44 197 LEU B O 1
ATOM 3372 N N . LEU B 1 198 ? -6.152 -25.031 -6.523 1 97.25 198 LEU B N 1
ATOM 3373 C CA . LEU B 1 198 ? -4.953 -25.875 -6.559 1 97.25 198 LEU B CA 1
ATOM 3374 C C . LEU B 1 198 ? -5.238 -27.25 -5.98 1 97.25 198 LEU B C 1
ATOM 3376 O O . LEU B 1 198 ? -4.781 -28.266 -6.523 1 97.25 198 LEU B O 1
ATOM 3380 N N . THR B 1 199 ? -6.043 -27.328 -4.941 1 97.12 199 THR B N 1
ATOM 3381 C CA . THR B 1 199 ? -6.387 -28.594 -4.293 1 97.12 199 THR B CA 1
ATOM 3382 C C . THR B 1 199 ? -7.219 -29.469 -5.223 1 97.12 199 THR B C 1
ATOM 3384 O O . THR B 1 199 ? -7.004 -30.688 -5.297 1 97.12 199 THR B O 1
ATOM 3387 N N . ARG B 1 200 ? -8.102 -28.859 -5.965 1 96.94 200 ARG B N 1
ATOM 3388 C CA . ARG B 1 200 ? -8.969 -29.578 -6.887 1 96.94 200 ARG B CA 1
ATOM 3389 C C . ARG B 1 200 ? -8.266 -29.859 -8.211 1 96.94 200 ARG B C 1
ATOM 3391 O O . ARG B 1 200 ? -8.82 -30.516 -9.094 1 96.94 200 ARG B O 1
ATOM 3398 N N . GLU B 1 201 ? -7.051 -29.297 -8.367 1 96.94 201 GLU B N 1
ATOM 3399 C CA . GLU B 1 201 ? -6.211 -29.484 -9.547 1 96.94 201 GLU B CA 1
ATOM 3400 C C . GLU B 1 201 ? -6.871 -28.891 -10.789 1 96.94 201 GLU B C 1
ATOM 3402 O O . GLU B 1 201 ? -6.75 -29.453 -11.883 1 96.94 201 GLU B O 1
ATOM 3407 N N . TRP B 1 202 ? -7.68 -27.875 -10.516 1 97.56 202 TRP B N 1
ATOM 3408 C CA . TRP B 1 202 ? -8.219 -27.141 -11.656 1 97.56 202 TRP B CA 1
ATOM 3409 C C . TRP B 1 202 ? -7.121 -26.344 -12.352 1 97.56 202 TRP B C 1
ATOM 3411 O O . TRP B 1 202 ? -7.176 -26.125 -13.57 1 97.56 202 TRP B O 1
ATOM 3421 N N . ALA B 1 203 ? -6.137 -25.891 -11.539 1 97.56 203 ALA B N 1
ATOM 3422 C CA . ALA B 1 203 ? -4.969 -25.156 -12.016 1 97.56 203 ALA B CA 1
ATOM 3423 C C . ALA B 1 203 ? -3.691 -25.672 -11.359 1 97.56 203 ALA B C 1
ATOM 3425 O O . ALA B 1 203 ? -3.742 -26.297 -10.289 1 97.56 203 ALA B O 1
ATOM 3426 N N . ILE B 1 204 ? -2.643 -25.422 -12.086 1 96.75 204 ILE B N 1
ATOM 3427 C CA . ILE B 1 204 ? -1.346 -25.859 -11.57 1 96.75 204 ILE B CA 1
ATOM 3428 C C . ILE B 1 204 ? -0.354 -24.703 -11.641 1 96.75 204 ILE B C 1
ATOM 3430 O O . ILE B 1 204 ? -0.357 -23.922 -12.602 1 96.75 204 ILE B O 1
ATOM 3434 N N . ARG B 1 205 ? 0.492 -24.625 -10.625 1 95.81 205 ARG B N 1
ATOM 3435 C CA . ARG B 1 205 ? 1.529 -23.594 -10.617 1 95.81 205 ARG B CA 1
ATOM 3436 C C . ARG B 1 205 ? 2.607 -23.891 -11.648 1 95.81 205 ARG B C 1
ATOM 3438 O O . ARG B 1 205 ? 3 -25.047 -11.828 1 95.81 205 ARG B O 1
ATOM 3445 N N . ASP B 1 206 ? 2.996 -22.828 -12.273 1 92 206 ASP B N 1
ATOM 3446 C CA . ASP B 1 206 ? 4.168 -22.938 -13.133 1 92 206 ASP B CA 1
ATOM 3447 C C . ASP B 1 206 ? 5.441 -23.109 -12.312 1 92 206 ASP B C 1
ATOM 3449 O O . ASP B 1 206 ? 5.551 -22.578 -11.211 1 92 206 ASP B O 1
ATOM 3453 N N . LEU B 1 207 ? 6.402 -23.812 -12.875 1 84.81 207 LEU B N 1
ATOM 3454 C CA . LEU B 1 207 ? 7.617 -24.125 -12.133 1 84.81 207 LEU B CA 1
ATOM 3455 C C . LEU B 1 207 ? 8.609 -22.969 -12.188 1 84.81 207 LEU B C 1
ATOM 3457 O O . LEU B 1 207 ? 9.453 -22.828 -11.297 1 84.81 207 LEU B O 1
ATOM 3461 N N . ASP B 1 208 ? 8.461 -22.109 -13.195 1 85.88 208 ASP B N 1
ATOM 3462 C CA . ASP B 1 208 ? 9.523 -21.141 -13.414 1 85.88 208 ASP B CA 1
ATOM 3463 C C . ASP B 1 208 ? 9 -19.719 -13.219 1 85.88 208 ASP B C 1
ATOM 3465 O O . ASP B 1 208 ? 9.703 -18.75 -13.531 1 85.88 208 ASP B O 1
ATOM 3469 N N . SER B 1 209 ? 7.766 -19.594 -12.836 1 91.12 209 SER B N 1
ATOM 3470 C CA . SER B 1 209 ? 7.18 -18.266 -12.633 1 91.12 209 SER B CA 1
ATOM 3471 C C . SER B 1 209 ? 6.004 -18.328 -11.672 1 91.12 209 SER B C 1
ATOM 3473 O O . SER B 1 209 ? 5.664 -19.391 -11.156 1 91.12 209 SER B O 1
ATOM 3475 N N . ARG B 1 210 ? 5.453 -17.188 -11.445 1 94.56 210 ARG B N 1
ATOM 3476 C CA . ARG B 1 210 ? 4.293 -17.109 -10.57 1 94.56 210 ARG B CA 1
ATOM 3477 C C . ARG B 1 210 ? 3.012 -17.453 -11.32 1 94.56 210 ARG B C 1
ATOM 3479 O O . ARG B 1 210 ? 1.92 -17.438 -10.75 1 94.56 210 ARG B O 1
ATOM 3486 N N . ALA B 1 211 ? 3.113 -17.797 -12.578 1 96 211 ALA B N 1
ATOM 3487 C CA . ALA B 1 211 ? 1.942 -18.078 -13.398 1 96 211 ALA B CA 1
ATOM 3488 C C . ALA B 1 211 ? 1.25 -19.359 -12.938 1 96 211 ALA B C 1
ATOM 3490 O O . ALA B 1 211 ? 1.896 -20.266 -12.406 1 96 211 ALA B O 1
ATOM 3491 N N . ILE B 1 212 ? 0.019 -19.375 -13.102 1 96.31 212 ILE B N 1
ATOM 3492 C CA . ILE B 1 212 ? -0.777 -20.578 -12.867 1 96.31 212 ILE B CA 1
ATOM 3493 C C . ILE B 1 212 ? -1.552 -20.938 -14.125 1 96.31 212 ILE B C 1
ATOM 3495 O O . ILE B 1 212 ? -2.115 -20.078 -14.797 1 96.31 212 ILE B O 1
ATOM 3499 N N . ALA B 1 213 ? -1.521 -22.172 -14.469 1 96.62 213 ALA B N 1
ATOM 3500 C CA . ALA B 1 213 ? -2.156 -22.641 -15.695 1 96.62 213 ALA B CA 1
ATOM 3501 C C . ALA B 1 213 ? -3.391 -23.484 -15.383 1 96.62 213 ALA B C 1
ATOM 3503 O O . ALA B 1 213 ? -3.35 -24.375 -14.523 1 96.62 213 ALA B O 1
ATOM 3504 N N . PHE B 1 214 ? -4.422 -23.188 -16.078 1 97 214 PHE B N 1
ATOM 3505 C CA . PHE B 1 214 ? -5.645 -23.969 -15.969 1 97 214 PHE B CA 1
ATOM 3506 C C . PHE B 1 214 ? -5.699 -25.031 -17.062 1 97 214 PHE B C 1
ATOM 3508 O O . PHE B 1 214 ? -5.344 -24.766 -18.219 1 97 214 PHE B O 1
ATOM 3515 N N . THR B 1 215 ? -6.164 -26.25 -16.641 1 94.12 215 THR B N 1
ATOM 3516 C CA . THR B 1 215 ? -6.562 -27.203 -17.672 1 94.12 215 THR B CA 1
ATOM 3517 C C . THR B 1 215 ? -7.914 -26.828 -18.266 1 94.12 215 THR B C 1
ATOM 3519 O O . THR B 1 215 ? -8.688 -26.094 -17.656 1 94.12 215 THR B O 1
ATOM 3522 N N . PRO B 1 216 ? -8.117 -27.328 -19.484 1 94.38 216 PRO B N 1
ATOM 3523 C CA . PRO B 1 216 ? -9.43 -27.031 -20.047 1 94.38 216 PRO B CA 1
ATOM 3524 C C . PRO B 1 216 ? -10.578 -27.484 -19.156 1 94.38 216 PRO B C 1
ATOM 3526 O O . PRO B 1 216 ? -11.531 -26.734 -18.938 1 94.38 216 PRO B O 1
ATOM 3529 N N . THR B 1 217 ? -10.5 -28.688 -18.672 1 95.94 217 THR B N 1
ATOM 3530 C CA . THR B 1 217 ? -11.523 -29.203 -17.766 1 95.94 217 THR B CA 1
ATOM 3531 C C . THR B 1 217 ? -11.539 -28.406 -16.453 1 95.94 217 THR B C 1
ATOM 3533 O O . THR B 1 217 ? -12.609 -28.125 -15.906 1 95.94 217 THR B O 1
ATOM 3536 N N . GLY B 1 218 ? -10.391 -28.062 -15.945 1 97.31 218 GLY B N 1
ATOM 3537 C CA . GLY B 1 218 ? -10.281 -27.266 -14.734 1 97.31 218 GLY B CA 1
ATOM 3538 C C . GLY B 1 218 ? -10.891 -25.891 -14.875 1 97.31 218 GLY B C 1
ATOM 3539 O O . GLY B 1 218 ? -11.57 -25.406 -13.969 1 97.31 218 GL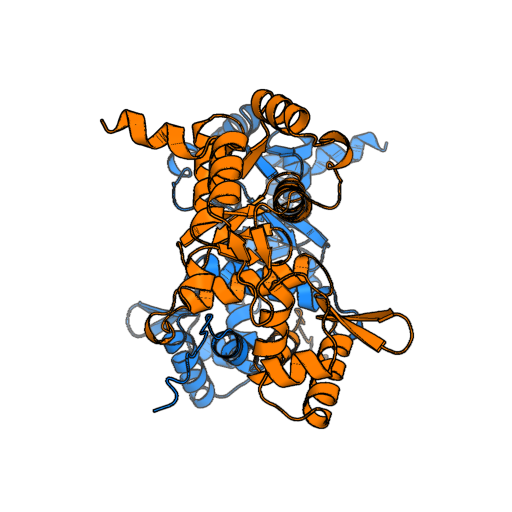Y B O 1
ATOM 3540 N N . PHE B 1 219 ? -10.602 -25.344 -16.031 1 97.12 219 PHE B N 1
ATOM 3541 C CA . PHE B 1 219 ? -11.148 -24.016 -16.297 1 97.12 219 PHE B CA 1
ATOM 3542 C C . PHE B 1 219 ? -12.672 -24.062 -16.344 1 97.12 219 PHE B C 1
ATOM 3544 O O . PHE B 1 219 ? -13.344 -23.172 -15.844 1 97.12 219 PHE B O 1
ATOM 3551 N N . SER B 1 220 ? -13.18 -25.062 -17.016 1 96.56 220 SER B N 1
ATOM 3552 C CA . SER B 1 220 ? -14.633 -25.234 -17.094 1 96.56 220 SER B CA 1
ATOM 3553 C C . SER B 1 220 ? -15.234 -25.406 -15.703 1 96.56 220 SER B C 1
ATOM 3555 O O . SER B 1 220 ? -16.266 -24.812 -15.398 1 96.56 220 SER B O 1
ATOM 3557 N N . ALA B 1 221 ? -14.625 -26.188 -14.859 1 97 221 ALA B N 1
ATOM 3558 C CA . ALA B 1 221 ? -15.086 -26.422 -13.492 1 97 221 ALA B CA 1
ATOM 3559 C C . ALA B 1 221 ? -15.016 -25.141 -12.672 1 97 221 ALA B C 1
ATOM 3561 O O . ALA B 1 221 ? -15.953 -24.812 -11.93 1 97 221 ALA B O 1
ATOM 3562 N N . PHE B 1 222 ? -13.953 -24.484 -12.812 1 97.44 222 PHE B N 1
ATOM 3563 C CA . PHE B 1 222 ? -13.75 -23.203 -12.156 1 97.44 222 PHE B CA 1
ATOM 3564 C C . PHE B 1 222 ? -14.836 -22.219 -12.555 1 97.44 222 PHE B C 1
ATOM 3566 O O . PHE B 1 222 ? -15.453 -21.578 -11.695 1 97.44 222 PHE B O 1
ATOM 3573 N N . SER B 1 223 ? -15.055 -22.078 -13.836 1 97.12 223 SER B N 1
ATOM 3574 C CA . SER B 1 223 ? -16.047 -21.156 -14.375 1 97.12 223 SER B CA 1
ATOM 3575 C C . SER B 1 223 ? -17.438 -21.484 -13.844 1 97.12 223 SER B C 1
ATOM 3577 O O . SER B 1 223 ? -18.203 -20.578 -13.5 1 97.12 223 SER B O 1
ATOM 3579 N N . ARG B 1 224 ? -17.734 -22.703 -13.758 1 96 224 ARG B N 1
ATOM 3580 C CA . ARG B 1 224 ? -19.047 -23.141 -13.266 1 96 224 ARG B CA 1
ATOM 3581 C C . ARG B 1 224 ? -19.172 -22.906 -11.773 1 96 224 ARG B C 1
ATOM 3583 O O . ARG B 1 224 ? -20.188 -22.359 -11.312 1 96 224 ARG B O 1
ATOM 3590 N N . ALA B 1 225 ? -18.188 -23.219 -11.055 1 96.38 225 ALA B N 1
ATOM 3591 C CA . ALA B 1 225 ? -18.234 -23.141 -9.602 1 96.38 225 ALA B CA 1
ATOM 3592 C C . ALA B 1 225 ? -18.406 -21.703 -9.133 1 96.38 225 ALA B C 1
ATOM 3594 O O . ALA B 1 225 ? -19.172 -21.422 -8.211 1 96.38 225 ALA B O 1
ATOM 3595 N N . TYR B 1 226 ? -17.688 -20.797 -9.805 1 96.19 226 TYR B N 1
ATOM 3596 C CA . TYR B 1 226 ? -17.703 -19.406 -9.359 1 96.19 226 TYR B CA 1
ATOM 3597 C C . TYR B 1 226 ? -18.547 -18.547 -10.281 1 96.19 226 TYR B C 1
ATOM 3599 O O . TYR B 1 226 ? -18.531 -17.312 -10.188 1 96.19 226 TYR B O 1
ATOM 3607 N N . GLN B 1 227 ? -19.266 -19.203 -11.242 1 94.81 227 GLN B N 1
ATOM 3608 C CA . GLN B 1 227 ? -20.234 -18.562 -12.117 1 94.81 227 GLN B CA 1
ATOM 3609 C C . GLN B 1 227 ? -19.594 -17.422 -12.898 1 94.81 227 GLN B C 1
ATOM 3611 O O . GLN B 1 227 ? -20.125 -16.297 -12.898 1 94.81 227 GLN B O 1
ATOM 3616 N N . LEU B 1 228 ? -18.516 -17.625 -13.562 1 93.81 228 LEU B N 1
ATOM 3617 C CA . LEU B 1 228 ? -17.797 -16.594 -14.305 1 93.81 228 LEU B CA 1
ATOM 3618 C C . LEU B 1 228 ? -18.594 -16.156 -15.531 1 93.81 228 LEU B C 1
ATOM 3620 O O . LEU B 1 228 ? -18.375 -15.062 -16.062 1 93.81 228 LEU B O 1
ATOM 3624 N N . ASP B 1 229 ? -19.422 -16.891 -16.359 1 74.06 229 ASP B N 1
ATOM 3625 C CA . ASP B 1 229 ? -20.125 -16.672 -17.609 1 74.06 229 ASP B CA 1
ATOM 3626 C C . ASP B 1 229 ? -21.328 -15.74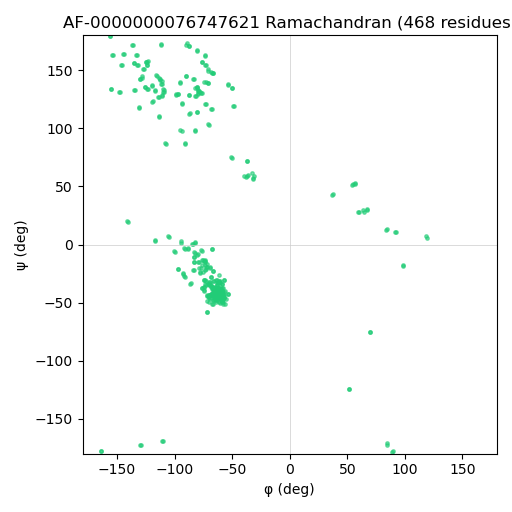2 -17.422 1 74.06 229 ASP B C 1
ATOM 3628 O O . ASP B 1 229 ? -21.891 -15.227 -18.391 1 74.06 229 ASP B O 1
ATOM 3632 N N . ALA B 1 230 ? -21.922 -15.461 -16.344 1 55.56 230 ALA B N 1
ATOM 3633 C CA . ALA B 1 230 ? -23.266 -14.875 -16.312 1 55.56 230 ALA B CA 1
ATOM 3634 C C . ALA B 1 230 ? -23.25 -13.445 -16.859 1 55.56 230 ALA B C 1
ATOM 3636 O O . ALA B 1 230 ? -24.297 -12.867 -17.109 1 55.56 230 ALA B O 1
ATOM 3637 N N . THR B 1 231 ? -22.219 -12.789 -16.75 1 46.81 231 THR B N 1
ATOM 3638 C CA . THR B 1 231 ? -22.375 -11.422 -17.219 1 46.81 231 THR B CA 1
ATOM 3639 C C . THR B 1 231 ? -22.344 -11.367 -18.75 1 46.81 231 THR B C 1
ATOM 3641 O O . THR B 1 231 ? -22.484 -10.305 -19.344 1 46.81 231 THR B O 1
ATOM 3644 N N . ALA B 1 232 ? -21.828 -12.32 -19.562 1 40.31 232 ALA B N 1
ATOM 3645 C CA . ALA B 1 232 ? -21.938 -12.125 -21.016 1 40.31 232 ALA B CA 1
ATOM 3646 C C . ALA B 1 232 ? -23.391 -12.055 -21.453 1 40.31 232 ALA B C 1
ATOM 3648 O O . ALA B 1 232 ? -23.688 -11.781 -22.625 1 40.31 232 ALA B O 1
ATOM 3649 N N . LYS B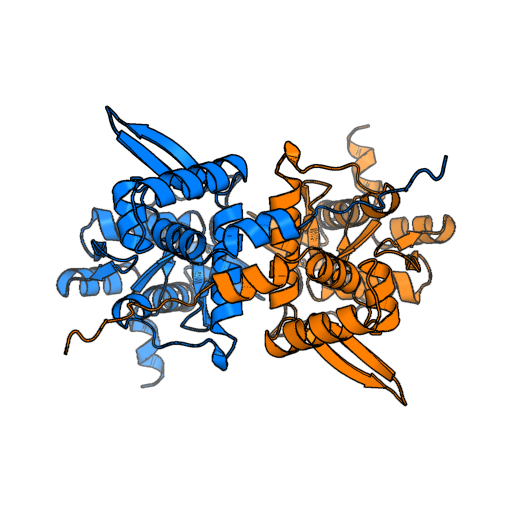 1 233 ? -24.328 -12.672 -20.891 1 39.38 233 LYS B N 1
ATOM 3650 C CA . LYS B 1 233 ? -25.656 -12.688 -21.5 1 39.38 233 LYS B CA 1
ATOM 3651 C C . LYS B 1 233 ? -26.25 -11.281 -21.578 1 39.38 233 LYS B C 1
ATOM 3653 O O . LYS B 1 233 ? -27.312 -11.078 -22.156 1 39.38 233 LYS B O 1
ATOM 3658 N N . LYS B 1 234 ? -26 -10.398 -20.688 1 37.62 234 LYS B N 1
ATOM 3659 C CA . LYS B 1 234 ? -26.891 -9.242 -20.781 1 37.62 234 LYS B CA 1
ATOM 3660 C C . LYS B 1 234 ? -26.5 -8.328 -21.938 1 37.62 234 LYS B C 1
ATOM 3662 O O . LYS B 1 234 ? -27.094 -7.27 -22.125 1 37.62 234 LYS B O 1
ATOM 3667 N N . SER B 1 235 ? -25.234 -8.477 -22.469 1 28.91 235 SER B N 1
ATOM 3668 C CA . SER B 1 235 ? -25.078 -7.609 -23.641 1 28.91 235 SER B CA 1
ATOM 3669 C C . SER B 1 235 ? -25.703 -8.234 -24.875 1 28.91 235 SER B C 1
ATOM 3671 O O . SER B 1 235 ? -25.547 -7.707 -25.984 1 28.91 235 SER B O 1
ATOM 3673 N N . GLY B 1 236 ? -26.109 -9.531 -24.75 1 26.94 236 GLY B N 1
ATOM 3674 C CA . GLY B 1 236 ? -26.891 -9.836 -25.938 1 26.94 236 GLY B CA 1
ATOM 3675 C C . GLY B 1 236 ? -28.266 -9.195 -25.938 1 26.94 236 GLY B C 1
ATOM 3676 O O . GLY B 1 236 ? -28.797 -8.852 -24.875 1 26.94 236 GLY B O 1
#

Secondary structure (DSSP, 8-state):
-------B---HHHHHHHHTSHHHHHHHHHHTTS--EEHHHHHHHHT--HHHHHHHHHHHHHTTSEEEEEETTEEEEEE--HHHHHHHHHHHHHHHT-GGG-PPBPHHHHH-EEETTEEEHHHHHHHHHHHHHTTSEEEETTEEEE-HHHHHHHHHHT--HHHH--SSS-S-EEEE-TTTSSEEEEHHHHHHHHHHHHHTTSEEE-SSSSBEEE-HHHHHHHHHHTTTTTTGGGG-/-------B---HHHHHHHHTSHHHHHHHHHHTTS--EEHHHHHHHHT--HHHHHHHHHHHHHTTSEEEEEETTEEEEEE--HHHHHHHHHHHHHHHT-GGG-PPBPHHHHH-EEETTEEEHHHHHHHHHHHHHTTSEEEETTEEEE-HHHHHHHHHHT--HHHH--SSS-S-EEEE-TTTSSEEEEHHHHHHHHHHHHHTTSEEE-SSSSBEEE-HHHHHHHHHHTTTTTTGGGG-

pLDDT: mean 90.98, std 14.91, range [21.16, 98.75]

Nearest PDB structures (foldseek):
  1u2w-assembly1_B  TM=8.962E-01  e=2.282E-04  Staphylococcus aureus
  1u2w-assembly2_C  TM=8.981E-01  e=3.184E-04  Staphylococcus aureus
  3f72-assembly1_B  TM=8.729E-01  e=3.184E-04  Staphylococcus aureus
  2kko-assembly1_B  TM=8.641E-01  e=3.365E-04  Mycobacterium tuberculosis variant bovis
  1r22-assembly1_B  TM=8.128E-01  e=2.282E-04  Synechococcus elongatus PCC 7942 = FACHB-805

Foldseek 3Di:
DPPPVCVDDPDVCLVVVLCVDQLSVQLLQQLQLQDWDFLVLSCVSSVHDSVVSVVSQVSCVVVQQWDWDDDVPTITIHGNDPVSLLVSLVVLQVQLPDVVSPDDDDVLVQCWFHRNQFIAHPVQQLLQVLCCVVPQWPDDPQDIDGDPVVVVLVVVVPDPQVVQDDPVWDQWHWRQHNNVRGTGTDISVRNVLSVSLVVVVQWDADPNGRGIDGDPVSVVVSCVSSVSPPVVVVVD/DPPVVCVDDPDVCLVCVLCVDQLSVQLLQQLQLQDWDFLVLSCVSSVHDSVVSVVSQVSCVVVQQWDWDDDVPTITIHGNDPVSLLVSLVVLQVQLPDVVSPDDDDVLVQCWFHRNQFIAHPVQQLLQVLCCVVPQWPDDPQDIDGDPVVVVLVVVVPDPQVVQDDPVWDQWHWRQHNNVRGTGTDISVRNVLSVSLVVVVQWDADPNGRGIDGDPVSVVVSCVSSVSPVVVPVVD

Solvent-accessible surface area (backbone atoms only — not comparable to full-atom values): 24212 Å² total; per-residue (Å²): 129,80,71,72,72,61,73,34,63,54,60,39,16,60,60,24,37,58,38,22,34,66,48,47,26,37,36,54,57,58,32,29,36,51,51,66,40,35,57,64,58,37,9,62,67,32,71,54,51,58,69,59,31,50,55,51,49,49,51,36,38,76,67,61,49,29,41,80,45,79,52,93,94,43,60,28,37,33,66,54,45,70,70,53,50,49,45,53,48,43,39,33,31,58,33,40,67,34,71,93,54,48,65,65,60,33,64,56,46,48,42,20,19,37,56,38,58,14,41,24,36,52,52,16,27,46,45,37,51,22,30,37,75,71,46,26,28,43,73,54,66,88,37,46,41,77,32,74,61,22,50,53,52,42,40,72,75,64,47,60,64,75,78,45,55,45,96,86,43,30,42,43,32,73,37,72,28,51,87,75,73,41,48,13,38,28,40,43,50,18,29,48,50,40,50,47,37,48,73,71,58,21,32,44,75,44,93,88,51,40,22,40,47,63,42,74,69,22,42,53,52,49,35,61,75,58,46,49,68,69,70,64,59,69,81,99,129,81,72,72,73,63,72,34,64,53,61,38,15,60,60,24,37,58,38,22,35,66,47,48,26,36,36,54,57,57,32,29,36,52,52,67,41,34,57,63,58,38,8,61,66,32,71,50,51,58,69,59,31,50,55,51,50,50,52,37,39,75,67,61,49,29,40,80,45,79,53,91,94,42,60,26,37,32,66,54,46,71,68,53,49,48,44,53,48,43,40,33,31,58,34,39,67,34,71,91,57,49,64,66,57,31,64,57,46,47,43,19,18,38,55,38,58,15,40,23,36,52,52,16,27,43,45,36,50,22,30,37,76,71,46,26,28,44,74,54,66,88,37,46,41,77,32,74,60,21,49,54,52,42,38,72,75,65,47,59,63,74,76,46,56,46,96,86,43,30,41,45,32,71,38,73,28,51,87,75,72,40,47,14,39,26,40,43,50,18,28,48,50,39,50,48,36,47,74,71,58,22,32,44,74,43,92,88,50,41,22,40,45,61,42,74,69,23,43,52,50,49,35,60,74,58,44,50,67,68,70,65,60,72,80,102

Sequence (472 aa):
MHIELTTMEPNIALVAGLIGDQARARMLTALMGGQALTATELALEADITAQTASSHLSKLVSGELLVVRKQGRHRYFQIKDAQVAELLEQLLTVTAAIPRLRGTTDPRLRRSRVCYDHLAGELGVHLFDALIANGWLTEDRNHTHLTDEGRRQFERLGAEVDALTSARRPLCKACLDWSERRSHLAGSLGQWILDDLLTREWAIRDLDSRAIAFTPTGFSAFSRAYQLDATAKKSGMHIELTTMEPNIALVAGLIGDQARARMLTALMGGQALTATELALEADITAQTASSHLSKLVSGELLVVRKQGRHRYFQIKDAQVAELLEQLLTVTAAIPRLRGTTDPRLRRSRVCYDHLAGELGVHLFDALIANGWLTEDRNHTHLTDEGRRQFERLGAEVDALTSARRPLCKACLDWSERRSHLAGSLGQWILDDLLTREWAIRDLDSRAIAFTPTGFSAFSRAYQLDATAKKSG